Protein AF-0000000069487850 (afdb_homodimer)

pLDDT: mean 80.74, std 16.96, range [18.08, 97.12]

Sequence (626 aa):
MGSLPKERVNVNSPFNCTGIDFCGPFFIKYQGQRKGIYHKIYVCMVTKAVHLDIVSDQTSEAFIACLKRFFSRRGKSQMIFSDNGKNFVSANSELKRLILIVSKHDDCLSNFISEEGIQWKFLPPRAPNFGGLWEAGVKSFKFHFKRVVGVSKLTYEEFYTILHQIEGILNSRPLTPLSSDMDDLEVLTPGHFLIGRPITAIAEPNLTNVENNRLNLWQKTSKMIQAIWKKWQNNYLSTLQQRNKWMIKKQILKVGDMVLIKEENLPCCKWILGRIVDVFYGKDNVVRVVNVKTHSGIYKRSISKIAPLPLENMGSLPKERVNVNSPFNCTGIDFCGPFFIKYQGQRKGIYHKIYVCMVTKAVHLDIVSDQTSEAFIACLKRFFSRRGKSQMIFSDNGKNFVSANSELKRLILIVSKHDDCLSNFISEEGIQWKFLPPRAPNFGGLWEAGVKSFKFHFKRVVGVSKLTYEEFYTILHQIEGILNSRPLTPLSSDMDDLEVLTPGHFLIGRPITAIAEPNLTNVENNRLNLWQKTSKMIQAIWKKWQNNYLSTLQQRNKWMIKKQILKVGDMVLIKEENLPCCKWILGRIVDVFYGKDNVVRVVNVKTHSGIYKRSISKIAPLPLEN

Foldseek 3Di:
DPPPDPPCPPPQAWLLEKEKDKADQAWADDPNDTFTKIKIWIATQRLRAIDIGMFRDLDLVSVVVRQVVVCVQRNDHQEYEYACQPPPPPRDPRVVSVCCCCVVPVVPNVVVCVVSNHHYYHDYPPPVPSDVLSVLLVVLLSVLCCVLRRVDHHHPVLVVVLRVLVSLLQQLDFAACPDLDQPGQDGDGNVCSRPVDHRDFDDDDACCPPDPVVDDPVSSSVNSSQSSQQRSVVSSQVSLAVCCVVVPVPDDQDFSFKKWFADPPDTRSDTWIWTFHAFDADPVRDTQWTWTQTPVGIDIDGPVGIGTHDHDD/DPPPDPPCPPPQAWLLEKEKDKADQAWADDPNDTFTKIKIWIATQRLRAIDIGIFRDLDLVSVVVGQVVVCVQRNDHQEYEYACQPPPPPRPPRVVSVCCCCVVPVVPNVVVCVVSNHHYYHDYPPPPPSPVLSVLLVVLLSVLCCVLRRVDHHHPVLVVVLRVLVSLLQQLDFAACPDLDQPGQDGDGNVCSRPVDHRDFDDDDACCPPDPVVDDPVSSSVNSSQSSQQRSVVSSQVSLAVCCVVVPVPDDQDFSFKKWFADPPDTRSDTWIWTFHAFDADPVRDTQWTWTQTPVGIDIDGPVGIGTHDHDD

Secondary structure (DSSP, 8-state):
------S---TTSTTSEEEEEEEEEEEEEETTEEEEEEEEEEEETTT--EEEEEES--SHHHHHHHHHHHHHHH---SEEEEE-SSS-TT--HHHHHHHHHHHTT-HHHHHHHHHHT-EEEEEPTT-TTS-HHHHHHHHHHHHHHHHHHTT--B-HHHHHHHHHHHHHHHHHS--EES---TT---EE-HHHHHHSS----------TTS-GGG--HHHHHHHHHHHHHHHHHHHHHHHHHHHHHHH-SS----TT-EEEE--TTPPTT--EEEEEEEEEE-TTS-EEEEEEEETTEEEEEEGGGEEEPPS--/------S---TTSTTSEEEEEEEEEEEEEETTEEEEEEEEEEEETTT--EEEEEES--SHHHHHHHHHHHHHHH---SEEEEE-SSS-TT--HHHHHHHHHHHTT-HHHHHHHHHHT-EEEEEPTT-TTS-HHHHHHHHHHHHHHHHHHTT--B-HHHHHHHHHHHHHHHHHS--EES---TT---EE-HHHHHHSS----------TTS-GGG--HHHHHHHHHHHHHHHHHHHHHHHHHHHHHHH-SS----TT-EEEE--TTPPTT--EEEEEEEEEE-TTS-EEEEEEEETTEEEEEEGGGEEEPPS--

Nearest PDB structures (foldseek):
  7jn3-assembly1_E  TM=5.043E-01  e=8.235E-08  Rous sarcoma virus (strain Schmidt-Ruppin A)
  6voy-assembly1_C  TM=5.003E-01  e=2.938E-07  Saccharolobus solfataricus P2
  8b4h-assembly1_A  TM=4.753E-01  e=2.470E-07  Geobacillus stearothermophilus
  6qbv-assembly2_D  TM=6.280E-01  e=3.363E-05  Human T-lymphotropic virus 2
  8b4h-assembly1_D  TM=4.948E-01  e=4.992E-06  Geobacillus stearothermophilus

Organism: Araneus ventricosus (NCBI:txid182803)

InterPro domains:
  IPR001584 Integrase, catalytic core [PS50994] (10-198)
  IPR012337 Ribonuclease H-like superfamily [SSF53098] (11-178)
  IPR036397 Ribonuclease H superfamily [G3DSA:3.30.420.10] (8-233)
  IPR040676 Domain of unknown function DUF5641 [PF18701] (218-309)

Structure (mmCIF, N/CA/C/O backbone):
data_AF-0000000069487850-model_v1
#
loop_
_entity.id
_entity.type
_entity.pdbx_description
1 polymer 'Integrase catalytic domain-containing protein'
#
loop_
_atom_site.group_PDB
_atom_site.id
_atom_site.type_symbol
_atom_site.label_atom_id
_atom_site.label_alt_id
_atom_site.label_comp_id
_atom_site.label_asym_id
_atom_site.label_entity_id
_atom_site.label_seq_id
_atom_site.pdbx_PDB_ins_code
_atom_site.Cartn_x
_atom_site.Cartn_y
_atom_site.Cartn_z
_atom_site.occupancy
_atom_site.B_iso_or_equiv
_atom_site.auth_seq_id
_atom_site.auth_comp_id
_atom_site.auth_asym_id
_atom_site.auth_atom_id
_atom_site.pdbx_PDB_model_num
ATOM 1 N N . MET A 1 1 ? -30.156 -10.938 1.475 1 18.08 1 MET A N 1
ATOM 2 C CA . MET A 1 1 ? -29.312 -11.367 0.355 1 18.08 1 MET A CA 1
ATOM 3 C C . MET A 1 1 ? -28.781 -10.164 -0.413 1 18.08 1 MET A C 1
ATOM 5 O O . MET A 1 1 ? -29.484 -9.562 -1.218 1 18.08 1 MET A O 1
ATOM 9 N N . GLY A 1 2 ? -28.016 -9.32 0.17 1 23.92 2 GLY A N 1
ATOM 10 C CA . GLY A 1 2 ? -27.766 -7.965 -0.294 1 23.92 2 GLY A CA 1
ATOM 11 C C . GLY A 1 2 ? -27.078 -7.918 -1.65 1 23.92 2 GLY A C 1
ATOM 12 O O . GLY A 1 2 ? -26.406 -8.875 -2.049 1 23.92 2 GLY A O 1
ATOM 13 N N . SER A 1 3 ? -27.75 -7.41 -2.645 1 27.41 3 SER A N 1
ATOM 14 C CA . SER A 1 3 ? -27.469 -7.316 -4.074 1 27.41 3 SER A CA 1
ATOM 15 C C . SER A 1 3 ? -26 -6.98 -4.32 1 27.41 3 SER A C 1
ATOM 17 O O . SER A 1 3 ? -25.5 -5.977 -3.82 1 27.41 3 SER A O 1
ATOM 19 N N . LEU A 1 4 ? -25.234 -8.031 -4.41 1 29.58 4 LEU A N 1
ATOM 20 C CA . LEU A 1 4 ? -23.828 -7.91 -4.746 1 29.58 4 LEU A CA 1
ATOM 21 C C . LEU A 1 4 ? -23.625 -7.082 -6.012 1 29.58 4 LEU A C 1
ATOM 23 O O . LEU A 1 4 ? -24.281 -7.344 -7.031 1 29.58 4 LEU A O 1
ATOM 27 N N . PRO A 1 5 ? -23.359 -5.766 -5.906 1 31.03 5 PRO A N 1
ATOM 28 C CA . PRO A 1 5 ? -23.391 -4.855 -7.051 1 31.03 5 PRO A CA 1
ATOM 29 C C 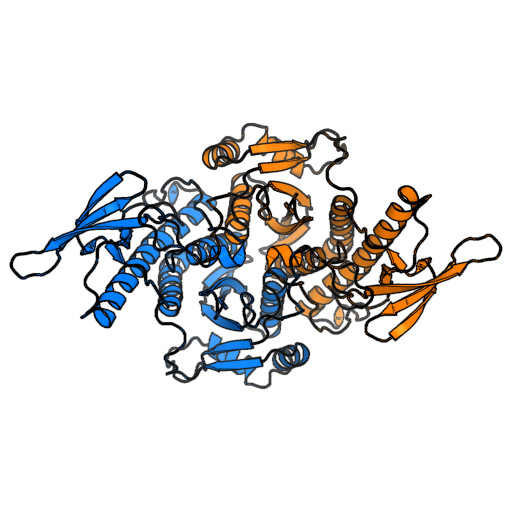. PRO A 1 5 ? -22.656 -5.418 -8.273 1 31.03 5 PRO A C 1
ATOM 31 O O . PRO A 1 5 ? -21.75 -6.23 -8.133 1 31.03 5 PRO A O 1
ATOM 34 N N . LYS A 1 6 ? -23.297 -5.59 -9.453 1 34.53 6 LYS A N 1
ATOM 35 C CA . LYS A 1 6 ? -22.797 -5.879 -10.789 1 34.53 6 LYS A CA 1
ATOM 36 C C . LYS A 1 6 ? -21.375 -5.352 -10.984 1 34.53 6 LYS A C 1
ATOM 38 O O . LYS A 1 6 ? -20.953 -4.426 -10.281 1 34.53 6 LYS A O 1
ATOM 43 N N . GLU A 1 7 ? -20.516 -5.988 -11.898 1 37.69 7 GLU A N 1
ATOM 44 C CA . GLU A 1 7 ? -19.156 -5.688 -12.328 1 37.69 7 GLU A CA 1
ATOM 45 C C . GLU A 1 7 ? -18.953 -4.188 -12.508 1 37.69 7 GLU A C 1
ATOM 47 O O . GLU A 1 7 ? -18.969 -3.689 -13.641 1 37.69 7 GLU A O 1
ATOM 52 N N . ARG A 1 8 ? -19.703 -3.34 -11.906 1 32.25 8 ARG A N 1
ATOM 53 C CA . ARG A 1 8 ? -19.516 -1.914 -12.156 1 32.25 8 ARG A CA 1
ATOM 54 C C . ARG A 1 8 ? -18.078 -1.498 -11.867 1 32.25 8 ARG A C 1
ATOM 56 O O . ARG A 1 8 ? -17.641 -1.486 -10.719 1 32.25 8 ARG A O 1
ATOM 63 N N . VAL A 1 9 ? -17.078 -1.977 -12.68 1 41.59 9 VAL A N 1
ATOM 64 C CA . VAL A 1 9 ? -15.914 -1.098 -12.68 1 41.59 9 VAL A CA 1
ATOM 65 C C . VAL A 1 9 ? -16.328 0.322 -12.312 1 41.59 9 VAL A C 1
ATOM 67 O O . VAL A 1 9 ? -17.062 0.978 -13.062 1 41.59 9 VAL A O 1
ATOM 70 N N . ASN A 1 10 ? -16.688 0.495 -11.289 1 49.81 10 ASN A N 1
ATOM 71 C CA . ASN A 1 10 ? -17.109 1.82 -10.852 1 49.81 10 ASN A CA 1
ATOM 72 C C . ASN A 1 10 ? -16 2.855 -11.047 1 49.81 10 ASN A C 1
ATOM 74 O O . ASN A 1 10 ? -14.914 2.727 -10.484 1 49.81 10 ASN A O 1
ATOM 78 N N . VAL A 1 11 ? -15.992 3.549 -12.141 1 57.88 11 VAL A N 1
ATOM 79 C CA . VAL A 1 11 ? -15.18 4.727 -12.438 1 57.88 11 VAL A CA 1
ATOM 80 C C . VAL A 1 11 ? -14.805 5.434 -11.141 1 57.88 11 VAL A C 1
ATOM 82 O O . VAL A 1 11 ? -13.867 6.234 -11.109 1 57.88 11 VAL A O 1
ATOM 85 N N . ASN A 1 12 ? -15.148 4.652 -10.016 1 77.69 12 ASN A N 1
ATOM 86 C CA . ASN A 1 12 ? -14.984 5.43 -8.797 1 77.69 12 ASN A CA 1
ATOM 87 C C . ASN A 1 12 ? -14.039 4.738 -7.816 1 77.69 12 ASN A C 1
ATOM 89 O O . ASN A 1 12 ? -13.859 5.203 -6.688 1 77.69 12 ASN A O 1
ATOM 93 N N . SER A 1 13 ? -13.305 3.658 -8.367 1 89.5 13 SER A N 1
ATOM 94 C CA . SER A 1 13 ? -12.375 3.031 -7.43 1 89.5 13 SER A CA 1
ATOM 95 C C . SER A 1 13 ? -11.117 3.879 -7.246 1 89.5 13 SER A C 1
ATOM 97 O O . SER A 1 13 ? -10.641 4.508 -8.195 1 89.5 13 SER A O 1
ATOM 99 N N . PRO A 1 14 ? -10.641 3.84 -6.102 1 94.38 14 PRO A N 1
ATOM 100 C CA . PRO A 1 14 ? -9.43 4.625 -5.871 1 94.38 14 PRO A CA 1
ATOM 101 C C . PRO A 1 14 ? -8.328 4.312 -6.883 1 94.38 14 PRO A C 1
ATOM 103 O O . PRO A 1 14 ? -8.07 3.145 -7.18 1 94.38 14 PRO A O 1
ATOM 106 N N . PHE A 1 15 ? -7.766 5.34 -7.527 1 95.12 15 PHE A N 1
ATOM 107 C CA . PHE A 1 15 ? -6.605 5.348 -8.406 1 95.12 15 PHE A CA 1
ATOM 108 C C . PHE A 1 15 ? -6.953 4.762 -9.773 1 95.12 15 PHE A C 1
ATOM 110 O O . PHE A 1 15 ? -6.062 4.465 -10.57 1 95.12 15 PHE A O 1
ATOM 117 N N . ASN A 1 16 ? -8.219 4.496 -10.023 1 93.75 16 ASN A N 1
ATOM 118 C CA . ASN A 1 16 ? -8.602 4.188 -11.391 1 93.75 16 ASN A CA 1
ATOM 119 C C . ASN A 1 16 ? -8.281 5.34 -12.344 1 93.75 16 ASN A C 1
ATOM 121 O O . ASN A 1 16 ? -7.91 5.117 -13.492 1 93.75 16 ASN A O 1
ATOM 125 N N . CYS A 1 17 ? -8.516 6.531 -11.859 1 91.75 17 CYS A N 1
ATOM 126 C CA . CYS A 1 17 ? -8.047 7.77 -12.477 1 91.75 17 CYS A CA 1
ATOM 127 C C . CYS A 1 17 ? -6.969 8.43 -11.625 1 91.75 17 CYS A C 1
ATOM 129 O O . CYS A 1 17 ? -7.242 8.898 -10.516 1 91.75 17 CYS A O 1
ATOM 131 N N . THR A 1 18 ? -5.773 8.469 -12.234 1 91.88 18 THR A N 1
ATOM 132 C CA . THR A 1 18 ? -4.629 8.812 -11.398 1 91.88 18 THR A CA 1
ATOM 133 C C . THR A 1 18 ? -3.814 9.938 -12.031 1 91.88 18 THR A C 1
ATOM 135 O O . THR A 1 18 ? -3.553 9.922 -13.234 1 91.88 18 THR A O 1
ATOM 138 N N . GLY A 1 19 ? -3.541 10.969 -11.211 1 88.81 19 GLY A N 1
ATOM 139 C CA . GLY A 1 19 ? -2.539 11.945 -11.602 1 88.81 19 GLY A CA 1
ATOM 140 C C . GLY A 1 19 ? -1.135 11.57 -11.164 1 88.81 19 GLY A C 1
ATOM 141 O O . GLY A 1 19 ? -0.937 11.055 -10.062 1 88.81 19 GLY A O 1
ATOM 142 N N . ILE A 1 20 ? -0.159 11.773 -12.062 1 87.25 20 ILE A N 1
ATOM 143 C CA . ILE A 1 20 ? 1.226 11.453 -11.734 1 87.25 20 ILE A CA 1
ATOM 144 C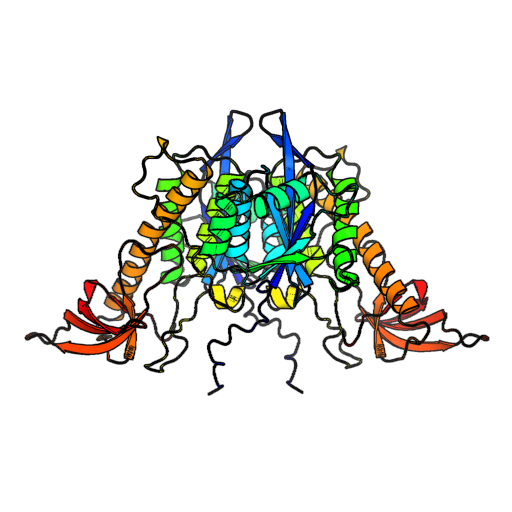 C . ILE A 1 20 ? 2.057 12.734 -11.703 1 87.25 20 ILE A C 1
ATOM 146 O O . ILE A 1 20 ? 1.935 13.586 -12.586 1 87.25 20 ILE A O 1
ATOM 150 N N . ASP A 1 21 ? 2.803 12.867 -10.656 1 81.56 21 ASP A N 1
ATOM 151 C C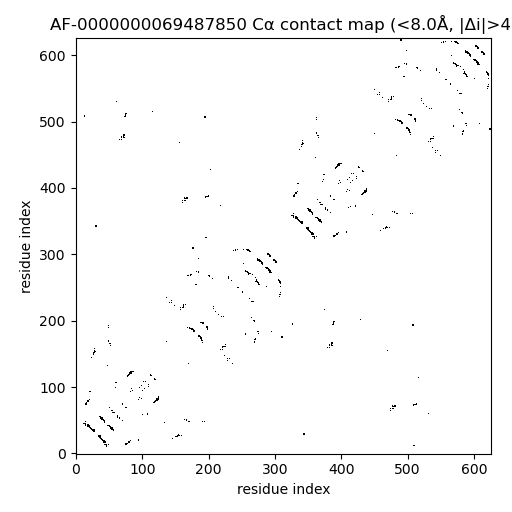A . ASP A 1 21 ? 3.76 13.953 -10.5 1 81.56 21 ASP A CA 1
ATOM 152 C C . ASP A 1 21 ? 5.113 13.43 -10.016 1 81.56 21 ASP A C 1
ATOM 154 O O . ASP A 1 21 ? 5.234 12.266 -9.633 1 81.56 21 ASP A O 1
ATOM 158 N N . PHE A 1 22 ? 6.156 14.289 -10.102 1 79.69 22 PHE A N 1
ATOM 159 C CA . PHE A 1 22 ? 7.512 13.914 -9.711 1 79.69 22 PHE A CA 1
ATOM 160 C C . PHE A 1 22 ? 8.125 14.969 -8.805 1 79.69 22 PHE A C 1
ATOM 162 O O . PHE A 1 22 ? 7.762 16.141 -8.875 1 79.69 22 PHE A O 1
ATOM 169 N N . CYS A 1 23 ? 8.992 14.445 -7.973 1 80.31 23 CYS A N 1
ATOM 170 C CA . CYS A 1 23 ? 9.766 15.344 -7.121 1 80.31 23 CYS A CA 1
ATOM 171 C C . CYS A 1 23 ? 11.219 14.875 -7.02 1 80.31 23 CYS A C 1
ATOM 173 O O . CYS A 1 23 ? 11.477 13.688 -6.852 1 80.31 23 CYS A O 1
ATOM 175 N N . GLY A 1 24 ? 12.141 15.797 -7.059 1 80.88 24 GLY A N 1
ATOM 176 C CA . GLY A 1 24 ? 13.562 15.492 -6.992 1 80.88 24 GLY A CA 1
ATOM 177 C C . GLY A 1 24 ? 14.398 16.344 -7.934 1 80.88 24 GLY A C 1
ATOM 178 O O . GLY A 1 24 ? 13.906 17.312 -8.5 1 80.88 24 GLY A O 1
ATOM 179 N N . PRO A 1 25 ? 15.719 16.125 -8.078 1 81.62 25 PRO A N 1
ATOM 180 C CA . PRO A 1 25 ? 16.453 14.953 -7.57 1 81.62 25 PRO A CA 1
ATOM 181 C C . PRO A 1 25 ? 16.828 15.094 -6.094 1 81.62 25 PRO A C 1
ATOM 183 O O . PRO A 1 25 ? 17.031 16.203 -5.609 1 81.62 25 PRO A O 1
ATOM 186 N N . PHE A 1 26 ? 16.781 13.938 -5.492 1 86.5 26 PHE A N 1
ATOM 187 C CA . PHE A 1 26 ? 17.375 13.766 -4.172 1 86.5 26 PHE A CA 1
ATOM 188 C C . PHE A 1 26 ? 18.578 12.828 -4.238 1 86.5 26 PHE A C 1
ATOM 190 O O . PHE A 1 26 ? 18.797 12.172 -5.258 1 86.5 26 PHE A O 1
ATOM 197 N N . PHE A 1 27 ? 19.375 12.898 -3.227 1 84.81 27 PHE A N 1
ATOM 198 C CA . PHE A 1 27 ? 20.562 12.07 -3.285 1 84.81 27 PHE A CA 1
ATOM 199 C C . PHE A 1 27 ? 20.625 11.125 -2.09 1 84.81 27 PHE A C 1
ATOM 201 O O . PHE A 1 27 ? 20.375 11.531 -0.955 1 84.81 27 PHE A O 1
ATOM 208 N N . ILE A 1 28 ? 20.859 9.859 -2.441 1 84.19 28 ILE A N 1
ATOM 209 C CA . ILE A 1 28 ? 21 8.852 -1.395 1 84.19 28 ILE A CA 1
ATOM 210 C C . ILE A 1 28 ? 22.406 8.273 -1.425 1 84.19 28 ILE A C 1
ATOM 212 O O . ILE A 1 28 ? 23.109 8.359 -2.441 1 84.19 28 ILE A O 1
ATOM 216 N N . LYS A 1 29 ? 22.75 7.719 -0.308 1 79.88 29 LYS A N 1
ATOM 217 C CA . LYS A 1 29 ? 24.031 7.023 -0.221 1 79.88 29 LYS A CA 1
ATOM 218 C C . LYS A 1 29 ? 23.984 5.711 -1 1 79.88 29 LYS A C 1
ATOM 220 O O . LYS A 1 29 ? 23.109 4.879 -0.79 1 79.88 29 LYS A O 1
ATOM 225 N N . TYR A 1 30 ? 24.875 5.668 -2.025 1 71.38 30 TYR A N 1
ATOM 226 C CA . TYR A 1 30 ? 24.953 4.465 -2.842 1 71.38 30 TYR A CA 1
ATOM 227 C C . TYR A 1 30 ? 26.406 4.113 -3.156 1 71.38 30 TYR A C 1
ATOM 229 O O . TYR A 1 30 ? 27.078 4.84 -3.889 1 71.38 30 TYR A O 1
ATOM 237 N N . GLN A 1 31 ? 26.766 2.92 -2.744 1 66.81 31 GLN A N 1
ATOM 238 C CA . GLN A 1 31 ? 28.094 2.385 -3.057 1 66.81 31 GLN A CA 1
ATOM 239 C C . GLN A 1 31 ? 29.172 3.449 -2.875 1 66.81 31 GLN A C 1
ATOM 241 O O . GLN A 1 31 ? 30 3.65 -3.76 1 66.81 31 GLN A O 1
ATOM 246 N N . GLY A 1 32 ? 29.047 4.129 -1.767 1 67.31 32 GLY A N 1
ATOM 247 C CA . GLY A 1 32 ? 30.062 5.121 -1.466 1 67.31 32 GLY A CA 1
ATOM 248 C C . GLY A 1 32 ? 29.906 6.402 -2.262 1 67.31 32 GLY A C 1
ATOM 249 O O . GLY A 1 32 ? 30.641 7.367 -2.057 1 67.31 32 GLY A O 1
ATOM 250 N N . GLN A 1 33 ? 28.984 6.375 -3.182 1 75.56 33 GLN A N 1
ATOM 251 C CA . GLN A 1 33 ? 28.703 7.566 -3.98 1 75.56 33 GLN A CA 1
ATOM 252 C C . GLN A 1 33 ? 27.281 8.055 -3.748 1 75.56 33 GLN A C 1
ATOM 254 O O . GLN A 1 33 ? 26.531 7.473 -2.961 1 75.56 33 GLN A O 1
ATOM 259 N N . ARG A 1 34 ? 27.109 9.227 -4.277 1 77.44 34 ARG A N 1
ATOM 260 C CA . ARG A 1 34 ? 25.75 9.758 -4.254 1 77.44 34 ARG A CA 1
ATOM 261 C C . ARG A 1 34 ? 25 9.406 -5.535 1 77.44 34 ARG A C 1
ATOM 263 O O . ARG A 1 34 ? 25.547 9.516 -6.633 1 77.44 34 ARG A O 1
ATOM 270 N N . LYS A 1 35 ? 23.875 8.773 -5.344 1 81.56 35 LYS A N 1
ATOM 271 C CA . LYS A 1 35 ? 23.016 8.445 -6.477 1 81.56 35 LYS A CA 1
ATOM 272 C C . LYS A 1 35 ? 21.734 9.281 -6.453 1 81.56 35 LYS A C 1
ATOM 274 O O . LYS A 1 35 ? 21.109 9.438 -5.402 1 81.56 35 LYS A O 1
ATOM 279 N N . GLY A 1 36 ? 21.484 9.805 -7.531 1 82.5 36 GLY A N 1
ATOM 280 C CA . GLY A 1 36 ? 20.266 10.578 -7.648 1 82.5 36 GLY A CA 1
ATOM 281 C C . GLY A 1 36 ? 19.016 9.719 -7.676 1 82.5 36 GLY A C 1
ATOM 282 O O . GLY A 1 36 ? 19 8.656 -8.297 1 82.5 36 GLY A O 1
ATOM 283 N N . ILE A 1 37 ? 17.969 10.109 -6.793 1 85.06 37 ILE A N 1
ATOM 284 C CA . ILE A 1 37 ? 16.688 9.414 -6.785 1 85.06 37 ILE A CA 1
ATOM 285 C C . ILE A 1 37 ? 15.555 10.422 -6.895 1 85.06 37 ILE A C 1
ATOM 287 O O . ILE A 1 37 ? 15.727 11.602 -6.578 1 85.06 37 ILE A O 1
ATOM 291 N N . TYR A 1 38 ? 14.445 9.867 -7.406 1 83.62 38 TYR A N 1
ATOM 292 C CA . TYR A 1 38 ? 13.227 10.672 -7.539 1 83.62 38 TYR A CA 1
ATOM 293 C C . TYR A 1 38 ? 12.047 9.984 -6.859 1 83.62 38 TYR A C 1
ATOM 295 O O . TYR A 1 38 ? 12.008 8.758 -6.754 1 83.62 38 TYR A O 1
ATOM 303 N N . HIS A 1 39 ? 11.242 10.766 -6.328 1 87.19 39 HIS A N 1
ATOM 304 C CA . HIS A 1 39 ? 10.023 10.156 -5.828 1 87.19 39 HIS A CA 1
ATOM 305 C C . HIS A 1 39 ? 8.844 10.43 -6.75 1 87.19 39 HIS A C 1
ATOM 307 O O . HIS A 1 39 ? 8.719 11.539 -7.289 1 87.19 39 HIS A O 1
ATOM 313 N N . LYS A 1 40 ? 8.148 9.477 -7.066 1 88.56 40 LYS A N 1
ATOM 314 C CA . LYS A 1 40 ? 6.926 9.539 -7.871 1 88.56 40 LYS A CA 1
ATOM 315 C C . LYS A 1 40 ? 5.695 9.711 -6.984 1 88.56 40 LYS A C 1
ATOM 317 O O . LYS A 1 40 ? 5.566 9.047 -5.957 1 88.56 40 LYS A O 1
ATOM 322 N N . ILE A 1 41 ? 4.891 10.648 -7.395 1 91.38 41 ILE A N 1
ATOM 323 C CA . ILE A 1 41 ? 3.666 10.938 -6.656 1 91.38 41 ILE A CA 1
ATOM 324 C C . ILE A 1 41 ? 2.451 10.57 -7.504 1 91.38 41 ILE A C 1
ATOM 326 O O . ILE A 1 41 ? 2.275 11.086 -8.609 1 91.38 41 ILE A O 1
ATOM 330 N N . TYR A 1 42 ? 1.682 9.602 -7.043 1 92.94 42 TYR A N 1
ATOM 331 C CA . TYR A 1 42 ? 0.397 9.258 -7.641 1 92.94 42 TYR A CA 1
ATOM 332 C C . TYR A 1 42 ? -0.755 9.859 -6.848 1 92.94 42 TYR A C 1
ATOM 334 O O . TYR A 1 42 ? -0.834 9.688 -5.629 1 92.94 42 TYR A O 1
ATOM 342 N N . VAL A 1 43 ? -1.604 10.594 -7.504 1 91.81 43 VAL A N 1
ATOM 343 C CA . VAL A 1 43 ? -2.748 11.211 -6.836 1 91.81 43 VAL A CA 1
ATOM 344 C C . VAL A 1 43 ? -4.047 10.664 -7.422 1 91.81 43 VAL A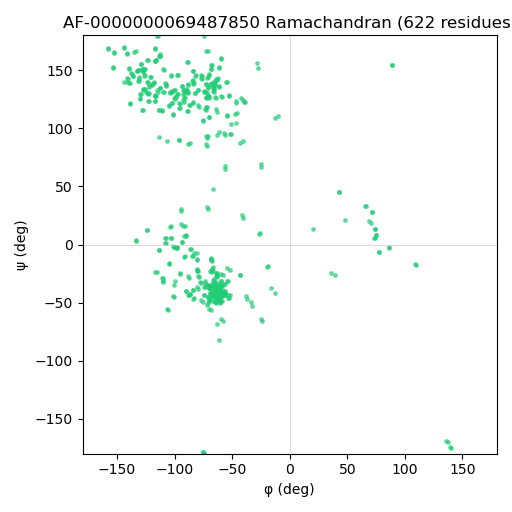 C 1
ATOM 346 O O . VAL A 1 43 ? -4.258 10.711 -8.633 1 91.81 43 VAL A O 1
ATOM 349 N N . CYS A 1 44 ? -4.852 10.125 -6.582 1 93 44 CYS A N 1
ATOM 350 C CA . CYS A 1 44 ? -6.164 9.672 -7.031 1 93 44 CYS A CA 1
ATOM 351 C C . CYS A 1 44 ? -7.07 10.859 -7.348 1 93 44 CYS A C 1
ATOM 353 O O . CYS A 1 44 ? -7.32 11.703 -6.484 1 93 44 CYS A O 1
ATOM 355 N N . MET A 1 45 ? -7.629 10.891 -8.453 1 86.38 45 MET A N 1
ATOM 356 C CA . MET A 1 45 ? -8.414 12.039 -8.898 1 86.38 45 MET A CA 1
ATOM 357 C C . MET A 1 45 ? -9.82 12 -8.297 1 86.38 45 MET A C 1
ATOM 359 O O . MET A 1 45 ? -10.539 13.008 -8.328 1 86.38 45 MET A O 1
ATOM 363 N N . VAL A 1 46 ? -10.188 10.914 -7.738 1 86.12 46 VAL A N 1
ATOM 364 C CA . VAL A 1 46 ? -11.539 10.758 -7.211 1 86.12 46 VAL A CA 1
ATOM 365 C C . VAL A 1 46 ? -11.523 10.945 -5.691 1 86.12 46 VAL A C 1
ATOM 367 O O . VAL A 1 46 ? -12.305 11.727 -5.148 1 86.12 46 VAL A O 1
ATOM 370 N N . THR A 1 47 ? -10.594 10.367 -5.012 1 89.56 47 THR A N 1
ATOM 371 C CA . THR A 1 47 ? -10.602 10.336 -3.555 1 89.56 47 THR A CA 1
ATOM 372 C C . THR A 1 47 ? -9.57 11.312 -2.992 1 89.56 47 THR A C 1
ATOM 374 O O . THR A 1 47 ? -9.539 11.562 -1.785 1 89.56 47 THR A O 1
ATOM 377 N N . LYS A 1 48 ? -8.617 11.781 -3.777 1 88.75 48 LYS A N 1
ATOM 378 C CA . LYS A 1 48 ? -7.527 12.68 -3.41 1 88.75 48 LYS A CA 1
ATOM 379 C C . LYS A 1 48 ? -6.465 11.953 -2.596 1 88.75 48 LYS A C 1
ATOM 381 O O . LYS A 1 48 ? -5.602 12.586 -1.985 1 88.75 48 LYS A O 1
ATOM 386 N N . ALA A 1 49 ? -6.535 10.656 -2.58 1 94.06 49 ALA A N 1
ATOM 387 C CA . ALA A 1 49 ? -5.5 9.867 -1.923 1 94.06 49 ALA A CA 1
ATOM 388 C C . ALA A 1 49 ? -4.176 9.961 -2.674 1 94.06 49 ALA A C 1
ATOM 390 O O . ALA A 1 49 ? -4.152 10.25 -3.873 1 94.06 49 ALA A O 1
ATOM 391 N N . VAL A 1 50 ? -3.162 9.758 -1.934 1 95 50 VAL A N 1
ATOM 392 C CA . VAL A 1 50 ? -1.83 9.867 -2.518 1 95 50 VAL A CA 1
ATOM 393 C C . VAL A 1 50 ? -1.062 8.562 -2.312 1 95 50 VAL A C 1
ATOM 395 O O . VAL A 1 50 ? -1.23 7.891 -1.292 1 95 50 VAL A O 1
ATOM 398 N N . HIS A 1 51 ? -0.329 8.133 -3.299 1 96.75 51 HIS A N 1
ATOM 399 C CA . HIS A 1 51 ? 0.636 7.043 -3.229 1 96.75 51 HIS A CA 1
ATOM 400 C C . HIS A 1 51 ? 2.027 7.508 -3.643 1 96.75 51 HIS A C 1
ATOM 402 O O . HIS A 1 51 ? 2.193 8.109 -4.707 1 96.75 51 HIS A O 1
ATOM 408 N N . LEU A 1 52 ? 3.01 7.324 -2.756 1 95.38 52 LEU A N 1
ATOM 409 C CA . LEU A 1 52 ? 4.371 7.777 -3.021 1 95.38 52 LEU A CA 1
ATOM 410 C C . LEU A 1 52 ? 5.293 6.598 -3.299 1 95.38 52 LEU A C 1
ATOM 412 O O . LEU A 1 52 ? 5.18 5.551 -2.656 1 95.38 52 LEU A O 1
ATOM 416 N N . ASP A 1 53 ? 6.129 6.727 -4.238 1 94.81 53 ASP A N 1
ATOM 417 C CA . ASP A 1 53 ? 7.109 5.707 -4.598 1 94.81 53 ASP A CA 1
ATOM 418 C C . ASP A 1 53 ? 8.43 6.34 -5.031 1 94.81 53 ASP A C 1
ATOM 420 O O . ASP A 1 53 ? 8.539 7.562 -5.105 1 94.81 53 ASP A O 1
ATOM 424 N N . ILE A 1 54 ? 9.492 5.492 -5.172 1 91.75 54 ILE A N 1
ATOM 425 C CA . ILE A 1 54 ? 10.836 5.965 -5.488 1 91.75 54 ILE A CA 1
ATOM 426 C C . ILE A 1 54 ? 11.281 5.395 -6.836 1 91.75 54 ILE A C 1
ATOM 428 O O . ILE A 1 54 ? 11.016 4.23 -7.141 1 91.75 54 ILE A O 1
ATOM 432 N N . VAL A 1 55 ? 11.914 6.188 -7.609 1 86.38 55 VAL A N 1
ATOM 433 C CA . VAL A 1 55 ? 12.547 5.746 -8.844 1 86.38 55 VAL A CA 1
ATOM 434 C C . VAL A 1 55 ? 13.992 6.238 -8.891 1 86.38 55 VAL A C 1
ATOM 436 O O . VAL A 1 55 ? 14.258 7.422 -8.664 1 86.38 55 VAL A O 1
ATOM 439 N N . SER A 1 56 ? 14.953 5.32 -9.094 1 77.5 56 SER A N 1
ATOM 440 C CA . SER A 1 56 ? 16.375 5.672 -9.031 1 77.5 56 SER A CA 1
ATOM 441 C C . SER A 1 56 ? 16.891 6.129 -10.391 1 77.5 56 SER A C 1
ATOM 443 O O . SER A 1 56 ? 17.938 6.754 -10.477 1 77.5 56 SER A O 1
ATOM 445 N N . ASP A 1 57 ? 16.25 5.641 -11.438 1 75.44 57 ASP A N 1
ATOM 446 C CA . ASP A 1 57 ? 16.75 6.004 -12.758 1 75.44 57 ASP A CA 1
ATOM 447 C C . ASP A 1 57 ? 15.641 6.59 -13.625 1 75.44 57 ASP A C 1
ATOM 449 O O . ASP A 1 57 ? 14.461 6.402 -13.336 1 75.44 57 ASP A O 1
ATOM 453 N N . GLN A 1 58 ? 16.062 7.414 -14.469 1 71.31 58 GLN A N 1
ATOM 454 C CA . GLN A 1 58 ? 15.078 8.125 -15.289 1 71.31 58 GLN A CA 1
ATOM 455 C C . GLN A 1 58 ? 14.852 7.414 -16.609 1 71.31 58 GLN A C 1
ATOM 457 O O . GLN A 1 58 ? 14.586 8.055 -17.641 1 71.31 58 GLN A O 1
ATOM 462 N N . THR A 1 59 ? 15.023 6.148 -16.609 1 77.56 59 THR A N 1
ATOM 463 C CA . THR A 1 59 ? 14.773 5.387 -17.828 1 77.56 59 THR A CA 1
ATOM 464 C C . THR A 1 59 ? 13.312 4.957 -17.906 1 77.56 59 THR A C 1
ATOM 466 O O . THR A 1 59 ? 12.617 4.914 -16.891 1 77.56 59 THR A O 1
ATOM 469 N N . SER A 1 60 ? 12.852 4.691 -19.062 1 81.06 60 SER A N 1
ATOM 470 C CA . SER A 1 60 ? 11.492 4.211 -19.281 1 81.06 60 SER A CA 1
ATOM 471 C C . SER A 1 60 ? 11.25 2.896 -18.547 1 81.06 60 SER A C 1
ATOM 473 O O . SER A 1 60 ? 10.164 2.664 -18.016 1 81.06 60 SER A O 1
ATOM 475 N N . GLU A 1 61 ? 12.258 2.09 -18.5 1 83.19 61 GLU A N 1
ATOM 476 C CA . GLU A 1 61 ? 12.125 0.79 -17.859 1 83.19 61 GLU A CA 1
ATOM 477 C C . GLU A 1 61 ? 11.945 0.943 -16.344 1 83.19 61 GLU A C 1
ATOM 479 O O . GLU A 1 61 ? 11.141 0.229 -15.742 1 83.19 61 GLU A O 1
ATOM 484 N N . ALA A 1 62 ? 12.727 1.871 -15.828 1 84.62 62 ALA A N 1
ATOM 485 C CA . ALA A 1 62 ? 12.594 2.135 -14.398 1 84.62 62 ALA A CA 1
ATOM 486 C C . ALA A 1 62 ? 11.227 2.715 -14.07 1 84.62 62 ALA A C 1
ATOM 488 O O . ALA A 1 62 ? 10.633 2.387 -13.039 1 84.62 62 ALA A O 1
ATOM 489 N N . PHE A 1 63 ? 10.773 3.494 -14.977 1 85 63 PHE A N 1
ATOM 490 C CA . PHE A 1 63 ? 9.453 4.082 -14.789 1 85 63 PHE A CA 1
ATOM 491 C C . PHE A 1 63 ? 8.375 3.01 -14.852 1 85 63 PHE A C 1
ATOM 493 O O . PHE A 1 63 ? 7.449 3.004 -14.031 1 85 63 PHE A O 1
ATOM 500 N N . ILE A 1 64 ? 8.5 2.176 -15.773 1 88.19 64 ILE A N 1
ATOM 501 C CA . ILE A 1 64 ? 7.535 1.092 -15.93 1 88.19 64 ILE A CA 1
ATOM 502 C C . ILE A 1 64 ? 7.566 0.198 -14.688 1 88.19 64 ILE A C 1
ATOM 504 O O . ILE A 1 64 ? 6.516 -0.214 -14.188 1 88.19 64 ILE A O 1
ATOM 508 N N . ALA A 1 65 ? 8.766 -0.04 -14.211 1 90.5 65 ALA A N 1
ATOM 509 C CA . ALA A 1 65 ? 8.898 -0.83 -12.992 1 90.5 65 ALA A CA 1
ATOM 510 C C . ALA A 1 65 ? 8.188 -0.153 -11.82 1 90.5 65 ALA A C 1
ATOM 512 O O . ALA A 1 65 ? 7.547 -0.82 -11.008 1 90.5 65 ALA A O 1
ATOM 513 N N . CYS A 1 66 ? 8.32 1.109 -11.766 1 92.12 66 CYS A N 1
ATOM 514 C CA . CYS A 1 66 ? 7.656 1.883 -10.719 1 92.12 66 CYS A CA 1
ATOM 515 C C . CYS A 1 66 ? 6.141 1.809 -10.867 1 92.12 66 CYS A C 1
ATOM 517 O O . CYS A 1 66 ? 5.43 1.646 -9.875 1 92.12 66 CYS A O 1
ATOM 519 N N . LEU A 1 67 ? 5.656 1.889 -12.078 1 91.25 67 LEU A N 1
ATOM 520 C CA . LEU A 1 67 ? 4.227 1.776 -12.352 1 91.25 67 LEU A CA 1
ATOM 521 C C . LEU A 1 67 ? 3.707 0.397 -11.961 1 91.25 67 LEU A C 1
ATOM 523 O O . LEU A 1 67 ? 2.615 0.278 -11.391 1 91.25 67 LEU A O 1
ATOM 527 N N . LYS A 1 68 ? 4.492 -0.578 -12.266 1 93.31 68 LYS A N 1
ATOM 528 C CA . LYS A 1 68 ? 4.102 -1.941 -11.922 1 93.31 68 LYS A CA 1
ATOM 529 C C . LYS A 1 68 ? 3.984 -2.115 -10.406 1 93.31 68 LYS A C 1
ATOM 531 O O . LYS A 1 68 ? 3.082 -2.801 -9.922 1 93.31 68 LYS A O 1
ATOM 536 N N . ARG A 1 69 ? 4.918 -1.489 -9.648 1 95.38 69 ARG A N 1
ATOM 537 C CA . ARG A 1 69 ? 4.797 -1.512 -8.195 1 95.38 69 ARG A CA 1
ATOM 538 C C . ARG A 1 69 ? 3.496 -0.859 -7.742 1 95.38 69 ARG A C 1
ATOM 540 O O . ARG A 1 69 ? 2.783 -1.406 -6.898 1 95.38 69 ARG A O 1
ATOM 547 N N . PHE A 1 70 ? 3.229 0.232 -8.367 1 95.88 70 PHE A N 1
ATOM 548 C CA . PHE A 1 70 ? 2.021 0.979 -8.031 1 95.88 70 PHE A CA 1
ATOM 549 C C . PHE A 1 70 ? 0.774 0.155 -8.328 1 95.88 70 PHE A C 1
ATOM 551 O O . PHE A 1 70 ? -0.11 0.028 -7.48 1 95.88 70 PHE A O 1
ATOM 558 N N . PHE A 1 71 ? 0.69 -0.49 -9.445 1 95.94 71 PHE A N 1
ATOM 559 C CA . PHE A 1 71 ? -0.455 -1.293 -9.859 1 95.94 71 PHE A CA 1
ATOM 560 C C . PHE A 1 71 ? -0.615 -2.512 -8.961 1 95.94 71 PHE A C 1
ATOM 562 O O . PHE A 1 71 ? -1.736 -2.953 -8.695 1 95.94 71 PHE A O 1
ATOM 569 N N . SER A 1 72 ? 0.436 -3.02 -8.508 1 96.31 72 SER A N 1
ATOM 570 C CA . SER A 1 72 ? 0.399 -4.23 -7.691 1 96.31 72 SER A CA 1
ATOM 571 C C . SER A 1 72 ? -0.245 -3.965 -6.336 1 96.31 72 SER A C 1
ATOM 573 O O . SER A 1 72 ? -0.776 -4.883 -5.703 1 96.31 72 SER A O 1
ATOM 575 N N . ARG A 1 73 ? -0.229 -2.725 -5.891 1 96.38 73 ARG A N 1
ATOM 576 C CA . ARG A 1 73 ? -0.755 -2.432 -4.562 1 96.38 73 ARG A CA 1
ATOM 577 C C . ARG A 1 73 ? -2.061 -1.646 -4.652 1 96.38 73 ARG A C 1
ATOM 579 O O . ARG A 1 73 ? -2.924 -1.766 -3.781 1 96.38 73 ARG A O 1
ATOM 586 N N . ARG A 1 74 ? -2.148 -0.829 -5.715 1 97.12 74 ARG A N 1
ATOM 587 C CA . ARG A 1 74 ? -3.293 0.076 -5.77 1 97.12 74 ARG A CA 1
ATOM 588 C C . ARG A 1 74 ? -4.219 -0.284 -6.926 1 97.12 74 ARG A C 1
ATOM 590 O O . ARG A 1 74 ? -5.297 0.299 -7.07 1 97.12 74 ARG A O 1
ATOM 597 N N . GLY A 1 75 ? -3.838 -1.214 -7.711 1 95.12 75 GLY A N 1
ATOM 598 C CA . GLY A 1 75 ? -4.629 -1.602 -8.867 1 95.12 75 GLY A CA 1
ATOM 599 C C . GLY A 1 75 ? -4.297 -0.802 -10.117 1 95.12 75 GLY A C 1
ATOM 600 O O . GLY A 1 75 ? -3.834 0.337 -10.023 1 95.12 75 GLY A O 1
ATOM 601 N N . LYS A 1 76 ? -4.57 -1.433 -11.203 1 93.81 76 LYS A N 1
ATOM 602 C CA . LYS A 1 76 ? -4.281 -0.809 -12.492 1 93.81 76 LYS A CA 1
ATOM 603 C C . LYS A 1 76 ? -5.168 0.412 -12.719 1 93.81 76 LYS A C 1
ATOM 605 O O . LYS A 1 76 ? -6.375 0.366 -12.469 1 93.81 76 LYS A O 1
ATOM 610 N N . SER A 1 77 ? -4.551 1.501 -13.203 1 93.25 77 SER A N 1
ATOM 611 C CA . SER A 1 77 ? -5.289 2.707 -13.562 1 93.25 77 SER A CA 1
ATOM 612 C C . SER A 1 77 ? -5.848 2.613 -14.977 1 93.25 77 SER A C 1
ATOM 614 O O . SER A 1 77 ? -5.18 2.105 -15.883 1 93.25 77 SER A O 1
ATOM 616 N N . GLN A 1 78 ? -6.98 3.082 -15.133 1 92.38 78 GLN A N 1
ATOM 617 C CA . GLN A 1 78 ? -7.535 3.191 -16.469 1 92.38 78 GLN A CA 1
ATOM 618 C C . GLN A 1 78 ? -7.07 4.473 -17.156 1 92.38 78 GLN A C 1
ATOM 620 O O . GLN A 1 78 ? -6.82 4.48 -18.359 1 92.38 78 GLN A O 1
ATOM 625 N N . MET A 1 79 ? -7.016 5.516 -16.375 1 90.94 79 MET A N 1
ATOM 626 C CA . MET A 1 79 ? -6.609 6.82 -16.875 1 90.94 79 MET A CA 1
ATOM 627 C C . MET A 1 79 ? -5.492 7.414 -16.031 1 90.94 79 MET A C 1
ATOM 629 O O . MET A 1 79 ? -5.547 7.371 -14.805 1 90.94 79 MET A O 1
ATOM 633 N N . ILE A 1 80 ? -4.535 7.887 -16.719 1 88.56 80 ILE A N 1
ATOM 634 C CA . ILE A 1 80 ? -3.416 8.539 -16.062 1 88.56 80 ILE A CA 1
ATOM 635 C C . ILE A 1 80 ? -3.236 9.953 -16.609 1 88.56 80 ILE A C 1
ATOM 637 O O . ILE A 1 80 ? -3.258 10.156 -17.828 1 88.56 80 ILE A O 1
ATOM 641 N N . PHE A 1 81 ? -3.125 10.891 -15.703 1 84.12 81 PHE A N 1
ATOM 642 C CA . PHE A 1 81 ? -2.92 12.289 -16.062 1 84.12 81 PHE A CA 1
ATOM 643 C C . PHE A 1 81 ? -1.536 12.766 -15.625 1 84.12 81 PHE A C 1
ATOM 645 O O . PHE A 1 81 ? -1.064 12.406 -14.539 1 84.12 81 PHE A O 1
ATOM 652 N N . SER A 1 82 ? -0.868 13.445 -16.484 1 79.44 82 SER A N 1
ATOM 653 C CA . SER A 1 82 ? 0.382 14.094 -16.109 1 79.44 82 SER A CA 1
ATOM 654 C C . SER A 1 82 ? 0.478 15.5 -16.672 1 79.44 82 SER A C 1
ATOM 656 O O . SER A 1 82 ? -0.218 15.828 -17.641 1 79.44 82 SER A O 1
ATOM 658 N N . ASP A 1 83 ? 1.111 16.406 -15.969 1 68.62 83 ASP A N 1
ATOM 659 C CA . ASP A 1 83 ? 1.279 17.766 -16.453 1 68.62 83 ASP A CA 1
ATOM 660 C C . ASP A 1 83 ? 2.084 17.797 -17.75 1 68.62 83 ASP A C 1
ATOM 662 O O . ASP A 1 83 ? 2.914 16.922 -17.984 1 68.62 83 ASP A O 1
ATOM 666 N N . ASN A 1 84 ? 1.601 18.656 -18.797 1 58.53 84 ASN A N 1
ATOM 667 C CA . ASN A 1 84 ? 2.232 18.766 -20.109 1 58.53 84 ASN A CA 1
ATOM 668 C C . ASN A 1 84 ? 3.562 19.516 -20.031 1 58.53 84 ASN A C 1
ATOM 670 O O . ASN A 1 84 ? 4.301 19.578 -21.016 1 58.53 84 ASN A O 1
ATOM 674 N N . GLY A 1 85 ? 4.297 19.453 -19.031 1 50.88 85 GLY A N 1
ATOM 675 C CA . GLY A 1 85 ? 5.633 20.016 -18.891 1 50.88 85 GLY A CA 1
ATOM 676 C C . GLY A 1 85 ? 5.812 21.328 -19.609 1 50.88 85 GLY A C 1
ATOM 677 O O . GLY A 1 85 ? 6.875 21.953 -19.531 1 50.88 85 GLY A O 1
ATOM 678 N N . LYS A 1 86 ? 5.082 21.766 -20.688 1 44.75 86 LYS A N 1
ATOM 679 C CA . LYS A 1 86 ? 5.441 22.875 -21.562 1 44.75 86 LYS A CA 1
ATOM 680 C C . LYS A 1 86 ? 5.594 24.188 -20.781 1 44.75 86 LYS A C 1
ATOM 682 O O . LYS A 1 86 ? 6.453 25 -21.094 1 44.75 86 LYS A O 1
ATOM 687 N N . ASN A 1 87 ? 4.586 24.719 -20.219 1 37.97 87 ASN A N 1
ATOM 688 C CA . ASN A 1 87 ? 4.703 26.078 -19.688 1 37.97 87 ASN A CA 1
ATOM 689 C C . ASN A 1 87 ? 5.68 26.125 -18.5 1 37.97 87 ASN A C 1
ATOM 691 O O . ASN A 1 87 ? 5.762 27.141 -17.812 1 37.97 87 ASN A O 1
ATOM 695 N N . PHE A 1 88 ? 5.926 25.047 -17.938 1 36.84 88 PHE A N 1
ATOM 696 C CA . PHE A 1 88 ? 6.812 25.266 -16.812 1 36.84 88 PHE A CA 1
ATOM 697 C C . PHE A 1 88 ? 8.227 25.594 -17.281 1 36.84 88 PHE A C 1
ATOM 699 O O . PHE A 1 88 ? 8.922 24.734 -17.797 1 36.84 88 PHE A O 1
ATOM 706 N N . VAL A 1 89 ? 8.469 26.766 -17.531 1 38.88 89 VAL A N 1
ATOM 707 C CA . VAL A 1 89 ? 9.797 27.344 -17.703 1 38.88 89 VAL A CA 1
ATOM 708 C C . VAL A 1 89 ? 10.82 26.5 -16.938 1 38.88 89 VAL A C 1
ATOM 710 O O . VAL A 1 89 ? 11.898 26.203 -17.438 1 38.88 89 VAL A O 1
ATOM 713 N N . SER A 1 90 ? 10.672 26.469 -15.594 1 37.25 90 SER A N 1
ATOM 714 C CA . SER A 1 90 ? 11.547 25.734 -14.695 1 37.25 90 SER A CA 1
ATOM 715 C C . SER A 1 90 ? 11.141 24.266 -14.609 1 37.25 90 SER A C 1
ATOM 717 O O . SER A 1 90 ? 11.508 23.562 -13.656 1 37.25 90 SER A O 1
ATOM 719 N N . ALA A 1 91 ? 10.148 23.844 -15.109 1 41.94 91 ALA A N 1
ATOM 720 C CA . ALA A 1 91 ? 9.695 22.453 -15.055 1 41.94 91 ALA A CA 1
ATOM 721 C C . ALA A 1 91 ? 10.852 21.484 -15.273 1 41.94 91 ALA A C 1
ATOM 723 O O . ALA A 1 91 ? 11.703 21.703 -16.141 1 41.94 91 ALA A O 1
ATOM 724 N N . ASN A 1 92 ? 10.953 20.547 -14.242 1 50.53 92 ASN A N 1
ATOM 725 C CA . ASN A 1 92 ? 12.008 19.578 -13.961 1 50.53 92 ASN A CA 1
ATOM 726 C C . ASN A 1 92 ? 12.281 18.688 -15.164 1 50.53 92 ASN A C 1
ATOM 728 O O . ASN A 1 92 ? 11.352 18.312 -15.898 1 50.53 92 ASN A O 1
ATOM 732 N N . SER A 1 93 ? 13.438 18.891 -15.711 1 53.97 93 SER A N 1
ATOM 733 C CA . SER A 1 93 ? 14.062 18.016 -16.688 1 53.97 93 SER A CA 1
ATOM 734 C C . SER A 1 93 ? 13.445 16.609 -16.641 1 53.97 93 SER A C 1
ATOM 736 O O . SER A 1 93 ? 13.289 15.969 -17.672 1 53.97 93 SER A O 1
ATOM 738 N N . GLU A 1 94 ? 12.844 16.469 -15.516 1 53.09 94 GLU A N 1
ATOM 739 C CA . GLU A 1 94 ? 12.414 15.086 -15.336 1 53.09 94 GLU A CA 1
ATOM 740 C C . GLU A 1 94 ? 11.047 14.852 -15.961 1 53.09 94 GLU A C 1
ATOM 742 O O . GLU A 1 94 ? 10.82 13.82 -16.609 1 53.09 94 GLU A O 1
ATOM 747 N N . LEU A 1 95 ? 10.18 15.836 -15.727 1 55.09 95 LEU A N 1
ATOM 748 C CA . LEU A 1 95 ? 8.867 15.711 -16.359 1 55.09 95 LEU A CA 1
ATOM 749 C C . LEU A 1 95 ? 8.992 15.773 -17.875 1 55.09 95 LEU A C 1
ATOM 751 O O . LEU A 1 95 ? 8.297 15.047 -18.594 1 55.09 95 LEU A O 1
ATOM 755 N N . LYS A 1 96 ? 9.891 16.688 -18.234 1 57.88 96 LYS A N 1
ATOM 756 C CA . LYS A 1 96 ? 10.156 16.75 -19.672 1 57.88 96 LYS A CA 1
ATOM 757 C C . LYS A 1 96 ? 10.609 15.391 -20.219 1 57.88 96 LYS A C 1
ATOM 759 O O . LYS A 1 96 ? 10.18 14.969 -21.297 1 57.88 96 LYS A O 1
ATOM 764 N N . ARG A 1 97 ? 11.398 14.898 -19.391 1 57.84 97 ARG A N 1
ATOM 765 C CA . ARG A 1 97 ? 11.906 13.594 -19.812 1 57.84 97 ARG A CA 1
ATOM 766 C C . ARG A 1 97 ? 10.789 12.555 -19.812 1 57.84 97 ARG A C 1
ATOM 768 O O . ARG A 1 97 ? 10.719 11.719 -20.719 1 57.84 97 ARG A O 1
ATOM 775 N N . LEU A 1 98 ? 9.969 12.711 -18.828 1 57.88 98 LEU A N 1
ATOM 776 C CA . LEU A 1 98 ? 8.836 11.797 -18.812 1 57.88 98 LEU A CA 1
ATOM 777 C C . LEU A 1 98 ? 7.965 12 -20.047 1 57.88 98 LEU A C 1
ATOM 779 O O . LEU A 1 98 ? 7.531 11.023 -20.672 1 57.88 98 LEU A O 1
ATOM 783 N N . ILE A 1 99 ? 7.758 13.281 -20.25 1 57.44 99 ILE A N 1
ATOM 784 C CA . ILE A 1 99 ? 6.945 13.641 -21.406 1 57.44 99 ILE A CA 1
ATOM 785 C C . ILE A 1 99 ? 7.613 13.141 -22.688 1 57.44 99 ILE A C 1
ATOM 787 O O . ILE A 1 99 ? 6.945 12.602 -23.578 1 57.44 99 ILE A O 1
ATOM 791 N N . LEU A 1 100 ? 8.867 13.43 -22.562 1 58.09 100 LEU A N 1
ATOM 792 C CA . LEU A 1 100 ? 9.602 12.969 -23.734 1 58.09 100 LEU A CA 1
ATOM 793 C C . LEU A 1 100 ? 9.523 11.445 -23.859 1 58.09 100 LEU A C 1
ATOM 795 O O . LEU A 1 100 ? 9.375 10.922 -24.969 1 58.09 100 LEU A O 1
ATOM 799 N N . ILE A 1 101 ? 9.617 10.93 -22.781 1 56.22 101 ILE A N 1
ATOM 800 C CA . ILE A 1 101 ? 9.578 9.469 -22.766 1 56.22 101 ILE A CA 1
ATOM 801 C C . ILE A 1 101 ? 8.203 8.992 -23.219 1 56.22 101 ILE A C 1
ATOM 803 O O . ILE A 1 101 ? 8.094 8.047 -24 1 56.22 101 ILE A O 1
ATOM 807 N N . VAL A 1 102 ? 7.223 9.688 -22.672 1 56.31 102 VAL A N 1
ATOM 808 C CA . VAL A 1 102 ? 5.863 9.289 -23.016 1 56.31 102 VAL A CA 1
ATOM 809 C C . VAL A 1 102 ? 5.52 9.75 -24.422 1 56.31 102 VAL A C 1
ATOM 811 O O . VAL A 1 102 ? 4.824 9.055 -25.172 1 56.31 102 VAL A O 1
ATOM 814 N N . SER A 1 103 ? 5.828 11.047 -24.547 1 52.41 103 SER A N 1
ATOM 815 C CA . SER A 1 103 ? 5.484 11.609 -25.844 1 52.41 103 SER A CA 1
ATOM 816 C C . SER A 1 103 ? 6.359 11.023 -26.953 1 52.41 103 SER A C 1
ATOM 818 O O . SER A 1 103 ? 5.906 10.859 -28.078 1 52.41 103 SER A O 1
ATOM 820 N N . LYS A 1 104 ? 7.77 11.289 -26.547 1 46.59 104 LYS A N 1
ATOM 821 C CA . LYS A 1 104 ? 8.641 10.875 -27.641 1 46.59 104 LYS A CA 1
ATOM 822 C C . LYS A 1 104 ? 8.688 9.359 -27.766 1 46.59 104 LYS A C 1
ATOM 824 O O . LYS A 1 104 ? 9.203 8.672 -26.875 1 46.59 104 LYS A O 1
ATOM 829 N N . HIS A 1 105 ? 8.016 8.828 -28.438 1 48.25 105 HIS A N 1
ATOM 830 C CA . HIS A 1 105 ? 7.996 7.496 -29.031 1 48.25 105 HIS A CA 1
ATOM 831 C C . HIS A 1 105 ? 8.883 6.535 -28.25 1 48.25 105 HIS A C 1
ATOM 833 O O . HIS A 1 105 ? 9.578 5.707 -28.844 1 48.25 105 HIS A O 1
ATOM 839 N N . ASP A 1 106 ? 9.258 6.973 -27.078 1 57.03 106 ASP A N 1
ATOM 840 C CA . ASP A 1 106 ? 9.93 5.82 -26.484 1 57.03 106 ASP A CA 1
ATOM 841 C C . ASP A 1 106 ? 9.047 4.574 -26.562 1 57.03 106 ASP A C 1
ATOM 843 O O . ASP A 1 106 ? 7.945 4.555 -26 1 57.03 106 ASP A O 1
ATOM 847 N N . ASP A 1 107 ? 9.406 3.836 -27.406 1 68.5 107 ASP A N 1
ATOM 848 C CA . ASP A 1 107 ? 8.688 2.656 -27.891 1 68.5 107 ASP A CA 1
ATOM 849 C C . ASP A 1 107 ? 8.352 1.72 -26.734 1 68.5 107 ASP A C 1
ATOM 851 O O . ASP A 1 107 ? 7.254 1.159 -26.672 1 68.5 107 ASP A O 1
ATOM 855 N N . CYS A 1 108 ? 9.18 1.953 -25.594 1 77.06 108 CYS A N 1
ATOM 856 C CA . CYS A 1 108 ? 8.969 0.957 -24.562 1 77.06 108 CYS A CA 1
ATOM 857 C C . CYS A 1 108 ? 7.781 1.333 -23.688 1 77.06 108 CYS A C 1
ATOM 859 O O . CYS A 1 108 ? 6.891 0.514 -23.453 1 77.06 108 CYS A O 1
ATOM 861 N N . LEU A 1 109 ? 7.691 2.572 -23.234 1 77.75 109 LEU A N 1
ATOM 862 C CA . LEU A 1 109 ? 6.609 3.025 -22.359 1 77.75 109 LEU A CA 1
ATOM 863 C C . LEU A 1 109 ? 5.297 3.107 -23.141 1 77.75 109 LEU A C 1
ATOM 865 O O . LEU A 1 109 ? 4.25 2.689 -22.641 1 77.75 109 LEU A O 1
ATOM 869 N N . SER A 1 110 ? 5.398 3.662 -24.281 1 76.62 110 SER A N 1
ATOM 870 C CA . SER A 1 110 ? 4.207 3.773 -25.109 1 76.62 110 SER A CA 1
ATOM 871 C C . SER A 1 110 ? 3.596 2.402 -25.391 1 76.62 110 SER A C 1
ATOM 873 O O . SER A 1 110 ? 2.377 2.238 -25.328 1 76.62 110 SER A O 1
ATOM 875 N N . ASN A 1 111 ? 4.453 1.512 -25.672 1 79.62 111 ASN A N 1
ATOM 876 C CA . ASN A 1 111 ? 3.986 0.15 -25.922 1 79.62 111 ASN A CA 1
ATOM 877 C C . ASN A 1 111 ? 3.344 -0.448 -24.672 1 79.62 111 ASN A C 1
ATOM 879 O O . ASN A 1 111 ? 2.299 -1.096 -24.75 1 79.62 111 ASN A O 1
ATOM 883 N N . PHE A 1 112 ? 3.971 -0.146 -23.609 1 82.5 112 PHE A N 1
ATOM 884 C CA . PHE A 1 112 ? 3.439 -0.65 -22.344 1 82.5 112 PHE A CA 1
ATOM 885 C C . PHE A 1 112 ? 2.051 -0.083 -22.078 1 82.5 112 PHE A C 1
ATOM 887 O O . PHE A 1 112 ? 1.119 -0.828 -21.766 1 82.5 112 PHE A O 1
ATOM 894 N N . ILE A 1 113 ? 1.905 1.13 -22.219 1 82.06 113 ILE A N 1
ATOM 895 C CA . ILE A 1 113 ? 0.656 1.83 -21.953 1 82.06 113 ILE A CA 1
ATOM 896 C C . ILE A 1 113 ? -0.432 1.336 -22.906 1 82.06 113 ILE A C 1
ATOM 898 O O . ILE A 1 113 ? -1.562 1.074 -22.484 1 82.06 113 ILE A O 1
ATOM 902 N N . SER A 1 114 ? -0.089 1.193 -24.062 1 81.62 114 SER A N 1
ATOM 903 C CA . SER A 1 114 ? -1.03 0.713 -25.062 1 81.62 114 SER A CA 1
ATOM 904 C C . SER A 1 114 ? -1.467 -0.719 -24.781 1 81.62 114 SER A C 1
ATOM 906 O O . SER A 1 114 ? -2.658 -1.034 -24.828 1 81.62 114 SER A O 1
ATOM 908 N N . GLU A 1 115 ? -0.549 -1.524 -24.453 1 82.19 115 GLU A N 1
ATOM 909 C CA . GLU A 1 115 ? -0.831 -2.93 -24.188 1 82.19 115 GLU A CA 1
ATOM 910 C C . GLU A 1 115 ? -1.723 -3.08 -22.953 1 82.19 115 GLU A C 1
ATOM 912 O O . GLU A 1 115 ? -2.572 -3.971 -22.906 1 82.19 115 GLU A O 1
ATOM 917 N N . GLU A 1 116 ? -1.526 -2.16 -22.016 1 86.81 116 GLU A N 1
ATOM 918 C CA . GLU A 1 116 ? -2.299 -2.223 -20.781 1 86.81 116 GLU A CA 1
ATOM 919 C C . GLU A 1 116 ? -3.658 -1.551 -20.938 1 86.81 116 GLU A C 1
ATOM 921 O O . GLU A 1 116 ? -4.516 -1.646 -20.047 1 86.81 116 GLU A O 1
ATOM 926 N N . GLY A 1 117 ? -3.838 -0.879 -22.031 1 85.38 117 GLY A N 1
ATOM 927 C CA . GLY A 1 117 ? -5.098 -0.188 -22.266 1 85.38 117 GLY A CA 1
ATOM 928 C C . GLY A 1 117 ? -5.281 1.036 -21.391 1 85.38 117 GLY A C 1
ATOM 929 O O . GLY A 1 117 ? -6.398 1.345 -20.969 1 85.38 117 GLY A O 1
ATOM 930 N N . ILE A 1 118 ? -4.207 1.627 -21.016 1 88 118 ILE A N 1
ATOM 931 C CA . ILE A 1 118 ? -4.242 2.811 -20.156 1 88 118 ILE A CA 1
ATOM 932 C C . ILE A 1 118 ? -4.355 4.066 -21.016 1 88 118 ILE A C 1
ATOM 934 O O . ILE A 1 118 ? -3.643 4.207 -22.016 1 88 118 ILE A O 1
ATOM 938 N N . GLN A 1 119 ? -5.246 4.91 -20.719 1 87.06 119 GLN A N 1
ATOM 939 C CA . GLN A 1 119 ? -5.332 6.215 -21.359 1 87.06 119 GLN A CA 1
ATOM 940 C C . GLN A 1 119 ? -4.477 7.25 -20.625 1 87.06 119 GLN A C 1
ATOM 942 O O . GLN A 1 119 ? -4.73 7.562 -19.469 1 87.06 119 GLN A O 1
ATOM 947 N N . TRP A 1 120 ? -3.523 7.68 -21.297 1 84.31 120 TRP A N 1
ATOM 948 C CA . TRP A 1 120 ? -2.648 8.695 -20.734 1 84.31 120 TRP A CA 1
ATOM 949 C C . TRP A 1 120 ? -2.973 10.078 -21.297 1 84.31 120 TRP A C 1
ATOM 951 O O . TRP A 1 120 ? -2.947 10.273 -22.516 1 84.31 120 TRP A O 1
ATOM 961 N N . LYS A 1 121 ? -3.285 11 -20.484 1 79.25 121 LYS A N 1
ATOM 962 C CA . LYS A 1 121 ? -3.645 12.344 -20.906 1 79.25 121 LYS A CA 1
ATOM 963 C C . LYS A 1 121 ? -2.725 13.391 -20.281 1 79.25 121 LYS A C 1
ATOM 965 O O . LYS A 1 121 ? -2.387 13.289 -19.094 1 79.25 121 LYS A O 1
ATOM 970 N N . PHE A 1 122 ? -2.328 14.289 -21.094 1 74.19 122 PHE A N 1
ATOM 971 C CA . PHE A 1 122 ? -1.522 15.406 -20.594 1 74.19 122 PHE A CA 1
ATOM 972 C C . PHE A 1 122 ? -2.4 16.609 -20.281 1 74.19 122 PHE A C 1
ATOM 974 O O . PHE A 1 122 ? -3.285 16.969 -21.062 1 74.19 122 PHE A O 1
ATOM 981 N N . LEU A 1 123 ? -2.334 17.016 -19.031 1 68.75 123 LEU A N 1
ATOM 982 C CA . LEU A 1 123 ? -3.15 18.156 -18.625 1 68.75 123 LEU A CA 1
ATOM 983 C C . LEU A 1 123 ? -2.568 19.469 -19.156 1 68.75 123 LEU A C 1
ATOM 985 O O . LEU A 1 123 ? -1.354 19.672 -19.094 1 68.75 123 LEU A O 1
ATOM 989 N N . PRO A 1 124 ? -3.484 20.297 -19.766 1 60.19 124 PRO A N 1
ATOM 990 C CA . PRO A 1 124 ? -3.006 21.609 -20.219 1 60.19 124 PRO A CA 1
ATOM 991 C C . PRO A 1 124 ? -2.613 22.531 -19.062 1 60.19 124 PRO A C 1
ATOM 993 O O . PRO A 1 124 ? -3.074 22.328 -17.938 1 60.19 124 PRO A O 1
ATOM 996 N N . PRO A 1 125 ? -1.461 23.344 -19.188 1 54.31 125 PRO A N 1
ATOM 997 C CA . PRO A 1 125 ? -0.937 24.219 -18.125 1 54.31 125 PRO A CA 1
ATOM 998 C C . PRO A 1 125 ? -2.041 24.891 -17.312 1 54.31 125 PRO A C 1
ATOM 1000 O O . PRO A 1 125 ? -1.877 25.125 -16.109 1 54.31 125 PRO A O 1
ATOM 1003 N N . ARG A 1 126 ? -3.1 25.484 -17.906 1 49.03 126 ARG A N 1
ATOM 1004 C CA . ARG A 1 126 ? -4.129 26.266 -17.219 1 49.03 126 ARG A CA 1
ATOM 1005 C C . ARG A 1 126 ? -5.301 25.375 -16.797 1 49.03 126 ARG A C 1
ATOM 1007 O O . ARG A 1 126 ? -6.406 25.875 -16.578 1 49.03 126 ARG A O 1
ATOM 1014 N N . ALA A 1 127 ? -5.055 24.219 -16.812 1 48.09 127 ALA A N 1
ATOM 1015 C CA . ALA A 1 127 ? -6.277 23.5 -16.469 1 48.09 127 ALA A CA 1
ATOM 1016 C C . ALA A 1 127 ? -6.613 23.656 -14.992 1 48.09 127 ALA A C 1
ATOM 1018 O O . ALA A 1 127 ? -5.879 23.172 -14.125 1 48.09 127 ALA A O 1
ATOM 1019 N N . PRO A 1 128 ? -7.379 24.562 -14.68 1 45.16 128 PRO A N 1
ATOM 1020 C CA . PRO A 1 128 ? -7.852 24.922 -13.336 1 45.16 128 PRO A CA 1
ATOM 1021 C C . PRO A 1 128 ? -8.242 23.688 -12.508 1 45.16 128 PRO A C 1
ATOM 1023 O O . PRO A 1 128 ? -8.305 23.766 -11.281 1 45.16 128 PRO A O 1
ATOM 1026 N N . ASN A 1 129 ? -8.625 22.641 -13.242 1 44.12 129 ASN A N 1
ATOM 1027 C CA . ASN A 1 129 ? -9.5 21.703 -12.539 1 44.12 129 ASN A CA 1
ATOM 1028 C C . ASN A 1 129 ? -8.711 20.75 -11.641 1 44.12 129 ASN A C 1
ATOM 1030 O O . ASN A 1 129 ? -9.258 19.781 -11.125 1 44.12 129 ASN A O 1
ATOM 1034 N N . PHE A 1 130 ? -7.477 20.547 -11.891 1 49.62 130 PHE A N 1
ATOM 1035 C CA . PHE A 1 130 ? -7.023 19.609 -10.875 1 49.62 130 PHE A CA 1
ATOM 1036 C C . PHE A 1 130 ? -7.137 20.219 -9.484 1 49.62 130 PHE A C 1
ATOM 1038 O O . PHE A 1 130 ? -6.586 21.297 -9.227 1 49.62 130 PHE A O 1
ATOM 1045 N N . GLY A 1 131 ? -8.188 20 -8.773 1 53.41 131 GLY A N 1
ATOM 1046 C CA . GLY A 1 131 ? -8.719 20.375 -7.477 1 53.41 131 GLY A CA 1
ATOM 1047 C C . GLY A 1 131 ? -7.715 21.094 -6.598 1 53.41 131 GLY A C 1
ATOM 1048 O O . GLY A 1 131 ? -6.543 20.719 -6.547 1 53.41 131 GLY A O 1
ATOM 1049 N N . GLY A 1 132 ? -7.898 22.422 -6.336 1 57.84 132 GLY A N 1
ATOM 1050 C CA . GLY A 1 132 ? -7.242 23.484 -5.594 1 57.84 132 GLY A CA 1
ATOM 1051 C C . GLY A 1 132 ? -6.539 22.984 -4.344 1 57.84 132 GLY A C 1
ATOM 1052 O O . GLY A 1 132 ? -5.332 23.188 -4.184 1 57.84 132 GLY A O 1
ATOM 1053 N N . LEU A 1 133 ? -7.23 22.312 -3.561 1 58 133 LEU A N 1
ATOM 1054 C CA . LEU A 1 133 ? -6.68 22.016 -2.242 1 58 133 LEU A CA 1
ATOM 1055 C C . LEU A 1 133 ? -5.656 20.891 -2.322 1 58 133 LEU A C 1
ATOM 1057 O O . LEU A 1 133 ? -4.605 20.953 -1.675 1 58 133 LEU A O 1
ATOM 1061 N N . TRP A 1 134 ? -5.809 19.953 -3.213 1 62.72 134 TRP A N 1
ATOM 1062 C CA . TRP A 1 134 ? -4.91 18.797 -3.258 1 62.72 134 TRP A CA 1
ATOM 1063 C C . TRP A 1 134 ? -3.605 19.156 -3.961 1 62.72 134 TRP A C 1
ATOM 1065 O O . TRP A 1 134 ? -2.525 18.734 -3.529 1 62.72 134 TRP A O 1
ATOM 1075 N N . GLU A 1 135 ? -3.695 19.891 -4.91 1 69.19 135 GLU A N 1
ATOM 1076 C CA . GLU A 1 135 ? -2.496 20.375 -5.594 1 69.19 135 GLU A CA 1
ATOM 1077 C C . GLU A 1 135 ? -1.615 21.188 -4.656 1 69.19 135 GLU A C 1
ATOM 1079 O O . GLU A 1 135 ? -0.391 21.047 -4.66 1 69.19 135 GLU A O 1
ATOM 1084 N N . ALA A 1 136 ? -2.389 21.906 -3.857 1 69.19 136 ALA A N 1
ATOM 1085 C CA . ALA A 1 136 ? -1.657 22.719 -2.891 1 69.19 136 ALA A CA 1
ATOM 1086 C C . ALA A 1 136 ? -0.982 21.844 -1.837 1 69.19 136 ALA A C 1
ATOM 1088 O O . ALA A 1 136 ? 0.144 22.125 -1.421 1 69.19 136 ALA A O 1
ATOM 1089 N N . GLY A 1 137 ? -1.673 20.766 -1.512 1 73.25 137 GLY A N 1
ATOM 1090 C CA . GLY A 1 137 ? -1.113 19.844 -0.544 1 73.25 137 GLY A CA 1
ATOM 1091 C C . GLY A 1 137 ? 0.124 19.125 -1.053 1 73.25 137 GLY A C 1
ATOM 1092 O O . GLY A 1 137 ? 1.129 19.031 -0.344 1 73.25 137 GLY A O 1
ATOM 1093 N N . VAL A 1 138 ? 0.068 18.719 -2.24 1 79.38 138 VAL A N 1
ATOM 1094 C CA . VAL A 1 138 ? 1.188 18.016 -2.846 1 79.38 138 VAL A CA 1
ATOM 1095 C C . VAL A 1 138 ? 2.35 18.969 -3.076 1 79.38 138 VAL A C 1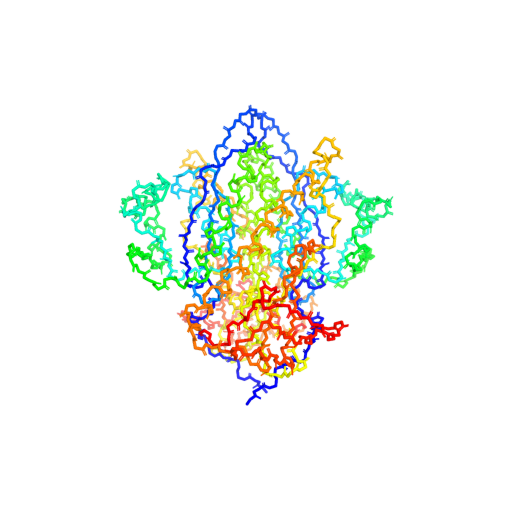
ATOM 1097 O O . VAL A 1 138 ? 3.508 18.625 -2.828 1 79.38 138 VAL A O 1
ATOM 1100 N N . LYS A 1 139 ? 1.975 20.188 -3.457 1 81.56 139 LYS A N 1
ATOM 1101 C CA . LYS A 1 139 ? 3.006 21.203 -3.674 1 81.56 139 LYS A CA 1
ATOM 1102 C C . LYS A 1 139 ? 3.725 21.531 -2.373 1 81.56 139 LYS A C 1
ATOM 1104 O O . LYS A 1 139 ? 4.953 21.625 -2.34 1 81.56 139 LYS A O 1
ATOM 1109 N N . SER A 1 140 ? 2.938 21.766 -1.416 1 86.25 140 SER A N 1
ATOM 1110 C CA . SER A 1 140 ? 3.502 22.094 -0.111 1 86.25 140 SER A CA 1
ATOM 1111 C C . SER A 1 140 ? 4.371 20.969 0.419 1 86.25 140 SER A C 1
ATOM 1113 O O . SER A 1 140 ? 5.449 21.203 0.97 1 86.25 140 SER A O 1
ATOM 1115 N N . PHE A 1 141 ? 3.918 19.766 0.22 1 87.06 141 PHE A N 1
ATOM 1116 C CA . PHE A 1 141 ? 4.711 18.625 0.65 1 87.06 141 PHE A CA 1
ATOM 1117 C C . PHE A 1 141 ? 6.047 18.594 -0.081 1 87.06 141 PHE A C 1
ATOM 1119 O O . PHE A 1 141 ? 7.094 18.391 0.538 1 87.06 141 PHE A O 1
ATOM 1126 N N . LYS A 1 142 ? 6.004 18.734 -1.355 1 86.19 142 LYS A N 1
ATOM 1127 C CA . LYS A 1 142 ? 7.23 18.719 -2.146 1 86.19 142 LYS A CA 1
ATOM 1128 C C . LYS A 1 142 ? 8.211 19.781 -1.649 1 86.19 142 LYS A C 1
ATOM 1130 O O . LYS A 1 142 ? 9.414 19.516 -1.531 1 86.19 142 LYS A O 1
ATOM 1135 N N . PHE A 1 143 ? 7.664 20.922 -1.304 1 88.38 143 PHE A N 1
ATOM 1136 C CA . PHE A 1 143 ? 8.461 22.047 -0.839 1 88.38 143 PHE A CA 1
ATOM 1137 C C . PHE A 1 143 ? 9.164 21.719 0.473 1 88.38 143 PHE A C 1
ATOM 1139 O O . PHE A 1 143 ? 10.383 21.828 0.581 1 88.38 143 PHE A O 1
ATOM 1146 N N . HIS A 1 144 ? 8.445 21.234 1.391 1 90.12 144 HIS A N 1
ATOM 1147 C CA . HIS A 1 144 ? 9 20.938 2.705 1 90.12 144 HIS A CA 1
ATOM 1148 C C . HIS A 1 144 ? 9.914 19.719 2.654 1 90.12 144 HIS A C 1
ATOM 1150 O O . HIS A 1 144 ? 10.922 19.656 3.359 1 90.12 144 HIS A O 1
ATOM 1156 N N . PHE A 1 145 ? 9.531 18.766 1.807 1 91.62 145 PHE A N 1
ATOM 1157 C CA . PHE A 1 145 ? 10.336 17.562 1.66 1 91.62 145 PHE A CA 1
ATOM 1158 C C . PHE A 1 145 ? 11.734 17.906 1.151 1 91.62 145 PHE A C 1
ATOM 1160 O O . PHE A 1 145 ? 12.734 17.438 1.699 1 91.62 145 PHE A O 1
ATOM 1167 N N . LYS A 1 146 ? 11.797 18.734 0.19 1 89 146 LYS A N 1
ATOM 1168 C CA . LYS A 1 146 ? 13.078 19.156 -0.386 1 89 146 LYS A CA 1
ATOM 1169 C C . LYS A 1 146 ? 13.938 19.875 0.647 1 89 146 LYS A C 1
ATOM 1171 O O . LYS A 1 146 ? 15.148 19.641 0.723 1 89 146 LYS A O 1
ATOM 1176 N N . ARG A 1 147 ? 13.359 20.656 1.442 1 89.5 147 ARG A N 1
ATOM 1177 C CA . ARG A 1 147 ? 14.086 21.469 2.41 1 89.5 147 ARG A CA 1
ATOM 1178 C C . ARG A 1 147 ? 14.609 20.625 3.564 1 89.5 147 ARG A C 1
ATOM 1180 O O . ARG A 1 147 ? 15.711 20.844 4.066 1 89.5 147 ARG A O 1
ATOM 1187 N N . VAL A 1 148 ? 13.828 19.672 3.939 1 90.12 148 VAL A N 1
ATOM 1188 C CA . VAL A 1 148 ? 14.172 18.906 5.125 1 90.12 148 VAL A CA 1
ATOM 1189 C C . VAL A 1 148 ? 15.07 17.734 4.738 1 90.12 148 VAL A C 1
ATOM 1191 O O . VAL A 1 148 ? 16.078 17.469 5.402 1 90.12 148 VAL A O 1
ATOM 1194 N N . VAL A 1 149 ? 14.758 17.031 3.645 1 88.19 149 VAL A N 1
ATOM 1195 C CA . VAL A 1 149 ? 15.43 15.781 3.287 1 88.19 149 VAL A CA 1
ATOM 1196 C C . VAL A 1 149 ? 16.562 16.062 2.311 1 88.19 149 VAL A C 1
ATOM 1198 O O . VAL A 1 149 ? 17.531 15.297 2.223 1 88.19 149 VAL A O 1
ATOM 1201 N N . GLY A 1 150 ? 16.562 17.109 1.56 1 81.25 150 GLY A N 1
ATOM 1202 C CA . GLY A 1 150 ? 17.5 17.406 0.503 1 81.25 150 GLY A CA 1
ATOM 1203 C C . GLY A 1 150 ? 18.938 17.5 0.995 1 81.25 150 GLY A C 1
ATOM 1204 O O . GLY A 1 150 ? 19.875 17.203 0.25 1 81.25 150 GLY A O 1
ATOM 1205 N N . VAL A 1 151 ? 19.109 17.797 2.205 1 76.81 151 VAL A N 1
ATOM 1206 C CA . VAL A 1 151 ? 20.469 18.016 2.703 1 76.81 151 VAL A CA 1
ATOM 1207 C C . VAL A 1 151 ? 20.984 16.766 3.398 1 76.81 151 VAL A C 1
ATOM 1209 O O . VAL A 1 151 ? 22.172 16.656 3.711 1 76.81 151 VAL A O 1
ATOM 1212 N N . SER A 1 152 ? 20.188 15.789 3.496 1 80.88 152 SER A N 1
ATOM 1213 C CA . SER A 1 152 ? 20.531 14.617 4.293 1 80.88 152 SER A CA 1
ATOM 1214 C C . SER A 1 152 ? 21.094 13.5 3.42 1 80.88 152 SER A C 1
ATOM 1216 O O . SER A 1 152 ? 20.781 13.414 2.23 1 80.88 152 SER A O 1
ATOM 1218 N N . LYS A 1 153 ? 21.984 12.789 3.975 1 84.19 153 LYS A N 1
ATOM 1219 C CA . LYS A 1 153 ? 22.547 11.602 3.33 1 84.19 153 LYS A CA 1
ATOM 1220 C C . LYS A 1 153 ? 21.844 10.336 3.805 1 84.19 153 LYS A C 1
ATOM 1222 O O . LYS A 1 153 ? 22.328 9.656 4.715 1 84.19 153 LYS A O 1
ATOM 1227 N N . LEU A 1 154 ? 20.828 9.992 3.121 1 88.94 154 LEU A N 1
ATOM 1228 C CA . LEU A 1 154 ? 20 8.867 3.545 1 88.94 154 LEU A CA 1
ATOM 1229 C C . LEU A 1 154 ? 20.281 7.633 2.701 1 88.94 154 LEU A C 1
ATOM 1231 O O . LEU A 1 154 ? 20.719 7.75 1.552 1 88.94 154 LEU A O 1
ATOM 1235 N N . THR A 1 155 ? 20.203 6.48 3.342 1 87.62 155 THR A N 1
ATOM 1236 C CA . THR A 1 155 ? 20.156 5.246 2.566 1 87.62 155 THR A CA 1
ATOM 1237 C C . THR A 1 155 ? 18.828 5.09 1.854 1 87.62 155 THR A C 1
ATOM 1239 O O . THR A 1 155 ? 17.875 5.812 2.152 1 87.62 155 THR A O 1
ATOM 1242 N N . TYR A 1 156 ? 18.75 4.156 0.89 1 88.06 156 TYR A N 1
ATOM 1243 C CA . TYR A 1 156 ? 17.5 3.885 0.176 1 88.06 156 TYR A CA 1
ATOM 1244 C C . TYR A 1 156 ? 16.375 3.529 1.146 1 88.06 156 TYR A C 1
ATOM 1246 O O . TYR A 1 156 ? 15.266 4.035 1.025 1 88.06 156 TYR A O 1
ATOM 1254 N N . GLU A 1 157 ? 16.688 2.717 2.121 1 89.5 157 GLU A N 1
ATOM 1255 C CA . GLU A 1 157 ? 15.688 2.254 3.068 1 89.5 157 GLU A CA 1
ATOM 1256 C C . GLU A 1 157 ? 15.18 3.398 3.938 1 89.5 157 GLU A C 1
ATOM 1258 O O . GLU A 1 157 ? 13.984 3.479 4.234 1 89.5 157 GLU A O 1
ATOM 1263 N N . GLU A 1 158 ? 16.109 4.23 4.391 1 90.88 158 GLU A N 1
ATOM 1264 C CA . GLU A 1 158 ? 15.711 5.387 5.184 1 90.88 158 GLU A CA 1
ATOM 1265 C C . GLU A 1 158 ? 14.805 6.316 4.379 1 90.88 158 GLU A C 1
ATOM 1267 O O . GLU A 1 158 ? 13.773 6.766 4.879 1 90.88 158 GLU A O 1
ATOM 1272 N N . PHE A 1 159 ? 15.234 6.551 3.197 1 91.81 159 PHE A N 1
ATOM 1273 C CA . PHE A 1 159 ? 14.453 7.406 2.311 1 91.81 159 PHE A CA 1
ATOM 1274 C C . PHE A 1 159 ? 13.07 6.816 2.07 1 91.81 159 PHE A C 1
ATOM 1276 O O . PHE A 1 159 ? 12.062 7.523 2.156 1 91.81 159 PHE A O 1
ATOM 1283 N N . TYR A 1 160 ? 13.078 5.598 1.835 1 92.44 160 TYR A N 1
ATOM 1284 C CA . TYR A 1 160 ? 11.852 4.844 1.609 1 92.44 160 TYR A CA 1
ATOM 1285 C C . TYR A 1 160 ? 10.945 4.906 2.83 1 92.44 160 TYR A C 1
ATOM 1287 O O . TYR A 1 160 ? 9.727 5.059 2.699 1 92.44 160 TYR A O 1
ATOM 1295 N N . THR A 1 161 ? 11.43 4.812 3.961 1 93.56 161 THR A N 1
ATOM 1296 C CA . THR A 1 161 ? 10.68 4.871 5.211 1 93.56 161 THR A CA 1
ATOM 1297 C C . THR A 1 161 ? 10.031 6.242 5.391 1 93.56 161 THR A C 1
ATOM 1299 O O . THR A 1 161 ? 8.852 6.336 5.742 1 93.56 161 THR A O 1
ATOM 1302 N N . ILE A 1 162 ? 10.797 7.258 5.113 1 94.19 162 ILE A N 1
ATOM 1303 C CA . ILE A 1 162 ? 10.281 8.617 5.23 1 94.19 162 ILE A CA 1
ATOM 1304 C C . ILE A 1 162 ? 9.102 8.805 4.273 1 94.19 162 ILE A C 1
ATOM 1306 O O . ILE A 1 162 ? 8.047 9.305 4.672 1 94.19 162 ILE A O 1
ATOM 1310 N N . LEU A 1 163 ? 9.219 8.312 3.096 1 94.19 163 LEU A N 1
ATOM 1311 C CA . LEU A 1 163 ? 8.18 8.5 2.084 1 94.19 163 LEU A CA 1
ATOM 1312 C C . LEU A 1 163 ? 6.895 7.785 2.486 1 94.19 163 LEU A C 1
ATOM 1314 O O . LEU A 1 163 ? 5.797 8.32 2.309 1 94.19 163 LEU A O 1
ATOM 1318 N N . HIS A 1 164 ? 7.027 6.59 2.982 1 95.69 164 HIS A N 1
ATOM 1319 C CA . HIS A 1 164 ? 5.852 5.832 3.398 1 95.69 164 HIS A CA 1
ATOM 1320 C C . HIS A 1 164 ? 5.102 6.547 4.516 1 95.69 164 HIS A C 1
ATOM 1322 O O . HIS A 1 164 ? 3.871 6.645 4.477 1 95.69 164 HIS A O 1
ATOM 1328 N N . GLN A 1 165 ? 5.844 7.043 5.457 1 95.38 165 GLN A N 1
ATOM 1329 C CA . GLN A 1 165 ? 5.188 7.711 6.578 1 95.38 165 GLN A CA 1
ATOM 1330 C C . GLN A 1 165 ? 4.559 9.031 6.141 1 95.38 165 GLN A C 1
ATOM 1332 O O . GLN A 1 165 ? 3.48 9.398 6.613 1 95.38 165 GLN A O 1
ATOM 1337 N N . ILE A 1 166 ? 5.25 9.695 5.246 1 94.75 166 ILE A N 1
ATOM 1338 C CA . ILE A 1 166 ? 4.672 10.922 4.707 1 94.75 166 ILE A CA 1
ATOM 1339 C C . ILE A 1 166 ? 3.395 10.594 3.939 1 94.75 166 ILE A C 1
ATOM 1341 O O . ILE A 1 166 ? 2.418 11.344 4 1 94.75 166 ILE A O 1
ATOM 1345 N N . GLU A 1 167 ? 3.42 9.523 3.174 1 96.19 167 GLU A N 1
ATOM 1346 C CA . GLU A 1 167 ? 2.211 9.062 2.492 1 96.19 167 GLU A CA 1
ATOM 1347 C C . GLU A 1 167 ? 1.055 8.898 3.473 1 96.19 167 GLU A C 1
ATOM 1349 O O . GLU A 1 167 ? -0.065 9.336 3.201 1 96.19 167 GLU A O 1
ATOM 1354 N N . GLY A 1 168 ? 1.35 8.266 4.59 1 96.25 168 GLY A N 1
ATOM 1355 C CA . GLY A 1 168 ? 0.338 8.117 5.625 1 96.25 168 GLY A CA 1
ATOM 1356 C C . GLY A 1 168 ? -0.184 9.445 6.141 1 96.25 168 GLY A C 1
ATOM 1357 O O . GLY A 1 168 ? -1.389 9.609 6.344 1 96.25 168 GLY A O 1
ATOM 1358 N N . ILE A 1 169 ? 0.71 10.344 6.328 1 94.75 169 ILE A N 1
ATOM 1359 C CA . ILE A 1 169 ? 0.369 11.68 6.801 1 94.75 169 ILE A CA 1
ATOM 1360 C C . ILE A 1 169 ? -0.567 12.359 5.805 1 94.75 169 ILE A C 1
ATOM 1362 O O . ILE A 1 169 ? -1.625 12.867 6.184 1 94.75 169 ILE A O 1
ATOM 1366 N N . LEU A 1 170 ? -0.224 12.344 4.559 1 94.06 170 LEU A N 1
ATOM 1367 C CA . LEU A 1 170 ? -1.017 13 3.52 1 94.06 170 LEU A CA 1
ATOM 1368 C C . LEU A 1 170 ? -2.402 12.367 3.42 1 94.06 170 LEU A C 1
ATOM 1370 O O . LEU A 1 170 ? -3.389 13.07 3.182 1 94.06 170 LEU A O 1
ATOM 1374 N N . ASN A 1 171 ? -2.463 11.094 3.65 1 95.56 171 ASN A N 1
ATOM 1375 C CA . ASN A 1 171 ? -3.729 10.383 3.504 1 95.56 171 ASN A CA 1
ATOM 1376 C C . ASN A 1 171 ? -4.555 10.445 4.785 1 95.56 171 ASN A C 1
ATOM 1378 O O . ASN A 1 171 ? -5.68 9.938 4.828 1 95.56 171 ASN A O 1
ATOM 1382 N N . SER A 1 172 ? -4.008 11.031 5.816 1 94.94 172 SER A N 1
ATOM 1383 C CA . SER A 1 172 ? -4.738 11.188 7.07 1 94.94 172 SER A CA 1
ATOM 1384 C C . SER A 1 172 ? -5.492 12.516 7.109 1 94.94 172 SER A C 1
ATOM 1386 O O . SER A 1 172 ? -6.32 12.734 7.996 1 94.94 172 SER A O 1
ATOM 1388 N N . ARG A 1 173 ? -5.281 13.383 6.219 1 92.12 173 ARG A N 1
ATOM 1389 C CA . ARG A 1 173 ? -5.816 14.742 6.273 1 92.12 173 ARG A CA 1
ATOM 1390 C C . ARG A 1 173 ? -7.34 14.734 6.188 1 92.12 173 ARG A C 1
ATOM 1392 O O . ARG A 1 173 ? -7.914 14.016 5.367 1 92.12 173 ARG A O 1
ATOM 1399 N N . PRO A 1 174 ? -7.996 15.555 7.004 1 91.75 174 PRO A N 1
ATOM 1400 C CA . PRO A 1 174 ? -9.461 15.641 6.953 1 91.75 174 PRO A CA 1
ATOM 1401 C C . PRO A 1 174 ? -9.961 16.328 5.688 1 91.75 174 PRO A C 1
ATOM 1403 O O . PRO A 1 174 ? -9.43 17.375 5.289 1 91.75 174 PRO A O 1
ATOM 1406 N N . LEU A 1 175 ? -10.984 15.734 5.078 1 87.94 175 LEU A N 1
ATOM 1407 C CA . LEU A 1 175 ? -11.547 16.297 3.852 1 87.94 175 LEU A CA 1
ATOM 1408 C C . LEU A 1 175 ? -12.898 16.938 4.121 1 87.94 175 LEU A C 1
ATOM 1410 O O . LEU A 1 175 ? -13.086 18.125 3.834 1 87.94 175 LEU A O 1
ATOM 1414 N N . THR A 1 176 ? -13.852 16.188 4.684 1 88.81 176 THR A N 1
ATOM 1415 C CA . THR A 1 176 ? -15.211 16.641 4.938 1 88.81 176 THR A CA 1
ATOM 1416 C C . THR A 1 176 ? -15.836 15.883 6.105 1 88.81 176 THR A C 1
ATOM 1418 O O . THR A 1 176 ? -15.469 14.734 6.371 1 88.81 176 THR A O 1
ATOM 1421 N N . PRO A 1 177 ? -16.75 16.594 6.73 1 89.06 177 PRO A N 1
ATOM 1422 C CA . PRO A 1 177 ? -17.438 15.867 7.801 1 89.06 177 PRO A CA 1
ATOM 1423 C C . PRO A 1 177 ? -18.25 14.68 7.289 1 89.06 177 PRO A C 1
ATOM 1425 O O . PRO A 1 177 ? -18.812 14.734 6.191 1 89.06 177 PRO A O 1
ATOM 1428 N N . LEU A 1 178 ? -18.25 13.609 8.023 1 86.38 178 LEU A N 1
ATOM 1429 C CA . LEU A 1 178 ? -19.031 12.43 7.656 1 86.38 178 LEU A CA 1
ATOM 1430 C C . LEU A 1 178 ? -20.516 12.648 7.891 1 86.38 178 LEU A C 1
ATOM 1432 O O . LEU A 1 178 ? -21.344 12.047 7.211 1 86.38 178 LEU A O 1
ATOM 1436 N N . SER A 1 179 ? -20.781 13.469 8.93 1 83.44 179 SER A N 1
ATOM 1437 C CA . SER A 1 179 ? -22.172 13.742 9.25 1 83.44 179 SER A CA 1
ATOM 1438 C C . SER A 1 179 ? -22.375 15.195 9.672 1 83.44 179 SER A C 1
ATOM 1440 O O . SER A 1 179 ? -21.406 15.898 9.969 1 83.44 179 SER A O 1
ATOM 1442 N N . SER A 1 180 ? -23.641 15.594 9.648 1 82.19 180 SER A N 1
ATOM 1443 C CA . SER A 1 180 ? -23.969 16.953 10.078 1 82.19 180 SER A CA 1
ATOM 1444 C C . SER A 1 180 ? -24.344 16.969 11.555 1 82.19 180 SER A C 1
ATOM 1446 O O . SER A 1 180 ? -24.641 18.047 12.109 1 82.19 180 SER A O 1
ATOM 1448 N N . ASP A 1 181 ? -24.25 15.812 12.109 1 86.81 181 ASP A N 1
ATOM 1449 C CA . ASP A 1 181 ? -24.578 15.719 13.531 1 86.81 181 ASP A CA 1
ATOM 1450 C C . ASP A 1 181 ? -23.578 16.5 14.383 1 86.81 181 ASP A C 1
ATOM 1452 O O . ASP A 1 181 ? -22.375 16.312 14.242 1 86.81 181 ASP A O 1
ATOM 1456 N N . MET A 1 182 ? -24.188 17.25 15.328 1 85.38 182 MET A N 1
ATOM 1457 C CA . MET A 1 182 ? -23.375 18.141 16.156 1 85.38 182 MET A CA 1
ATOM 1458 C C . MET A 1 182 ? -22.453 17.344 17.062 1 85.38 182 MET A C 1
ATOM 1460 O O . MET A 1 182 ? -21.391 17.812 17.453 1 85.38 182 MET A O 1
ATOM 1464 N N . ASP A 1 183 ? -22.812 16.141 17.312 1 86.94 183 ASP A N 1
ATOM 1465 C CA . ASP A 1 183 ? -22.031 15.344 18.266 1 86.94 183 ASP A CA 1
ATOM 1466 C C . ASP A 1 183 ? -21.062 14.414 17.547 1 86.94 183 ASP A C 1
ATOM 1468 O O . ASP A 1 183 ? -20.234 13.75 18.188 1 86.94 183 ASP A O 1
ATOM 1472 N N . ASP A 1 184 ? -21.156 14.492 16.281 1 88.44 184 ASP A N 1
ATOM 1473 C CA . ASP A 1 184 ? -20.281 13.633 15.484 1 88.44 184 ASP A CA 1
ATOM 1474 C C . ASP A 1 184 ? -19.094 14.422 14.938 1 88.44 184 ASP A C 1
ATOM 1476 O O . ASP A 1 184 ? -19.266 15.305 14.094 1 88.44 184 ASP A O 1
ATOM 1480 N N . LEU A 1 185 ? -17.969 14.102 15.422 1 91.88 185 LEU A N 1
ATOM 1481 C CA . LEU A 1 185 ? -16.766 14.82 15 1 91.88 185 LEU A CA 1
ATOM 1482 C C . LEU A 1 185 ? -15.945 13.977 14.016 1 91.88 185 LEU A C 1
ATOM 1484 O O . LEU A 1 185 ? -14.781 14.281 13.758 1 91.88 185 LEU A O 1
ATOM 1488 N N . GLU A 1 186 ? -16.547 12.922 13.453 1 90.12 186 GLU A N 1
ATOM 1489 C CA . GLU A 1 186 ? -15.836 12.078 12.492 1 90.12 186 GLU A CA 1
ATOM 1490 C C . GLU A 1 186 ? -15.734 12.758 11.133 1 90.12 186 GLU A C 1
ATOM 1492 O O . GLU A 1 186 ? -16.656 13.453 10.703 1 90.12 186 GLU A O 1
ATOM 1497 N N . VAL A 1 187 ? -14.641 12.57 10.516 1 92.81 187 VAL A N 1
ATOM 1498 C CA . VAL A 1 187 ? -14.375 13.203 9.227 1 92.81 187 VAL A CA 1
ATOM 1499 C C . VAL A 1 187 ? -13.953 12.141 8.211 1 92.81 187 VAL A C 1
ATOM 1501 O O . VAL A 1 187 ? -13.43 11.086 8.586 1 92.81 187 VAL A O 1
ATOM 1504 N N . LEU A 1 188 ? -14.242 12.43 7.027 1 92.56 188 LEU A N 1
ATOM 1505 C CA . LEU A 1 188 ? -13.75 11.609 5.93 1 92.56 188 LEU A CA 1
ATOM 1506 C C . LEU A 1 188 ? -12.328 11.992 5.551 1 92.56 188 LEU A C 1
ATOM 1508 O O . LEU A 1 188 ? -12.008 13.18 5.461 1 92.56 188 LEU A O 1
ATOM 1512 N N . THR A 1 189 ? -11.5 11.055 5.449 1 93.62 189 THR A N 1
ATOM 1513 C CA . THR A 1 189 ? -10.125 11.227 5 1 93.62 189 THR A CA 1
ATOM 1514 C C . THR A 1 189 ? -9.828 10.336 3.797 1 93.62 189 THR A C 1
ATOM 1516 O O . THR A 1 189 ? -10.547 9.359 3.551 1 93.62 189 THR A O 1
ATOM 1519 N N . PRO A 1 190 ? -8.781 10.672 2.994 1 93.5 190 PRO A N 1
ATOM 1520 C CA . PRO A 1 190 ? -8.398 9.75 1.928 1 93.5 190 PRO A CA 1
ATOM 1521 C C . PRO A 1 190 ? -8.125 8.336 2.441 1 93.5 190 PRO A C 1
ATOM 1523 O O . PRO A 1 190 ? -8.383 7.359 1.734 1 93.5 190 PRO A O 1
ATOM 1526 N N . GLY A 1 191 ? -7.645 8.219 3.66 1 94.31 191 GLY A N 1
ATOM 1527 C CA . GLY A 1 191 ? -7.391 6.918 4.27 1 94.31 191 GLY A CA 1
ATOM 1528 C C . GLY A 1 191 ? -8.617 6.027 4.309 1 94.31 191 GLY A C 1
ATOM 1529 O O . GLY A 1 191 ? -8.508 4.809 4.164 1 94.31 191 GLY A O 1
ATOM 1530 N N . HIS A 1 192 ? -9.781 6.609 4.477 1 93.88 192 HIS A N 1
ATOM 1531 C CA . HIS A 1 192 ? -11.016 5.836 4.5 1 93.88 192 HIS A CA 1
ATOM 1532 C C . HIS A 1 192 ? -11.227 5.09 3.188 1 93.88 192 HIS A C 1
ATOM 1534 O O . HIS A 1 192 ? -11.719 3.959 3.186 1 93.88 192 HIS A O 1
ATOM 1540 N N . PHE A 1 193 ? -10.812 5.742 2.152 1 92.81 193 PHE A N 1
ATOM 1541 C CA . PHE A 1 193 ? -11.023 5.148 0.838 1 92.81 193 PHE A CA 1
ATOM 1542 C C . PHE A 1 193 ? -9.969 4.082 0.552 1 92.81 193 PHE A C 1
ATOM 1544 O O . PHE A 1 193 ? -10.18 3.203 -0.286 1 92.81 193 PHE A O 1
ATOM 1551 N N . LEU A 1 194 ? -8.867 4.176 1.216 1 94.75 194 LEU A N 1
ATOM 1552 C CA . LEU A 1 194 ? -7.758 3.271 0.938 1 94.75 194 LEU A CA 1
ATOM 1553 C C . LEU A 1 194 ? -7.844 2.021 1.808 1 94.75 194 LEU A C 1
ATOM 1555 O O . LEU A 1 194 ? -7.598 0.91 1.333 1 94.75 194 LEU A O 1
ATOM 1559 N N . ILE A 1 195 ? -8.227 2.197 3.088 1 94 195 ILE A N 1
ATOM 1560 C CA . ILE A 1 195 ? -8.125 1.049 3.982 1 94 195 ILE A CA 1
ATOM 1561 C C . ILE A 1 195 ? -9.422 0.907 4.785 1 94 195 ILE A C 1
ATOM 1563 O O . ILE A 1 195 ? -9.5 0.082 5.699 1 94 195 ILE A O 1
ATOM 1567 N N . GLY A 1 196 ? -10.398 1.716 4.551 1 90.5 196 GLY A N 1
ATOM 1568 C CA . GLY A 1 196 ? -11.703 1.604 5.188 1 90.5 196 GLY A CA 1
ATOM 1569 C C . GLY A 1 196 ? -11.773 2.311 6.527 1 90.5 196 GLY A C 1
ATOM 1570 O O . GLY A 1 196 ? -12.82 2.318 7.176 1 90.5 196 GLY A O 1
ATOM 1571 N N . ARG A 1 197 ? -10.703 2.855 6.934 1 91.62 197 ARG A N 1
ATOM 1572 C CA . ARG A 1 197 ? -10.602 3.576 8.195 1 91.62 197 ARG A CA 1
ATOM 1573 C C . ARG A 1 197 ? -9.508 4.641 8.133 1 91.62 197 ARG A C 1
ATOM 1575 O O . ARG A 1 197 ? -8.727 4.676 7.18 1 91.62 197 ARG A O 1
ATOM 1582 N N . PRO A 1 198 ? -9.484 5.57 9.086 1 91.81 198 PRO A N 1
ATOM 1583 C CA . PRO A 1 198 ? -8.453 6.609 9.031 1 91.81 198 PRO A CA 1
ATOM 1584 C C . PRO A 1 198 ? -7.062 6.078 9.367 1 91.81 198 PRO A C 1
ATOM 1586 O O . PRO A 1 198 ? -6.926 5.156 10.172 1 91.81 198 PRO A O 1
ATOM 1589 N N . ILE A 1 199 ? -6.121 6.621 8.68 1 93.69 199 ILE A N 1
ATOM 1590 C CA . ILE A 1 199 ? -4.734 6.402 9.07 1 93.69 199 ILE A CA 1
ATOM 1591 C C . ILE A 1 199 ? -4.426 7.199 10.336 1 93.69 199 ILE A C 1
ATOM 1593 O O . ILE A 1 199 ? -4.625 8.414 10.375 1 93.69 199 ILE A O 1
ATOM 1597 N N . THR A 1 200 ? -3.932 6.527 11.344 1 88.5 200 THR A N 1
ATOM 1598 C CA . THR A 1 200 ? -3.791 7.184 12.633 1 88.5 200 THR A CA 1
ATOM 1599 C C . THR A 1 200 ? -2.32 7.352 13 1 88.5 200 THR A C 1
ATOM 1601 O O . THR A 1 200 ? -1.455 6.672 12.445 1 88.5 200 THR A O 1
ATOM 1604 N N . ALA A 1 201 ? -2.193 8.211 13.906 1 79.69 201 ALA A N 1
ATOM 1605 C CA . ALA A 1 201 ? -0.856 8.586 14.359 1 79.69 201 ALA A CA 1
ATOM 1606 C C . ALA A 1 201 ? -0.203 7.445 15.133 1 79.69 201 ALA A C 1
ATOM 1608 O O . ALA A 1 201 ? -0.891 6.656 15.789 1 79.69 201 ALA A O 1
ATOM 1609 N N . ILE A 1 202 ? 1.102 7.375 14.961 1 82.56 202 ILE A N 1
ATOM 1610 C CA . ILE A 1 202 ? 1.9 6.531 15.844 1 82.56 202 ILE A CA 1
ATOM 1611 C C . ILE A 1 202 ? 2.432 7.355 17.016 1 82.56 202 ILE A C 1
ATOM 1613 O O . ILE A 1 202 ? 2.836 8.508 16.828 1 82.56 202 ILE A O 1
ATOM 1617 N N . ALA A 1 203 ? 2.33 6.734 18.141 1 79.19 203 ALA A N 1
ATOM 1618 C CA . ALA A 1 203 ? 2.832 7.414 19.328 1 79.19 203 ALA A CA 1
ATOM 1619 C C . ALA A 1 203 ? 4.355 7.492 19.312 1 79.19 203 ALA A C 1
ATOM 1621 O O . ALA A 1 203 ? 5.035 6.469 19.234 1 79.19 203 ALA A O 1
ATOM 1622 N N . GLU A 1 204 ? 4.883 8.664 19.125 1 82 204 GLU A N 1
ATOM 1623 C CA . GLU A 1 204 ? 6.328 8.867 19.172 1 82 204 GLU A CA 1
ATOM 1624 C C . GLU A 1 204 ? 6.68 10.18 19.859 1 82 204 GLU A C 1
ATOM 1626 O O . GLU A 1 204 ? 5.906 11.141 19.812 1 82 204 GLU A O 1
ATOM 1631 N N . PRO A 1 205 ? 7.762 10.078 20.578 1 82.94 205 PRO A N 1
ATOM 1632 C CA . PRO A 1 205 ? 8.18 11.328 21.219 1 82.94 205 PRO A CA 1
ATOM 1633 C C . PRO A 1 205 ? 8.516 12.422 20.203 1 82.94 205 PRO A C 1
ATOM 1635 O O . PRO A 1 205 ? 8.883 12.117 19.062 1 82.94 205 PRO A O 1
ATOM 1638 N N . ASN A 1 206 ? 8.336 13.602 20.641 1 87.31 206 ASN A N 1
ATOM 1639 C CA . ASN A 1 206 ? 8.727 14.742 19.797 1 87.31 206 ASN A CA 1
ATOM 1640 C C . ASN A 1 206 ? 10.242 14.898 19.75 1 87.31 206 ASN A C 1
ATOM 1642 O O . ASN A 1 206 ? 10.883 15.195 20.75 1 87.31 206 ASN A O 1
ATOM 1646 N N . LEU A 1 207 ? 10.789 14.75 18.609 1 90.88 207 LEU A N 1
ATOM 1647 C CA . LEU A 1 207 ? 12.242 14.773 18.469 1 90.88 207 LEU A CA 1
ATOM 1648 C C . LEU A 1 207 ? 12.695 16.062 17.781 1 90.88 207 LEU A C 1
ATOM 1650 O O . LEU A 1 207 ? 13.891 16.25 17.562 1 90.88 207 LEU A O 1
ATOM 1654 N N . THR A 1 208 ? 11.828 16.922 17.453 1 88.44 208 THR A N 1
ATOM 1655 C CA . THR A 1 208 ? 12.141 18.094 16.641 1 88.44 208 THR A CA 1
ATOM 1656 C C . THR A 1 208 ? 13.125 19 17.375 1 88.44 208 THR A C 1
ATOM 1658 O O . THR A 1 208 ? 13.891 19.734 16.734 1 88.44 208 THR A O 1
ATOM 1661 N N . ASN A 1 209 ? 13.164 18.922 18.688 1 88.88 209 ASN A N 1
ATOM 1662 C CA . ASN A 1 209 ? 14.039 19.797 19.453 1 88.88 209 ASN A CA 1
ATOM 1663 C C . ASN A 1 209 ? 15.289 19.078 19.938 1 88.88 209 ASN A C 1
ATOM 1665 O O . ASN A 1 209 ? 16.109 19.641 20.672 1 88.88 209 ASN A O 1
ATOM 1669 N N . VAL A 1 210 ? 15.445 17.891 19.531 1 90.69 210 VAL A N 1
ATOM 1670 C CA . VAL A 1 210 ? 16.609 17.109 19.953 1 90.69 210 VAL A CA 1
ATOM 1671 C C . VAL A 1 210 ? 17.734 17.297 18.938 1 90.69 210 VAL A C 1
ATOM 1673 O O . VAL A 1 210 ? 17.5 17.25 17.719 1 90.69 210 VAL A O 1
ATOM 1676 N N . GLU A 1 211 ? 18.844 17.547 19.406 1 90.81 211 GLU A N 1
ATOM 1677 C CA . GLU A 1 211 ? 20 17.719 18.531 1 90.81 211 GLU A CA 1
ATOM 1678 C C . GLU A 1 211 ? 20.312 16.438 17.75 1 90.81 211 GLU A C 1
ATOM 1680 O O . GLU A 1 211 ? 20.219 15.344 18.312 1 90.81 211 GLU A O 1
ATOM 1685 N N . ASN A 1 212 ? 20.719 16.562 16.547 1 87.19 212 ASN A N 1
ATOM 1686 C CA . ASN A 1 212 ? 20.953 15.438 15.641 1 87.19 212 ASN A CA 1
ATOM 1687 C C . ASN A 1 212 ? 22.016 14.492 16.188 1 87.19 212 ASN A C 1
ATOM 1689 O O . ASN A 1 212 ? 21.938 13.281 15.984 1 87.19 212 ASN A O 1
ATOM 1693 N N . ASN A 1 213 ? 22.969 15.023 16.844 1 88.19 213 ASN A N 1
ATOM 1694 C CA . ASN A 1 213 ? 24.078 14.227 17.344 1 88.19 213 ASN A CA 1
ATOM 1695 C C . ASN A 1 213 ? 23.641 13.281 18.453 1 88.19 213 ASN A C 1
ATOM 1697 O O . ASN A 1 213 ? 24.359 12.344 18.812 1 88.19 213 ASN A O 1
ATOM 1701 N N . ARG A 1 214 ? 22.531 13.453 18.953 1 88.44 214 ARG A N 1
ATOM 1702 C CA . ARG A 1 214 ? 22 12.625 20.047 1 88.44 214 ARG A CA 1
ATOM 1703 C C . ARG A 1 214 ? 21.031 11.578 19.516 1 88.44 214 ARG A C 1
ATOM 1705 O O . ARG A 1 214 ? 20.469 10.797 20.281 1 88.44 214 ARG A O 1
ATOM 1712 N N . LEU A 1 215 ? 20.828 11.633 18.234 1 88.19 215 LEU A N 1
ATOM 1713 C CA . LEU A 1 215 ? 19.828 10.758 17.641 1 88.19 215 LEU A CA 1
ATOM 1714 C C . LEU A 1 215 ? 20.484 9.641 16.844 1 88.19 215 LEU A C 1
ATOM 1716 O O . LEU A 1 215 ? 21.5 9.867 16.172 1 88.19 215 LEU A O 1
ATOM 1720 N N . ASN A 1 216 ? 19.922 8.508 17.047 1 84.44 216 ASN A N 1
ATOM 1721 C CA . ASN A 1 216 ? 20.344 7.445 16.141 1 84.44 216 ASN A CA 1
ATOM 1722 C C . ASN A 1 216 ? 19.734 7.609 14.758 1 84.44 216 ASN A C 1
ATOM 1724 O O . ASN A 1 216 ? 19 8.57 14.5 1 84.44 216 ASN A O 1
ATOM 1728 N N . LEU A 1 217 ? 20 6.719 13.867 1 83.56 217 LEU A N 1
ATOM 1729 C CA . LEU A 1 217 ? 19.625 6.828 12.461 1 83.56 217 LEU A CA 1
ATOM 1730 C C . LEU A 1 217 ? 18.109 6.883 12.305 1 83.56 217 LEU A C 1
ATOM 1732 O O . LEU A 1 217 ? 17.594 7.758 11.609 1 83.56 217 LEU A O 1
ATOM 1736 N N . TRP A 1 218 ? 17.438 6.09 12.969 1 83.88 218 TRP A N 1
ATOM 1737 C CA . TRP A 1 218 ? 15.984 6.008 12.797 1 83.88 218 TRP A CA 1
ATOM 1738 C C . TRP A 1 218 ? 15.281 7.152 13.531 1 83.88 218 TRP A C 1
ATOM 1740 O O . TRP A 1 218 ? 14.234 7.629 13.086 1 83.88 218 TRP A O 1
ATOM 1750 N N . GLN A 1 219 ? 15.93 7.605 14.57 1 88.31 219 GLN A N 1
ATOM 1751 C CA . GLN A 1 219 ? 15.406 8.789 15.242 1 88.31 219 GLN A CA 1
ATOM 1752 C C . GLN A 1 219 ? 15.57 10.031 14.375 1 88.31 219 GLN A C 1
ATOM 1754 O O . GLN A 1 219 ? 14.719 10.922 14.391 1 88.31 219 GLN A O 1
ATOM 1759 N N . LYS A 1 220 ? 16.641 10.016 13.688 1 91.31 220 LYS A N 1
ATOM 1760 C CA . LYS A 1 220 ? 16.844 11.117 12.75 1 91.31 220 LYS A CA 1
ATOM 1761 C C . LYS A 1 220 ? 15.766 11.125 11.672 1 91.31 220 LYS A C 1
ATOM 1763 O O . LYS A 1 220 ? 15.258 12.18 11.289 1 91.31 220 LYS A O 1
ATOM 1768 N N . THR A 1 221 ? 15.406 9.938 11.156 1 92.06 221 THR A N 1
ATOM 1769 C CA . THR A 1 221 ? 14.336 9.812 10.18 1 92.06 221 THR A CA 1
ATOM 1770 C C . THR A 1 221 ? 13.016 10.312 10.766 1 92.06 221 THR A C 1
ATOM 1772 O O . THR A 1 221 ? 12.281 11.062 10.117 1 92.06 221 THR A O 1
ATOM 1775 N N . SER A 1 222 ? 12.773 9.945 12.008 1 92.25 222 SER A N 1
ATOM 1776 C CA . SER A 1 222 ? 11.555 10.383 12.68 1 92.25 222 SER A CA 1
ATOM 1777 C C . SER A 1 222 ? 11.531 11.898 12.844 1 92.25 222 SER A C 1
ATOM 1779 O O . SER A 1 222 ? 10.484 12.531 12.672 1 92.25 222 SER A O 1
ATOM 1781 N N . LYS A 1 223 ? 12.672 12.406 13.195 1 93.31 223 LYS A N 1
ATOM 1782 C CA . LYS A 1 223 ? 12.781 13.859 13.352 1 93.31 223 LYS A CA 1
ATOM 1783 C C . LYS A 1 223 ? 12.453 14.57 12.039 1 93.31 223 LYS A C 1
ATOM 1785 O O . LYS A 1 223 ? 11.734 15.578 12.047 1 93.31 223 LYS A O 1
ATOM 1790 N N . MET A 1 224 ? 12.938 14.086 10.945 1 94.25 224 MET A N 1
ATOM 1791 C CA . MET A 1 224 ? 12.664 14.68 9.641 1 94.25 224 MET A CA 1
ATOM 1792 C C . MET A 1 224 ? 11.18 14.633 9.32 1 94.25 224 MET A C 1
ATOM 1794 O O . MET A 1 224 ? 10.609 15.617 8.844 1 94.25 224 MET A O 1
ATOM 1798 N N . ILE A 1 225 ? 10.555 13.492 9.609 1 94.75 225 ILE A N 1
ATOM 1799 C CA . ILE A 1 225 ? 9.133 13.305 9.336 1 94.75 225 ILE A CA 1
ATOM 1800 C C . ILE A 1 225 ? 8.312 14.289 10.172 1 94.75 225 ILE A C 1
ATOM 1802 O O . ILE A 1 225 ? 7.395 14.938 9.664 1 94.75 225 ILE A O 1
ATOM 1806 N N . GLN A 1 226 ? 8.703 14.422 11.422 1 94.19 226 GLN A N 1
ATOM 1807 C CA . GLN A 1 226 ? 8.008 15.336 12.328 1 94.19 226 GLN A CA 1
ATOM 1808 C C . GLN A 1 226 ? 8.164 16.781 11.875 1 94.19 226 GLN A C 1
ATOM 1810 O O . GLN A 1 226 ? 7.223 17.578 11.969 1 94.19 226 GLN A O 1
ATOM 1815 N N . ALA A 1 227 ? 9.336 17.078 11.406 1 93.5 227 ALA A N 1
ATOM 1816 C CA . ALA A 1 227 ? 9.578 18.438 10.906 1 93.5 227 ALA A CA 1
ATOM 1817 C C . ALA A 1 227 ? 8.711 18.719 9.688 1 93.5 227 ALA A C 1
ATOM 1819 O O . ALA A 1 227 ? 8.117 19.797 9.578 1 93.5 227 ALA A O 1
ATOM 1820 N N . ILE A 1 228 ? 8.586 17.797 8.781 1 93.5 228 ILE A N 1
ATOM 1821 C CA . ILE A 1 228 ? 7.77 17.953 7.582 1 93.5 228 ILE A CA 1
ATOM 1822 C C . ILE A 1 228 ? 6.297 18.062 7.977 1 93.5 228 ILE A C 1
ATOM 1824 O O . ILE A 1 228 ? 5.574 18.922 7.473 1 93.5 228 ILE A O 1
ATOM 1828 N N . TRP A 1 229 ? 5.93 17.234 8.906 1 94.06 229 TRP A N 1
ATOM 1829 C CA . TRP A 1 229 ? 4.547 17.234 9.383 1 94.06 229 TRP A CA 1
ATOM 1830 C C . TRP A 1 229 ? 4.168 18.594 9.953 1 94.06 229 TRP A C 1
ATOM 1832 O O . TRP A 1 229 ? 3.143 19.172 9.586 1 94.06 229 TRP A O 1
ATOM 1842 N N . LYS A 1 230 ? 4.988 19.094 10.781 1 92.44 230 LYS A N 1
ATOM 1843 C CA . LYS A 1 230 ? 4.711 20.359 11.445 1 92.44 230 LYS A CA 1
ATOM 1844 C C . LYS A 1 230 ? 4.516 21.484 10.422 1 92.44 230 LYS A C 1
ATOM 1846 O O . LYS A 1 230 ? 3.531 22.234 10.484 1 92.44 230 LYS A O 1
ATOM 1851 N N . LYS A 1 231 ? 5.34 21.516 9.477 1 92.56 231 LYS A N 1
ATOM 1852 C CA . LYS A 1 231 ? 5.281 22.562 8.461 1 92.56 231 LYS A CA 1
ATOM 1853 C C . LYS A 1 231 ? 4.121 22.344 7.5 1 92.56 231 LYS A C 1
ATOM 1855 O O . LYS A 1 231 ? 3.393 23.266 7.156 1 92.56 231 LYS A O 1
ATOM 1860 N N . TRP A 1 232 ? 3.967 21.141 7.102 1 92.69 232 TRP A N 1
ATOM 1861 C CA . TRP A 1 232 ? 2.924 20.797 6.137 1 92.69 232 TRP A CA 1
ATOM 1862 C C . TRP A 1 232 ? 1.539 20.984 6.746 1 92.69 232 TRP A C 1
ATOM 1864 O O . TRP A 1 232 ? 0.629 21.5 6.094 1 92.69 232 TRP A O 1
ATOM 1874 N N . GLN A 1 233 ? 1.366 20.531 7.957 1 92.44 233 GLN A N 1
ATOM 1875 C CA . GLN A 1 233 ? 0.092 20.688 8.648 1 92.44 233 GLN A CA 1
ATOM 1876 C C . GLN A 1 233 ? -0.314 22.156 8.727 1 92.44 233 GLN A C 1
ATOM 1878 O O . GLN A 1 233 ? -1.471 22.5 8.469 1 92.44 233 GLN A O 1
ATOM 1883 N N . ASN A 1 234 ? 0.642 22.984 9.039 1 90.25 234 ASN A N 1
ATOM 1884 C CA . ASN A 1 234 ? 0.386 24.406 9.117 1 90.25 234 ASN A CA 1
ATOM 1885 C C . ASN A 1 234 ? -0.021 24.984 7.758 1 90.25 234 ASN A C 1
ATOM 1887 O O . ASN A 1 234 ? -0.942 25.797 7.676 1 90.25 234 ASN A O 1
ATOM 1891 N N . ASN A 1 235 ? 0.644 24.578 6.773 1 88.75 235 ASN A N 1
ATOM 1892 C CA . ASN A 1 235 ? 0.307 25.031 5.43 1 88.75 235 ASN A CA 1
ATOM 1893 C C . ASN A 1 235 ? -1.088 24.562 5.016 1 88.75 235 ASN A C 1
ATOM 1895 O O . ASN A 1 235 ? -1.847 25.328 4.418 1 88.75 235 ASN A O 1
ATOM 1899 N N . TYR A 1 236 ? -1.381 23.391 5.328 1 88.19 236 TYR A N 1
ATOM 1900 C CA . TYR A 1 236 ? -2.691 22.844 4.988 1 88.19 236 TYR A CA 1
ATOM 1901 C C . TYR A 1 236 ? -3.803 23.625 5.68 1 88.19 236 TYR A C 1
ATOM 1903 O O . TYR A 1 236 ? -4.789 24.016 5.043 1 88.19 236 TYR A O 1
ATOM 1911 N N . LEU A 1 237 ? -3.615 23.875 6.906 1 88.94 237 LEU A N 1
ATOM 1912 C CA . LEU A 1 237 ? -4.605 24.609 7.68 1 88.94 237 LEU A CA 1
ATOM 1913 C C . LEU A 1 237 ? -4.754 26.031 7.156 1 88.94 237 LEU A C 1
ATOM 1915 O O . LEU A 1 237 ? -5.867 26.547 7.062 1 88.94 237 LEU A O 1
ATOM 1919 N N . SER A 1 238 ? -3.646 26.578 6.797 1 87 238 SER A N 1
ATOM 1920 C CA . SER A 1 238 ? -3.676 27.938 6.25 1 87 238 SER A CA 1
ATOM 1921 C C . SER A 1 238 ? -4.41 27.984 4.914 1 87 238 SER A C 1
ATOM 1923 O O . SER A 1 238 ? -5.16 28.922 4.645 1 87 238 SER A O 1
ATOM 1925 N N . THR A 1 239 ? -4.172 27.016 4.133 1 84.5 239 THR A N 1
ATOM 1926 C CA . THR A 1 239 ? -4.844 26.922 2.84 1 84.5 239 THR A CA 1
ATOM 1927 C C . THR A 1 239 ? -6.348 26.75 3.023 1 84.5 239 THR A C 1
ATOM 1929 O O . THR A 1 239 ? -7.141 27.328 2.289 1 84.5 239 THR A O 1
ATOM 1932 N N . LEU A 1 240 ? -6.719 25.969 3.973 1 83.44 240 LEU A N 1
ATOM 1933 C CA . LEU A 1 240 ? -8.133 25.766 4.277 1 83.44 240 LEU A CA 1
ATOM 1934 C C . LEU A 1 240 ? -8.781 27.078 4.727 1 83.44 240 LEU A C 1
ATOM 1936 O O . LEU A 1 240 ? -9.922 27.359 4.371 1 83.44 240 LEU A O 1
ATOM 1940 N N . GLN A 1 241 ? -8.062 27.828 5.422 1 81.88 241 GLN A N 1
ATOM 1941 C CA . GLN A 1 241 ? -8.562 29.109 5.914 1 81.88 241 GLN A CA 1
ATOM 1942 C C . GLN A 1 241 ? -8.742 30.109 4.77 1 81.88 241 GLN A C 1
ATOM 1944 O O . GLN A 1 241 ? -9.742 30.828 4.723 1 81.88 241 GLN A O 1
ATOM 1949 N N . GLN A 1 242 ? -7.777 30.109 3.881 1 76.44 242 GLN A N 1
ATOM 1950 C CA . GLN A 1 242 ? -7.797 31.062 2.777 1 76.44 242 GLN A CA 1
ATOM 1951 C C . GLN A 1 242 ? -8.906 30.734 1.784 1 76.44 242 GLN A C 1
ATOM 1953 O O . GLN A 1 242 ? -9.562 31.625 1.258 1 76.44 242 GLN A O 1
ATOM 1958 N N . ARG A 1 243 ? -8.977 29.578 1.455 1 66.25 243 ARG A N 1
ATOM 1959 C CA . ARG A 1 243 ? -10.031 29.172 0.53 1 66.25 243 ARG A CA 1
ATOM 1960 C C . ARG A 1 243 ? -11.406 29.609 1.04 1 66.25 243 ARG A C 1
ATOM 1962 O O . ARG A 1 243 ? -12.25 30.047 0.259 1 66.25 243 ARG A O 1
ATOM 1969 N N . ASN A 1 244 ? -11.508 29.391 2.242 1 54.88 244 ASN A N 1
ATOM 1970 C CA . ASN A 1 244 ? -12.766 29.828 2.84 1 54.88 244 ASN A CA 1
ATOM 1971 C C . ASN A 1 244 ? -12.891 31.344 2.824 1 54.88 244 ASN A C 1
ATOM 1973 O O . ASN A 1 244 ? -13.992 31.875 2.674 1 54.88 244 ASN A O 1
ATOM 1977 N N . LYS A 1 245 ? -11.742 31.969 2.898 1 52.88 245 LYS A N 1
ATOM 1978 C CA . LYS A 1 245 ? -11.789 33.438 2.836 1 52.88 245 LYS A CA 1
ATOM 1979 C C . LYS A 1 245 ? -12.227 33.906 1.454 1 52.88 245 LYS A C 1
ATOM 1981 O O . LYS A 1 245 ? -13.031 34.812 1.339 1 52.88 245 LYS A O 1
ATOM 1986 N N . TRP A 1 246 ? -11.602 33.344 0.406 1 49.66 246 TRP A N 1
ATOM 1987 C CA . TRP A 1 246 ? -11.922 33.75 -0.955 1 49.66 246 TRP A CA 1
ATOM 1988 C C . TRP A 1 246 ? -13.305 33.25 -1.364 1 49.66 246 TRP A C 1
ATOM 1990 O O . TRP A 1 246 ? -14.039 33.969 -2.076 1 49.66 246 TRP A O 1
ATOM 2000 N N . MET A 1 247 ? -13.359 31.984 -1.091 1 46.84 247 MET A N 1
ATOM 2001 C CA . MET A 1 247 ? -14.703 31.484 -1.39 1 46.84 247 MET A CA 1
ATOM 2002 C C . MET A 1 247 ? -15.742 32.156 -0.496 1 46.84 247 MET A C 1
ATOM 2004 O O . MET A 1 247 ? -16.922 32.219 -0.834 1 46.84 247 MET A O 1
ATOM 2008 N N . ILE A 1 248 ? -15.297 32.438 0.871 1 46.47 248 ILE A N 1
ATOM 2009 C CA . ILE A 1 248 ? -16.219 32.938 1.892 1 46.47 248 ILE A CA 1
ATOM 2010 C C . ILE A 1 248 ? -16.188 34.469 1.908 1 46.47 248 ILE A C 1
ATOM 2012 O O . ILE A 1 248 ? -15.367 35.094 2.613 1 46.47 248 ILE A O 1
ATOM 2016 N N . LYS A 1 249 ? -15.633 35.344 1.165 1 47.06 249 LYS A N 1
ATOM 2017 C CA . LYS A 1 249 ? -16.297 36.625 1.475 1 47.06 249 LYS A CA 1
ATOM 2018 C C . LYS A 1 249 ? -17.594 36.375 2.219 1 47.06 249 LYS A C 1
ATOM 2020 O O . LYS A 1 249 ? -18.016 37.219 3.041 1 47.06 249 LYS A O 1
ATOM 2025 N N . LYS A 1 250 ? -18.297 35.281 1.796 1 47.31 250 LYS A N 1
ATOM 2026 C CA . LYS A 1 250 ? -19.703 35.094 2.152 1 47.31 250 LYS A CA 1
ATOM 2027 C C . LYS A 1 250 ? -19.844 34.094 3.309 1 47.31 250 LYS A C 1
ATOM 2029 O O . LYS A 1 250 ? -20.875 34.062 3.977 1 47.31 250 LYS A O 1
ATOM 2034 N N . GLN A 1 251 ? -18.922 32.969 3.414 1 53.72 251 GLN A N 1
ATOM 2035 C CA . GLN A 1 251 ? -19.484 31.984 4.312 1 53.72 251 GLN A CA 1
ATOM 2036 C C . GLN A 1 251 ? -19.094 32.25 5.762 1 53.72 251 GLN A C 1
ATOM 2038 O O . GLN A 1 251 ? -17.922 32.219 6.113 1 53.72 251 GLN A O 1
ATOM 2043 N N . ILE A 1 252 ? -19.828 33.062 6.43 1 66.56 252 ILE A N 1
ATOM 2044 C CA . ILE A 1 252 ? -19.875 33.312 7.863 1 66.56 252 ILE A CA 1
ATOM 2045 C C . ILE A 1 252 ? -19.891 32 8.633 1 66.56 252 ILE A C 1
ATOM 2047 O O . ILE A 1 252 ? -20.656 31.094 8.305 1 66.56 252 ILE A O 1
ATOM 2051 N N . LEU A 1 253 ? -18.734 31.734 9.406 1 83.88 253 LEU A N 1
ATOM 2052 C CA . LEU A 1 253 ? -18.734 30.625 10.344 1 83.88 253 LEU A CA 1
ATOM 2053 C C . LEU A 1 253 ? -20.078 30.516 11.055 1 83.88 253 LEU A C 1
ATOM 2055 O O . LEU A 1 253 ? -20.641 31.516 11.484 1 83.88 253 LEU A O 1
ATOM 2059 N N . LYS A 1 254 ? -20.641 29.391 10.914 1 87.25 254 LYS A N 1
ATOM 2060 C CA . LYS A 1 254 ? -21.938 29.156 11.539 1 87.25 254 LYS A CA 1
ATOM 2061 C C . LYS A 1 254 ? -21.859 28.047 12.578 1 87.25 254 LYS A C 1
ATOM 2063 O O . LYS A 1 254 ? -20.953 27.203 12.531 1 87.25 254 LYS A O 1
ATOM 2068 N N . VAL A 1 255 ? -22.859 28.188 13.422 1 91.94 255 VAL A N 1
ATOM 2069 C CA . VAL A 1 255 ? -23.016 27.109 14.391 1 91.94 255 VAL A CA 1
ATOM 2070 C C . VAL A 1 255 ? -23.234 25.781 13.664 1 91.94 255 VAL A C 1
ATOM 2072 O O . VAL A 1 255 ? -24.016 25.719 12.719 1 91.94 255 VAL A O 1
ATOM 2075 N N . GLY A 1 256 ? -22.391 24.781 14.016 1 91.38 256 GLY A N 1
ATOM 2076 C CA . GLY A 1 256 ? -22.516 23.469 13.398 1 91.38 256 GLY A CA 1
ATOM 2077 C C . GLY A 1 256 ? -21.375 23.156 12.445 1 91.38 256 GLY A C 1
ATOM 2078 O O . GLY A 1 256 ? -21.172 21.984 12.086 1 91.38 256 GLY A O 1
ATOM 2079 N N . ASP A 1 257 ? -20.688 24.203 12.086 1 91.06 257 ASP A N 1
ATOM 2080 C CA . ASP A 1 257 ? -19.562 23.984 11.18 1 91.06 257 ASP A CA 1
ATOM 2081 C C . ASP A 1 257 ? -18.453 23.172 11.852 1 91.06 257 ASP A C 1
ATOM 2083 O O . ASP A 1 257 ? -18.109 23.422 13.008 1 91.06 257 ASP A O 1
ATOM 2087 N N . MET A 1 258 ? -18.031 22.188 11.102 1 93.94 258 MET A N 1
ATOM 2088 C CA . MET A 1 258 ? -16.859 21.438 11.586 1 93.94 258 MET A CA 1
ATOM 2089 C C . MET A 1 258 ? -15.578 22.203 11.273 1 93.94 258 MET A C 1
ATOM 2091 O O . MET A 1 258 ? -15.398 22.703 10.164 1 93.94 258 MET A O 1
ATOM 2095 N N . VAL A 1 259 ? -14.742 22.297 12.289 1 93.81 259 VAL A N 1
ATOM 2096 C CA . VAL A 1 259 ? -13.516 23.062 12.109 1 93.81 259 VAL A CA 1
ATOM 2097 C C . VAL A 1 259 ? -12.32 22.266 12.625 1 93.81 259 VAL A C 1
ATOM 2099 O O . VAL A 1 259 ? -12.477 21.375 13.477 1 93.81 259 VAL A O 1
ATOM 2102 N N . LEU A 1 260 ? -11.18 22.5 11.984 1 94.81 260 LEU A N 1
ATOM 2103 C CA . LEU A 1 260 ? -9.898 22.047 12.516 1 94.81 260 LEU A CA 1
ATOM 2104 C C . LEU A 1 260 ? -9.281 23.094 13.43 1 94.81 260 LEU A C 1
ATOM 2106 O O . LEU A 1 260 ? -9.305 24.297 13.117 1 94.81 260 LEU A O 1
ATOM 2110 N N . ILE A 1 261 ? -8.828 22.656 14.547 1 93.62 261 ILE A N 1
ATOM 2111 C CA . ILE A 1 261 ? -8.219 23.578 15.508 1 93.62 261 ILE A CA 1
ATOM 2112 C C . ILE A 1 261 ? -6.699 23.516 15.383 1 93.62 261 ILE A C 1
ATOM 2114 O O . ILE A 1 261 ? -6.105 22.438 15.422 1 93.62 261 ILE A O 1
ATOM 2118 N N . LYS A 1 262 ? -6.109 24.672 15.227 1 91.69 262 LYS A N 1
ATOM 2119 C CA . LYS A 1 262 ? -4.652 24.766 15.133 1 91.69 262 LYS A CA 1
ATOM 2120 C C . LYS A 1 262 ? -4 24.578 16.5 1 91.69 262 LYS A C 1
ATOM 2122 O O . LYS A 1 262 ? -4.242 25.359 17.422 1 91.69 262 LYS A O 1
ATOM 2127 N N . GLU A 1 263 ? -3.385 23.469 16.719 1 87.62 263 GLU A N 1
ATOM 2128 C CA . GLU A 1 263 ? -2.619 23.188 17.922 1 87.62 263 GLU A CA 1
ATOM 2129 C C . GLU A 1 263 ? -1.163 22.859 17.594 1 87.62 263 GLU A C 1
ATOM 2131 O O . GLU A 1 263 ? -0.875 22.25 16.562 1 87.62 263 GLU A O 1
ATOM 2136 N N . GLU A 1 264 ? -0.35 23.312 18.5 1 82.81 264 GLU A N 1
ATOM 2137 C CA . GLU A 1 264 ? 1.075 23.078 18.297 1 82.81 264 GLU A CA 1
ATOM 2138 C C . GLU A 1 264 ? 1.49 21.688 18.797 1 82.81 264 GLU A C 1
ATOM 2140 O O . GLU A 1 264 ? 0.86 21.141 19.703 1 82.81 264 GLU A O 1
ATOM 2145 N N . ASN A 1 265 ? 2.455 21.125 18.188 1 82.12 265 ASN A N 1
ATOM 2146 C CA . ASN A 1 265 ? 3.166 19.938 18.625 1 82.12 265 ASN A CA 1
ATOM 2147 C C . ASN A 1 265 ? 2.256 18.703 18.625 1 82.12 265 ASN A C 1
ATOM 2149 O O . ASN A 1 265 ? 2.27 17.922 19.578 1 82.12 265 ASN A O 1
ATOM 2153 N N . LEU A 1 266 ? 1.346 18.656 17.734 1 88.06 266 LEU A N 1
ATOM 2154 C CA . LEU A 1 266 ? 0.552 17.453 17.547 1 88.06 266 LEU A CA 1
ATOM 2155 C C . LEU A 1 266 ? 1.378 16.344 16.891 1 88.06 266 LEU A C 1
ATOM 2157 O O . LEU A 1 266 ? 2.189 16.625 16 1 88.06 266 LEU A O 1
ATOM 2161 N N . PRO A 1 267 ? 1.197 15.133 17.391 1 89.56 267 PRO A N 1
ATOM 2162 C CA . PRO A 1 267 ? 1.858 14.031 16.688 1 89.56 267 PRO A CA 1
ATOM 2163 C C . PRO A 1 267 ? 1.404 13.906 15.234 1 89.56 267 PRO A C 1
ATOM 2165 O O . PRO A 1 267 ? 0.349 14.43 14.867 1 89.56 267 PRO A O 1
ATOM 2168 N N . CYS A 1 268 ? 2.236 13.234 14.43 1 91.94 268 CYS A N 1
ATOM 2169 C CA . CYS A 1 268 ? 1.919 13.039 13.016 1 91.94 268 CYS A CA 1
ATOM 2170 C C . CYS A 1 268 ? 0.553 12.391 12.852 1 91.94 268 CYS A C 1
ATOM 2172 O O . CYS A 1 268 ? 0.203 11.469 13.594 1 91.94 268 CYS A O 1
ATOM 2174 N N . CYS A 1 269 ? -0.233 12.82 11.875 1 92.69 269 CYS A N 1
ATOM 2175 C CA . CYS A 1 269 ? -1.522 12.273 11.469 1 92.69 269 CYS A CA 1
ATOM 2176 C C . CYS A 1 269 ? -2.605 12.617 12.484 1 92.69 269 CYS A C 1
ATOM 2178 O O . CYS A 1 269 ? -3.734 12.133 12.383 1 92.69 269 CYS A O 1
ATOM 2180 N N . LYS A 1 270 ? -2.285 13.438 13.508 1 91.62 270 LYS A N 1
ATOM 2181 C CA . LYS A 1 270 ? -3.299 13.82 14.477 1 91.62 270 LYS A CA 1
ATOM 2182 C C . LYS A 1 270 ? -3.891 15.188 14.141 1 91.62 270 LYS A C 1
ATOM 2184 O O . LYS A 1 270 ? -3.154 16.156 13.953 1 91.62 270 LYS A O 1
ATOM 2189 N N . TRP A 1 271 ? -5.176 15.25 14.102 1 92.75 271 TRP A N 1
ATOM 2190 C CA . TRP A 1 271 ? -5.938 16.469 13.828 1 92.75 271 TRP A CA 1
ATOM 2191 C C . TRP A 1 271 ? -6.957 16.734 14.93 1 92.75 271 TRP A C 1
ATOM 2193 O O . TRP A 1 271 ? -7.613 15.805 15.414 1 92.75 271 TRP A O 1
ATOM 2203 N N . ILE A 1 272 ? -7.012 17.906 15.367 1 93.06 272 ILE A N 1
ATOM 2204 C CA . ILE A 1 272 ? -8.008 18.266 16.375 1 93.06 272 ILE A CA 1
ATOM 2205 C C . ILE A 1 272 ? -9.242 18.859 15.688 1 93.06 272 ILE A C 1
ATOM 2207 O O . ILE A 1 272 ? -9.156 19.906 15.047 1 93.06 272 ILE A O 1
ATOM 2211 N N . LEU A 1 273 ? -10.281 18.109 15.922 1 95 273 LEU A N 1
ATOM 2212 C CA . LEU A 1 273 ? -11.531 18.5 15.273 1 95 273 LEU A CA 1
ATOM 2213 C C . LEU A 1 273 ? -12.531 19.031 16.297 1 95 273 LEU A C 1
ATOM 2215 O O . LEU A 1 273 ? -12.484 18.672 17.469 1 95 273 LEU A O 1
ATOM 2219 N N . GLY A 1 274 ? -13.359 19.906 15.82 1 94.69 274 GLY A N 1
ATOM 2220 C CA . GLY A 1 274 ? -14.438 20.453 16.641 1 94.69 274 GLY A CA 1
ATOM 2221 C C . GLY A 1 274 ? -15.586 21.016 15.82 1 94.69 274 GLY A C 1
ATOM 2222 O O . GLY A 1 274 ? -15.484 21.141 14.602 1 94.69 274 GLY A O 1
ATOM 2223 N N . ARG A 1 275 ? -16.625 21.281 16.531 1 95.5 275 ARG A N 1
ATOM 2224 C CA . ARG A 1 275 ? -17.797 21.922 15.953 1 95.5 275 ARG A CA 1
ATOM 2225 C C . ARG A 1 275 ? -18.094 23.25 16.625 1 95.5 275 ARG A C 1
ATOM 2227 O O . ARG A 1 275 ? -18 23.359 17.859 1 95.5 275 ARG A O 1
ATOM 2234 N N . ILE A 1 276 ? -18.406 24.188 15.82 1 94.38 276 ILE A N 1
ATOM 2235 C CA . ILE A 1 276 ? -18.75 25.5 16.375 1 94.38 276 ILE A CA 1
ATOM 2236 C C . ILE A 1 276 ? -20.094 25.422 17.094 1 94.38 276 ILE A C 1
ATOM 2238 O O . ILE A 1 276 ? -21.078 24.969 16.516 1 94.38 276 ILE A O 1
ATOM 2242 N N . VAL A 1 277 ? -20.094 25.828 18.281 1 95.44 277 VAL A N 1
ATOM 2243 C CA . VAL A 1 277 ? -21.328 25.781 19.062 1 95.44 277 VAL A CA 1
ATOM 2244 C C . VAL A 1 277 ? -21.844 27.188 19.312 1 95.44 277 VAL A C 1
ATOM 2246 O O . VAL A 1 277 ? -23.047 27.391 19.531 1 95.44 277 VAL A O 1
ATOM 2249 N N . ASP A 1 278 ? -20.891 28.156 19.359 1 94.38 278 ASP A N 1
ATOM 2250 C CA . ASP A 1 278 ? -21.281 29.547 19.547 1 94.38 278 ASP A CA 1
ATOM 2251 C C . ASP A 1 278 ? -20.375 30.484 18.734 1 94.38 278 ASP A C 1
ATOM 2253 O O . ASP A 1 278 ? -19.188 30.234 18.609 1 94.38 278 ASP A O 1
ATOM 2257 N N . VAL A 1 279 ? -21.094 31.453 18.188 1 92.88 279 VAL A N 1
ATOM 2258 C CA . VAL A 1 279 ? -20.375 32.5 17.438 1 92.88 279 VAL A CA 1
ATOM 2259 C C . VAL A 1 279 ? -20.562 33.844 18.109 1 92.88 279 VAL A C 1
ATOM 2261 O O . VAL A 1 279 ? -21.688 34.219 18.438 1 92.88 279 VAL A O 1
ATOM 2264 N N . PHE A 1 280 ? -19.453 34.531 18.375 1 91.25 280 PHE A N 1
ATOM 2265 C CA . PHE A 1 280 ? -19.516 35.844 19.031 1 91.25 280 PHE A CA 1
ATOM 2266 C C . PHE A 1 280 ? -19.25 36.969 18.031 1 91.25 280 PHE A C 1
ATOM 2268 O O . PHE A 1 280 ? -18.156 37.062 17.453 1 91.25 280 PHE A O 1
ATOM 2275 N N . TYR A 1 281 ? -20.188 37.812 17.891 1 86.69 281 TYR A N 1
ATOM 2276 C CA . TYR A 1 281 ? -20.062 38.906 16.953 1 86.69 281 TYR A CA 1
ATOM 2277 C C . TYR A 1 281 ? -19.484 40.156 17.656 1 86.69 281 TYR A C 1
ATOM 2279 O O . TYR A 1 281 ? -19.859 40.438 18.797 1 86.69 281 TYR A O 1
ATOM 2287 N N . GLY A 1 282 ? -18.469 40.688 17.016 1 83.12 282 GLY A N 1
ATOM 2288 C CA . GLY A 1 282 ? -17.953 41.938 17.531 1 83.12 282 GLY A CA 1
ATOM 2289 C C . GLY A 1 282 ? -18.859 43.125 17.219 1 83.12 282 GLY A C 1
ATOM 2290 O O . GLY A 1 282 ? -19.922 42.938 16.609 1 83.12 282 GLY A O 1
ATOM 2291 N N . LYS A 1 283 ? -18.438 44.281 17.672 1 86.94 283 LYS A N 1
ATOM 2292 C CA . LYS A 1 283 ? -19.172 45.5 17.438 1 86.94 283 LYS A CA 1
ATOM 2293 C C . LYS A 1 283 ? -19.328 45.781 15.938 1 86.94 283 LYS A C 1
ATOM 2295 O O . LYS A 1 283 ? -20.297 46.406 15.508 1 86.94 283 LYS A O 1
ATOM 2300 N N . ASP A 1 284 ? -18.438 45.406 15.188 1 84.81 284 ASP A N 1
ATOM 2301 C CA . ASP A 1 284 ? -18.438 45.594 13.742 1 84.81 284 ASP A CA 1
ATOM 2302 C C . ASP A 1 284 ? -19.109 44.406 13.031 1 84.81 284 ASP A C 1
ATOM 2304 O O . ASP A 1 284 ? -19.047 44.312 11.805 1 84.81 284 ASP A O 1
ATOM 2308 N N . ASN A 1 285 ? -19.719 43.469 13.711 1 82.38 285 ASN A N 1
ATOM 2309 C CA . ASN A 1 285 ? -20.453 42.344 13.188 1 82.38 285 ASN A CA 1
ATOM 2310 C C . ASN A 1 285 ? -19.516 41.312 12.539 1 82.38 285 ASN A C 1
ATOM 2312 O O . ASN A 1 285 ? -19.906 40.625 11.609 1 82.38 285 ASN A O 1
ATOM 2316 N N . VAL A 1 286 ? -18.312 41.5 12.961 1 82.94 286 VAL A N 1
ATOM 2317 C CA . VAL A 1 286 ? -17.328 40.531 12.469 1 82.94 286 VAL A CA 1
ATOM 2318 C C . VAL A 1 286 ? -17.062 39.469 13.531 1 82.94 286 VAL A C 1
ATOM 2320 O O . VAL A 1 286 ? -16.922 39.812 14.719 1 82.94 286 VAL A O 1
ATOM 2323 N N . VAL A 1 287 ? -17.078 38.25 13.141 1 85.62 287 VAL A N 1
ATOM 2324 C CA . VAL A 1 287 ? -16.828 37.156 14.055 1 85.62 287 VAL A CA 1
ATOM 2325 C C . VAL A 1 287 ? -15.32 37 14.289 1 85.62 287 VAL A C 1
ATOM 2327 O O . VAL A 1 287 ? -14.547 36.875 13.336 1 85.62 287 VAL A O 1
ATOM 2330 N N . ARG A 1 288 ? -14.867 37.125 15.547 1 87.56 288 ARG A N 1
ATOM 2331 C CA . ARG A 1 288 ? -13.445 37 15.852 1 87.56 288 ARG A CA 1
ATOM 2332 C C . ARG A 1 288 ? -13.188 35.812 16.781 1 87.56 288 ARG A C 1
ATOM 2334 O O . ARG A 1 288 ? -12.07 35.312 16.844 1 87.56 288 ARG A O 1
ATOM 2341 N N . VAL A 1 289 ? -14.25 35.469 17.484 1 93.06 289 VAL A N 1
ATOM 2342 C CA . VAL A 1 289 ? -14.109 34.375 18.469 1 93.06 289 VAL A CA 1
ATOM 2343 C C . VAL A 1 289 ? -15.305 33.438 18.375 1 93.06 289 VAL A C 1
ATOM 2345 O O . VAL A 1 289 ? -16.422 33.875 18.062 1 93.06 289 VAL A O 1
ATOM 2348 N N . VAL A 1 290 ? -14.992 32.156 18.594 1 94.62 290 VAL A N 1
ATOM 2349 C CA . VAL A 1 290 ? -16.047 31.172 18.578 1 94.62 290 VAL A CA 1
ATOM 2350 C C . VAL A 1 290 ? -15.82 30.156 19.688 1 94.62 290 VAL A C 1
ATOM 2352 O O . VAL A 1 290 ? -14.695 30 20.188 1 94.62 290 VAL A O 1
ATOM 2355 N N . ASN A 1 291 ? -16.953 29.609 20.125 1 96.44 291 ASN A N 1
ATOM 2356 C CA . ASN A 1 291 ? -16.859 28.422 20.953 1 96.44 291 ASN A CA 1
ATOM 2357 C C . ASN A 1 291 ? -16.906 27.141 20.125 1 96.44 291 ASN A C 1
ATOM 2359 O O . ASN A 1 291 ? -17.797 26.984 19.297 1 96.44 291 ASN A O 1
ATOM 2363 N N . VAL A 1 292 ? -15.891 26.312 20.344 1 95.94 292 VAL A N 1
ATOM 2364 C CA . VAL A 1 292 ? -15.797 25.078 19.578 1 95.94 292 VAL A CA 1
ATOM 2365 C C . VAL A 1 292 ? -15.914 23.875 20.516 1 95.94 292 VAL A C 1
ATOM 2367 O O . VAL A 1 292 ? -15.195 23.797 21.516 1 95.94 292 VAL A O 1
ATOM 2370 N N . LYS A 1 293 ? -16.844 22.969 20.172 1 96.25 293 LYS A N 1
ATOM 2371 C CA . LYS A 1 293 ? -16.984 21.719 20.922 1 96.25 293 LYS A CA 1
ATOM 2372 C C . LYS A 1 293 ? -16.047 20.656 20.375 1 96.25 293 LYS A C 1
ATOM 2374 O O . LYS A 1 293 ? -16.125 20.297 19.188 1 96.25 293 LYS A O 1
ATOM 2379 N N . THR A 1 294 ? -15.203 20.203 21.219 1 94.31 294 THR A N 1
ATOM 2380 C CA . THR A 1 294 ? -14.289 19.125 20.859 1 94.31 294 THR A CA 1
ATOM 2381 C C . THR A 1 294 ? -14.594 17.875 21.688 1 94.31 294 THR A C 1
ATOM 2383 O O . THR A 1 294 ? -15.555 17.844 22.453 1 94.31 294 THR A O 1
ATOM 2386 N N . HIS A 1 295 ? -13.805 16.781 21.422 1 89 295 HIS A N 1
ATOM 2387 C CA . HIS A 1 295 ? -13.969 15.555 22.188 1 89 295 HIS A CA 1
ATOM 2388 C C . HIS A 1 295 ? -13.633 15.789 23.656 1 89 295 HIS A C 1
ATOM 2390 O O . HIS A 1 295 ? -14.172 15.109 24.547 1 89 295 HIS A O 1
ATOM 2396 N N . SER A 1 296 ? -12.789 16.766 23.922 1 89.31 296 SER A N 1
ATOM 2397 C CA . SER A 1 296 ? -12.305 17 25.281 1 89.31 296 SER A CA 1
ATOM 2398 C C . SER A 1 296 ? -13.094 18.125 25.953 1 89.31 296 SER A C 1
ATOM 2400 O O . SER A 1 296 ? -12.812 18.484 27.094 1 89.31 296 SER A O 1
ATOM 2402 N N . GLY A 1 297 ? -14.023 18.734 25.266 1 91.5 297 GLY A N 1
ATOM 2403 C CA . GLY A 1 297 ? -14.812 19.797 25.844 1 91.5 297 GLY A CA 1
ATOM 2404 C C . GLY A 1 297 ? -15.008 20.969 24.906 1 91.5 297 GLY A C 1
ATOM 2405 O O . GLY A 1 297 ? -14.734 20.875 23.719 1 91.5 297 GLY A O 1
ATOM 2406 N N . ILE A 1 298 ? -15.555 22.047 25.531 1 94.56 298 ILE A N 1
ATOM 2407 C CA . ILE A 1 298 ? -15.82 23.25 24.75 1 94.56 298 ILE A CA 1
ATOM 2408 C C . ILE A 1 298 ? -14.734 24.297 25.031 1 94.56 298 ILE A C 1
ATOM 2410 O O . ILE A 1 298 ? -14.422 24.578 26.188 1 94.56 298 ILE A O 1
ATOM 2414 N N . TYR A 1 299 ? -14.203 24.859 23.984 1 94.19 299 TYR A N 1
ATOM 2415 C CA . TYR A 1 299 ? -13.117 25.828 24.109 1 94.19 299 TYR A CA 1
ATOM 2416 C C . TYR A 1 299 ? -13.398 27.078 23.297 1 94.19 299 TYR A C 1
ATOM 2418 O O . TYR A 1 299 ? -13.906 27 22.172 1 94.19 299 TYR A O 1
ATOM 2426 N N . LYS A 1 300 ? -13.023 28.156 23.922 1 94.75 300 LYS A N 1
ATOM 2427 C CA . LYS A 1 300 ? -13.07 29.422 23.188 1 94.75 300 LYS A CA 1
ATOM 2428 C C . LYS A 1 300 ? -11.812 29.625 22.344 1 94.75 300 LYS A C 1
ATOM 2430 O O . LYS A 1 300 ? -10.695 29.5 22.859 1 94.75 300 LYS A O 1
ATOM 2435 N N . ARG A 1 301 ? -12.023 29.797 21.047 1 93.75 301 ARG A N 1
ATOM 2436 C CA . ARG A 1 301 ? -10.891 29.938 20.141 1 93.75 301 ARG A CA 1
ATOM 2437 C C . ARG A 1 301 ? -11.078 31.141 19.219 1 93.75 301 ARG A C 1
ATOM 2439 O O . ARG A 1 301 ? -12.203 31.453 18.828 1 93.75 301 ARG A O 1
ATOM 2446 N N . SER A 1 302 ? -9.945 31.797 18.969 1 92.06 302 SER A N 1
ATOM 2447 C CA . SER A 1 302 ? -9.953 32.812 17.922 1 92.06 302 SER A CA 1
ATOM 2448 C C . SER A 1 302 ? -10.117 32.219 16.547 1 92.06 302 SER A C 1
ATOM 2450 O O . SER A 1 302 ? -9.695 31.078 16.297 1 92.06 302 SER A O 1
ATOM 2452 N N . ILE A 1 303 ? -10.68 32.906 15.633 1 88.75 303 ILE A N 1
ATOM 2453 C CA . ILE A 1 303 ? -10.938 32.438 14.281 1 88.75 303 ILE A CA 1
ATOM 2454 C C . ILE A 1 303 ? -9.609 32.156 13.578 1 88.75 303 ILE A C 1
ATOM 2456 O O . ILE A 1 303 ? -9.539 31.328 12.672 1 88.75 303 ILE A O 1
ATOM 2460 N N . SER A 1 304 ? -8.562 32.844 13.977 1 87.56 304 SER A N 1
ATOM 2461 C CA . SER A 1 304 ? -7.246 32.656 13.375 1 87.56 304 SER A CA 1
ATOM 2462 C C . SER A 1 304 ? -6.676 31.266 13.711 1 87.56 304 SER A C 1
ATOM 2464 O O . SER A 1 304 ? -5.746 30.797 13.055 1 87.56 304 SER A O 1
ATOM 2466 N N . LYS A 1 305 ? -7.316 30.609 14.703 1 92 305 LYS A N 1
ATOM 2467 C CA . LYS A 1 305 ? -6.777 29.344 15.172 1 92 305 LYS A CA 1
ATOM 2468 C C . LYS A 1 305 ? -7.656 28.172 14.727 1 92 305 LYS A C 1
ATOM 2470 O O . LYS A 1 305 ? -7.469 27.047 15.172 1 92 305 LYS A O 1
ATOM 2475 N N . ILE A 1 306 ? -8.641 28.531 13.922 1 92.38 306 ILE A N 1
ATOM 2476 C CA . ILE A 1 306 ? -9.5 27.453 13.453 1 92.38 306 ILE A CA 1
ATOM 2477 C C . ILE A 1 306 ? -9.594 27.5 11.93 1 92.38 306 ILE A C 1
ATOM 2479 O O . ILE A 1 306 ? -9.453 28.562 11.32 1 92.38 306 ILE A O 1
ATOM 2483 N N . ALA A 1 307 ? -9.766 26.344 11.336 1 91.69 307 ALA A N 1
ATOM 2484 C CA . ALA A 1 307 ? -9.961 26.219 9.898 1 91.69 307 ALA A CA 1
ATOM 2485 C C . ALA A 1 307 ? -11.203 25.391 9.578 1 91.69 307 ALA A C 1
ATOM 2487 O O . ALA A 1 307 ? -11.273 24.219 9.922 1 91.69 307 ALA A O 1
ATOM 2488 N N . PRO A 1 308 ? -12.172 26 8.969 1 89.5 308 PRO A N 1
ATOM 2489 C CA . PRO A 1 308 ? -13.391 25.266 8.641 1 89.5 308 PRO A CA 1
ATOM 2490 C C . PRO A 1 308 ? -13.18 24.203 7.559 1 89.5 308 PRO A C 1
ATOM 2492 O O . PRO A 1 308 ? -12.414 24.438 6.617 1 89.5 308 PRO A O 1
ATOM 2495 N N . LEU A 1 309 ? -13.766 23.031 7.715 1 89 309 LEU A N 1
ATOM 2496 C CA . LEU A 1 309 ? -13.742 22 6.688 1 89 309 LEU A CA 1
ATOM 2497 C C . LEU A 1 309 ? -14.836 22.234 5.652 1 89 309 LEU A C 1
ATOM 2499 O O . LEU A 1 309 ? -15.945 22.641 6 1 89 309 LEU A O 1
ATOM 2503 N N . PRO A 1 310 ? -14.438 22.016 4.434 1 76.06 310 PRO A N 1
ATOM 2504 C CA . PRO A 1 310 ? -15.469 22.203 3.402 1 76.06 310 PRO A CA 1
ATOM 2505 C C . PRO A 1 310 ? -16.609 21.188 3.521 1 76.06 310 PRO A C 1
ATOM 2507 O O . PRO A 1 310 ? -16.375 20.031 3.898 1 76.06 310 PRO A O 1
ATOM 2510 N N . LEU A 1 311 ? -17.922 21.531 3.592 1 64.44 311 LEU A N 1
ATOM 2511 C CA . LEU A 1 311 ? -19.062 20.625 3.607 1 64.44 311 LEU A CA 1
ATOM 2512 C C . LEU A 1 311 ? -19.141 19.828 2.311 1 64.44 311 LEU A C 1
ATOM 2514 O O . LEU A 1 311 ? -19.406 18.625 2.334 1 64.44 311 LEU A O 1
ATOM 2518 N N . GLU A 1 312 ? -19.438 20.375 1.169 1 56.44 312 GLU A N 1
ATOM 2519 C CA . GLU A 1 312 ? -19.703 19.688 -0.088 1 56.44 312 GLU A CA 1
ATOM 2520 C C . GLU A 1 312 ? -18.625 19.984 -1.123 1 56.44 312 GLU A C 1
ATOM 2522 O O . GLU A 1 312 ? -18.188 21.125 -1.269 1 56.44 312 GLU A O 1
ATOM 2527 N N . ASN A 1 313 ? -17.531 19.188 -1.274 1 46.97 313 ASN A N 1
ATOM 2528 C CA . ASN A 1 313 ? -16.875 19.484 -2.545 1 46.97 313 ASN A CA 1
ATOM 2529 C C . ASN A 1 313 ? -17.609 18.828 -3.715 1 46.97 313 ASN A C 1
ATOM 2531 O O . ASN A 1 313 ? -18.047 17.672 -3.619 1 46.97 313 ASN A O 1
ATOM 2535 N N . MET B 1 1 ? -31.578 7.906 3.982 1 18.3 1 MET B N 1
ATOM 2536 C CA . MET B 1 1 ? -30.5 8.477 4.781 1 18.3 1 MET B CA 1
ATOM 2537 C C . MET B 1 1 ? -29.688 7.383 5.461 1 18.3 1 MET B C 1
ATOM 2539 O O . MET B 1 1 ? -30.156 6.742 6.398 1 18.3 1 MET B O 1
ATOM 2543 N N . GLY B 1 2 ? -28.984 6.598 4.766 1 23.78 2 GLY B N 1
ATOM 2544 C CA . GLY B 1 2 ? -28.516 5.289 5.199 1 23.78 2 GLY B CA 1
ATOM 2545 C C . GLY B 1 2 ? -27.562 5.359 6.375 1 23.78 2 GLY B C 1
ATOM 2546 O O . GLY B 1 2 ? -26.922 6.387 6.605 1 23.78 2 GLY B O 1
ATOM 2547 N N . SER B 1 3 ? -27.922 4.809 7.48 1 26.75 3 SER B N 1
ATOM 2548 C CA . SER B 1 3 ? -27.344 4.789 8.82 1 26.75 3 SER B CA 1
ATOM 2549 C C . SER B 1 3 ? -25.844 4.578 8.766 1 26.75 3 SER B C 1
ATOM 2551 O O . SER B 1 3 ? -25.359 3.584 8.211 1 26.75 3 SER B O 1
ATOM 2553 N N . LEU B 1 4 ? -25.156 5.676 8.648 1 29.3 4 LEU B N 1
ATOM 2554 C CA . LEU B 1 4 ? -23.688 5.66 8.672 1 29.3 4 LEU B CA 1
ATOM 2555 C C . LEU B 1 4 ? -23.172 4.898 9.883 1 29.3 4 LEU B C 1
ATOM 2557 O O . LEU B 1 4 ? -23.578 5.164 11.016 1 29.3 4 LEU B O 1
ATOM 2561 N N . PRO B 1 5 ? -22.859 3.6 9.727 1 30.66 5 PRO B N 1
ATOM 2562 C CA . PRO B 1 5 ? -22.578 2.736 10.875 1 30.66 5 PRO B CA 1
ATOM 2563 C C . PRO B 1 5 ? -21.625 3.385 11.883 1 30.66 5 PRO B C 1
ATOM 2565 O O . PRO B 1 5 ? -20.812 4.234 11.508 1 30.66 5 PRO B O 1
ATOM 2568 N N . LYS B 1 6 ? -21.953 3.541 13.172 1 34.31 6 LYS B N 1
ATOM 2569 C CA . LYS B 1 6 ? -21.203 3.906 14.359 1 34.31 6 LYS B CA 1
ATOM 2570 C C . LYS B 1 6 ? -19.734 3.492 14.227 1 34.31 6 LYS B C 1
ATOM 2572 O O . LYS B 1 6 ? -19.406 2.602 13.438 1 34.31 6 LYS B O 1
ATOM 2577 N N . GLU B 1 7 ? -18.766 4.164 14.992 1 37.62 7 GLU B N 1
ATOM 2578 C CA . GLU B 1 7 ? -17.312 3.977 15.117 1 37.62 7 GLU B CA 1
ATOM 2579 C C . GLU B 1 7 ? -16.953 2.496 15.18 1 37.62 7 GLU B C 1
ATOM 2581 O O . GLU B 1 7 ? -16.688 1.965 16.266 1 37.62 7 GLU B O 1
ATOM 2586 N N . ARG B 1 8 ? -17.719 1.603 14.664 1 32.44 8 ARG B N 1
ATOM 2587 C CA . ARG B 1 8 ? -17.375 0.189 14.797 1 32.44 8 ARG B CA 1
ATOM 2588 C C . ARG B 1 8 ? -15.992 -0.1 14.25 1 32.44 8 ARG B C 1
ATOM 2590 O O . ARG B 1 8 ? -15.773 -0.046 13.039 1 32.44 8 ARG B O 1
ATOM 2597 N N . VAL B 1 9 ? -14.906 0.439 14.844 1 41.78 9 VAL B N 1
ATOM 2598 C CA . VAL B 1 9 ? -13.695 -0.349 14.609 1 41.78 9 VAL B CA 1
ATOM 2599 C C . VAL B 1 9 ? -14.078 -1.797 14.312 1 41.78 9 VAL B C 1
ATOM 2601 O O . VAL B 1 9 ? -14.602 -2.502 15.18 1 41.78 9 VAL B O 1
ATOM 2604 N N . ASN B 1 10 ? -14.57 -2.01 13.375 1 49.78 10 ASN B N 1
ATOM 2605 C CA . ASN B 1 10 ? -14.961 -3.367 13.016 1 49.78 10 ASN B CA 1
ATOM 2606 C C . ASN B 1 10 ? -13.766 -4.316 13.031 1 49.78 10 ASN B C 1
ATOM 2608 O O . ASN B 1 10 ? -12.797 -4.113 12.297 1 49.78 10 ASN B O 1
ATOM 2612 N N . VAL B 1 11 ? -13.539 -5.016 14.086 1 57.81 11 VAL B N 1
ATOM 2613 C CA . VAL B 1 11 ? -12.594 -6.117 14.25 1 57.81 11 VAL B CA 1
ATOM 2614 C C . VAL B 1 11 ? -12.359 -6.801 12.906 1 57.81 11 VAL B C 1
ATOM 2616 O O . VAL B 1 11 ? -11.367 -7.512 12.727 1 57.81 11 VAL B O 1
ATOM 2619 N N . ASN B 1 12 ? -12.93 -6.078 11.844 1 77.94 12 ASN B N 1
ATOM 2620 C CA . ASN B 1 12 ? -12.883 -6.848 10.609 1 77.94 12 ASN B CA 1
ATOM 2621 C C . ASN B 1 12 ? -12.164 -6.086 9.5 1 77.94 12 ASN B C 1
ATOM 2623 O O . ASN B 1 12 ? -12.125 -6.539 8.352 1 77.94 12 ASN B O 1
ATOM 2627 N N . SER B 1 13 ? -11.453 -4.949 9.93 1 89.5 13 SER B N 1
ATOM 2628 C CA . SER B 1 13 ? -10.734 -4.254 8.859 1 89.5 13 SER B CA 1
ATOM 2629 C C . SER B 1 13 ? -9.461 -4.996 8.469 1 89.5 13 SER B C 1
ATOM 2631 O O . SER B 1 13 ? -8.789 -5.578 9.328 1 89.5 13 SER B O 1
ATOM 2633 N N . PRO B 1 14 ? -9.188 -4.926 7.258 1 94.31 14 PRO B N 1
ATOM 2634 C CA . PRO B 1 14 ? -7.961 -5.609 6.836 1 94.31 14 PRO B CA 1
ATOM 2635 C C . PRO B 1 14 ? -6.742 -5.199 7.66 1 94.31 14 PRO B C 1
ATOM 2637 O O . PRO B 1 14 ? -6.539 -4.008 7.918 1 94.31 14 PRO B O 1
ATOM 2640 N N . PHE B 1 15 ? -6.004 -6.172 8.203 1 95.12 15 PHE B N 1
ATOM 2641 C CA . PHE B 1 15 ? -4.723 -6.07 8.891 1 95.12 15 PHE B CA 1
ATOM 2642 C C . PHE B 1 15 ? -4.898 -5.504 10.289 1 95.12 15 PHE B C 1
ATOM 2644 O O . PHE B 1 15 ? -3.924 -5.129 10.945 1 95.12 15 PHE B O 1
ATOM 2651 N N . ASN B 1 16 ? -6.129 -5.348 10.742 1 93.75 16 ASN B N 1
ATOM 2652 C CA . ASN B 1 16 ? -6.32 -5.062 12.164 1 93.75 16 ASN B CA 1
ATOM 2653 C C . ASN B 1 16 ? -5.754 -6.176 13.039 1 93.75 16 ASN B C 1
ATOM 2655 O O . ASN B 1 16 ? -5.223 -5.914 14.117 1 93.75 16 ASN B O 1
ATOM 2659 N N . CYS B 1 17 ? -5.953 -7.387 12.594 1 91.75 17 CYS B N 1
ATOM 2660 C CA . CYS B 1 17 ? -5.293 -8.57 13.125 1 91.75 17 CYS B CA 1
ATOM 2661 C C . CYS B 1 17 ? -4.309 -9.141 12.109 1 91.75 17 CYS B C 1
ATOM 2663 O O . CYS B 1 17 ? -4.715 -9.641 11.055 1 91.75 17 CYS B O 1
ATOM 2665 N N . THR B 1 18 ? -3.031 -9.086 12.516 1 91.81 18 THR B N 1
ATOM 2666 C CA . THR B 1 18 ? -2.008 -9.328 11.508 1 91.81 18 THR B CA 1
ATOM 2667 C C . THR B 1 18 ? -1.008 -10.375 12 1 91.81 18 THR B C 1
ATOM 2669 O O . THR B 1 18 ? -0.554 -10.32 13.141 1 91.81 18 THR B O 1
ATOM 2672 N N . GLY B 1 19 ? -0.784 -11.383 11.141 1 88.75 19 GLY B N 1
ATOM 2673 C CA . GLY B 1 19 ? 0.35 -12.266 11.359 1 88.75 19 GLY B CA 1
ATOM 2674 C C . GLY B 1 19 ? 1.628 -11.773 10.711 1 88.75 19 GLY B C 1
ATOM 2675 O O . GLY B 1 19 ? 1.602 -11.25 9.594 1 88.75 19 GLY B O 1
ATOM 2676 N N . ILE B 1 20 ? 2.74 -11.898 11.438 1 87.06 20 ILE B N 1
ATOM 2677 C CA . ILE B 1 20 ? 4.02 -11.461 10.891 1 87.06 20 ILE B CA 1
ATOM 2678 C C . ILE B 1 20 ? 4.945 -12.664 10.719 1 87.06 20 ILE B C 1
ATOM 2680 O O . ILE B 1 20 ? 5.035 -13.516 11.609 1 87.06 20 ILE B O 1
ATOM 2684 N N . ASP B 1 21 ? 5.535 -12.719 9.578 1 81.38 21 ASP B N 1
ATOM 2685 C CA . ASP B 1 21 ? 6.543 -13.727 9.266 1 81.38 21 ASP B CA 1
ATOM 2686 C C . ASP B 1 21 ? 7.75 -13.094 8.57 1 81.38 21 ASP B C 1
ATOM 2688 O O . ASP B 1 21 ? 7.703 -11.93 8.172 1 81.38 21 ASP B O 1
ATOM 2692 N N . PHE B 1 22 ? 8.875 -13.852 8.492 1 79.5 22 PHE B N 1
ATOM 2693 C CA . PHE B 1 22 ? 10.109 -13.367 7.891 1 79.5 22 PHE B CA 1
ATOM 2694 C C . PHE B 1 22 ? 10.656 -14.383 6.887 1 79.5 22 PHE B C 1
ATOM 2696 O O . PHE B 1 22 ? 10.414 -15.578 7.012 1 79.5 22 PHE B O 1
ATOM 2703 N N . CYS B 1 23 ? 11.312 -13.789 5.934 1 79.88 23 CYS B N 1
ATOM 2704 C CA . CYS B 1 23 ? 12.016 -14.625 4.961 1 79.88 23 CYS B CA 1
ATOM 2705 C C . CYS B 1 23 ? 13.383 -14.039 4.633 1 79.88 23 CYS B C 1
ATOM 2707 O O . CYS B 1 23 ? 13.523 -12.836 4.43 1 79.88 23 CYS B O 1
ATOM 2709 N N . GLY B 1 24 ? 14.391 -14.883 4.516 1 80.69 24 GLY B N 1
ATOM 2710 C CA . GLY B 1 24 ? 15.75 -14.469 4.227 1 80.69 24 GLY B CA 1
ATOM 2711 C C . GLY B 1 24 ? 16.797 -15.234 5.02 1 80.69 24 GLY B C 1
ATOM 2712 O O . GLY B 1 24 ? 16.469 -16.25 5.652 1 80.69 24 GLY B O 1
ATOM 2713 N N . PRO B 1 25 ? 18.094 -14.898 4.965 1 81.5 25 PRO B N 1
ATOM 2714 C CA . PRO B 1 25 ? 18.625 -13.68 4.355 1 81.5 25 PRO B CA 1
ATOM 2715 C C . PRO B 1 25 ? 18.766 -13.789 2.838 1 81.5 25 PRO B C 1
ATOM 2717 O O . PRO B 1 25 ? 19 -14.883 2.316 1 81.5 25 PRO B O 1
ATOM 2720 N N . PHE B 1 26 ? 18.531 -12.656 2.254 1 86.19 26 PHE B N 1
ATOM 2721 C CA . PHE B 1 26 ? 18.906 -12.438 0.857 1 86.19 26 PHE B CA 1
ATOM 2722 C C . PHE B 1 26 ? 20.016 -11.398 0.741 1 86.19 26 PHE B C 1
ATOM 2724 O O . PHE B 1 26 ? 20.344 -10.727 1.72 1 86.19 26 PHE B O 1
ATOM 2731 N N . PHE B 1 27 ? 20.625 -11.391 -0.397 1 84.38 27 PHE B N 1
ATOM 2732 C CA . PHE B 1 27 ? 21.75 -10.461 -0.526 1 84.38 27 PHE B CA 1
ATOM 2733 C C . PHE B 1 27 ? 21.531 -9.516 -1.701 1 84.38 27 PHE B C 1
ATOM 2735 O O . PHE B 1 27 ? 21.109 -9.945 -2.781 1 84.38 27 PHE B O 1
ATOM 2742 N N . ILE B 1 28 ? 21.703 -8.25 -1.386 1 83.94 28 ILE B N 1
ATOM 2743 C CA . ILE B 1 28 ? 21.594 -7.234 -2.43 1 83.94 28 ILE B CA 1
ATOM 2744 C C . ILE B 1 28 ? 22.938 -6.539 -2.621 1 83.94 28 ILE B C 1
ATOM 2746 O O . ILE B 1 28 ? 23.797 -6.562 -1.729 1 83.94 28 ILE B O 1
ATOM 2750 N N . LYS B 1 29 ? 23.047 -5.961 -3.764 1 79.44 29 LYS B N 1
ATOM 2751 C CA . LYS B 1 29 ? 24.234 -5.16 -4.047 1 79.44 29 LYS B CA 1
ATOM 2752 C C . LYS B 1 29 ? 24.203 -3.85 -3.268 1 79.44 29 LYS B C 1
ATOM 2754 O O . LYS B 1 29 ? 23.234 -3.098 -3.332 1 79.44 29 LYS B O 1
ATOM 2759 N N . TYR B 1 30 ? 25.234 -3.719 -2.396 1 71 30 TYR B N 1
ATOM 2760 C CA . TYR B 1 30 ? 25.328 -2.504 -1.596 1 71 30 TYR B CA 1
ATOM 2761 C C . TYR B 1 30 ? 26.781 -2.027 -1.512 1 71 30 TYR B C 1
ATOM 2763 O O . TYR B 1 30 ? 27.625 -2.684 -0.896 1 71 30 TYR B O 1
ATOM 2771 N N . GLN B 1 31 ? 26.969 -0.817 -1.976 1 66.75 31 GLN B N 1
ATOM 2772 C CA . GLN B 1 31 ? 28.281 -0.171 -1.877 1 66.75 31 GLN B CA 1
ATOM 2773 C C . GLN B 1 31 ? 29.406 -1.141 -2.236 1 66.75 31 GLN B C 1
ATOM 2775 O O . GLN B 1 31 ? 30.375 -1.265 -1.499 1 66.75 31 GLN B O 1
ATOM 2780 N N . GLY B 1 32 ? 29.172 -1.847 -3.318 1 67.31 32 GLY B N 1
ATOM 2781 C CA . GLY B 1 32 ? 30.203 -2.754 -3.787 1 67.31 32 GLY B CA 1
ATOM 2782 C C . GLY B 1 32 ? 30.281 -4.039 -2.984 1 67.31 32 GLY B C 1
ATOM 2783 O O . GLY B 1 32 ? 31.047 -4.938 -3.312 1 67.31 32 GLY B O 1
ATOM 2784 N N . GLN B 1 33 ? 29.516 -4.086 -1.921 1 75.44 33 GLN B N 1
ATOM 2785 C CA . GLN B 1 33 ? 29.469 -5.285 -1.092 1 75.44 33 GLN B CA 1
ATOM 2786 C C . GLN B 1 33 ? 28.062 -5.902 -1.093 1 75.44 33 GLN B C 1
ATOM 2788 O O . GLN B 1 33 ? 27.156 -5.383 -1.738 1 75.44 33 GLN B O 1
ATOM 2793 N N . ARG B 1 34 ? 28.094 -7.082 -0.563 1 77.25 34 ARG B N 1
ATOM 2794 C CA . ARG B 1 34 ? 26.797 -7.734 -0.37 1 77.25 34 ARG B CA 1
ATOM 2795 C C . ARG B 1 34 ? 26.234 -7.438 1.016 1 77.25 34 ARG B C 1
ATOM 2797 O O . ARG B 1 34 ? 26.969 -7.496 2.012 1 77.25 34 ARG B O 1
ATOM 2804 N N . LYS B 1 35 ? 25.062 -6.883 1.002 1 81.31 35 LYS B N 1
ATOM 2805 C CA . LYS B 1 35 ? 24.375 -6.621 2.26 1 81.31 35 LYS B CA 1
ATOM 2806 C C . LYS B 1 35 ? 23.172 -7.559 2.438 1 81.31 35 LYS B C 1
ATOM 2808 O O . LYS B 1 35 ? 22.406 -7.773 1.501 1 81.31 35 LYS B O 1
ATOM 2813 N N . GLY B 1 36 ? 23.141 -8.109 3.539 1 82.38 36 GLY B N 1
ATOM 2814 C CA . GLY B 1 36 ? 22.031 -8.992 3.848 1 82.38 36 GLY B CA 1
ATOM 2815 C C . GLY B 1 36 ? 20.734 -8.242 4.082 1 82.38 36 GLY B C 1
ATOM 2816 O O . GLY B 1 36 ? 20.719 -7.176 4.703 1 82.38 36 GLY B O 1
ATOM 2817 N N . ILE B 1 37 ? 19.594 -8.727 3.369 1 84.81 37 ILE B N 1
ATOM 2818 C CA . ILE B 1 37 ? 18.281 -8.141 3.57 1 84.81 37 ILE B CA 1
ATOM 2819 C C . ILE B 1 37 ? 17.266 -9.25 3.852 1 84.81 37 ILE B C 1
ATOM 2821 O O . ILE B 1 37 ? 17.484 -10.406 3.502 1 84.81 37 ILE B O 1
ATOM 2825 N N . TYR B 1 38 ? 16.203 -8.789 4.543 1 83.56 38 TYR B N 1
ATOM 2826 C CA . TYR B 1 38 ? 15.102 -9.688 4.859 1 83.56 38 TYR B CA 1
ATOM 2827 C C . TYR B 1 38 ? 13.773 -9.109 4.379 1 83.56 38 TYR B C 1
ATOM 2829 O O . TYR B 1 38 ? 13.617 -7.891 4.281 1 83.56 38 TYR B O 1
ATOM 2837 N N . HIS B 1 39 ? 12.953 -9.977 3.977 1 87.06 39 HIS B N 1
ATOM 2838 C CA . HIS B 1 39 ? 11.625 -9.477 3.672 1 87.06 39 HIS B CA 1
ATOM 2839 C C . HIS B 1 39 ? 10.633 -9.836 4.773 1 87.06 39 HIS B C 1
ATOM 2841 O O . HIS B 1 39 ? 10.695 -10.938 5.332 1 87.06 39 HIS B O 1
ATOM 2847 N N . LYS B 1 40 ? 9.93 -8.922 5.199 1 88.38 40 LYS B N 1
ATOM 2848 C CA . LYS B 1 40 ? 8.859 -9.086 6.184 1 88.38 40 LYS B CA 1
ATOM 2849 C C . LYS B 1 40 ? 7.523 -9.367 5.508 1 88.38 40 LYS B C 1
ATOM 2851 O O . LYS B 1 40 ? 7.176 -8.719 4.516 1 88.38 40 LYS B O 1
ATOM 2856 N N . ILE B 1 41 ? 6.879 -10.367 6.027 1 91.31 41 ILE B N 1
ATOM 2857 C CA . ILE B 1 41 ? 5.582 -10.766 5.488 1 91.31 41 ILE B CA 1
ATOM 2858 C C . ILE B 1 41 ? 4.488 -10.5 6.523 1 91.31 41 ILE B C 1
ATOM 2860 O O . ILE B 1 41 ? 4.535 -11.023 7.637 1 91.31 41 ILE B O 1
ATOM 2864 N N . TYR B 1 42 ? 3.578 -9.602 6.199 1 92.88 42 TYR B N 1
ATOM 2865 C CA . TYR B 1 42 ? 2.379 -9.367 6.996 1 92.88 42 TYR B CA 1
ATOM 2866 C C . TYR B 1 42 ? 1.174 -10.078 6.391 1 92.88 42 TYR B C 1
ATOM 2868 O O . TYR B 1 42 ? 0.891 -9.93 5.199 1 92.88 42 TYR B O 1
ATOM 2876 N N . VAL B 1 43 ? 0.508 -10.891 7.168 1 91.75 43 VAL B N 1
ATOM 2877 C CA . VAL B 1 43 ? -0.669 -11.602 6.688 1 91.75 43 VAL B CA 1
ATOM 2878 C C . VAL B 1 43 ? -1.899 -11.164 7.48 1 91.75 43 VAL B C 1
ATOM 2880 O O . VAL B 1 43 ? -1.907 -11.227 8.711 1 91.75 43 VAL B O 1
ATOM 2883 N N . CYS B 1 44 ? -2.871 -10.695 6.785 1 93 44 CYS B N 1
ATOM 2884 C CA . CYS B 1 44 ? -4.129 -10.359 7.441 1 93 44 CYS B CA 1
ATOM 2885 C C . CYS B 1 44 ? -4.867 -11.617 7.887 1 93 44 CYS B C 1
ATOM 2887 O O . CYS B 1 44 ? -5.176 -12.477 7.066 1 93 44 CYS B O 1
ATOM 2889 N N . MET B 1 45 ? -5.246 -11.688 9.078 1 86.38 45 MET B N 1
ATOM 2890 C CA . MET B 1 45 ? -5.852 -12.898 9.625 1 86.38 45 MET B CA 1
ATOM 2891 C C . MET B 1 45 ? -7.324 -12.984 9.25 1 86.38 45 MET B C 1
ATOM 2893 O O . MET B 1 45 ? -7.941 -14.047 9.383 1 86.38 45 MET B O 1
ATOM 2897 N N . VAL B 1 46 ? -7.871 -11.938 8.773 1 86.06 46 VAL B N 1
ATOM 2898 C CA . VAL B 1 46 ? -9.297 -11.906 8.469 1 86.06 46 VAL B CA 1
ATOM 2899 C C . VAL B 1 46 ? -9.508 -12.094 6.965 1 86.06 46 VAL B C 1
ATOM 2901 O O . VAL B 1 46 ? -10.289 -12.945 6.543 1 86.06 46 VAL B O 1
ATOM 2904 N N . THR B 1 47 ? -8.758 -11.43 6.152 1 89.5 47 THR B N 1
ATOM 2905 C CA . THR B 1 47 ? -9 -11.414 4.715 1 89.5 47 THR B CA 1
ATOM 2906 C C . THR B 1 47 ? -7.988 -12.297 3.986 1 89.5 47 THR B C 1
ATOM 2908 O O . THR B 1 47 ? -8.125 -12.547 2.787 1 89.5 47 THR B O 1
ATOM 2911 N N . LYS B 1 48 ? -6.887 -12.68 4.598 1 88.69 48 LYS B N 1
ATOM 2912 C CA . LYS B 1 48 ? -5.797 -13.484 4.055 1 88.69 48 LYS B CA 1
ATOM 2913 C C . LYS B 1 48 ? -4.941 -12.672 3.088 1 88.69 48 LYS B C 1
ATOM 2915 O O . LYS B 1 48 ? -4.133 -13.227 2.348 1 88.69 48 LYS B O 1
ATOM 2920 N N . ALA B 1 49 ? -5.125 -11.398 3.096 1 94.06 49 ALA B N 1
ATOM 2921 C CA . ALA B 1 49 ? -4.281 -10.516 2.287 1 94.06 49 ALA B CA 1
ATOM 2922 C C . ALA B 1 49 ? -2.85 -10.5 2.818 1 94.06 49 ALA B C 1
ATOM 2924 O O . ALA B 1 49 ? -2.615 -10.766 3.998 1 94.06 49 ALA B O 1
ATOM 2925 N N . VAL B 1 50 ? -1.998 -10.203 1.926 1 95 50 VAL B N 1
ATOM 2926 C CA . VAL B 1 50 ? -0.585 -10.195 2.291 1 95 50 VAL B CA 1
ATOM 2927 C C . VAL B 1 50 ? 0.026 -8.828 1.974 1 95 50 VAL B C 1
ATOM 2929 O O . VAL B 1 50 ? -0.36 -8.18 0.999 1 95 50 VAL B O 1
ATOM 2932 N N . HIS B 1 51 ? 0.868 -8.336 2.83 1 96.69 51 HIS B N 1
ATOM 2933 C CA . HIS B 1 51 ? 1.714 -7.168 2.613 1 96.69 51 HIS B CA 1
ATOM 2934 C C . HIS B 1 51 ? 3.188 -7.516 2.801 1 96.69 51 HIS B C 1
ATOM 2936 O O . HIS B 1 51 ? 3.57 -8.086 3.822 1 96.69 51 HIS B O 1
ATOM 2942 N N . LEU B 1 52 ? 3.996 -7.25 1.775 1 95.31 52 LEU B N 1
ATOM 2943 C CA . LEU B 1 52 ? 5.414 -7.586 1.82 1 95.31 52 LEU B CA 1
ATOM 2944 C C . LEU B 1 52 ? 6.27 -6.328 1.954 1 95.31 52 LEU B C 1
ATOM 2946 O O . LEU B 1 52 ? 5.965 -5.301 1.344 1 95.31 52 LEU B O 1
ATOM 2950 N N . ASP B 1 53 ? 7.25 -6.391 2.74 1 94.75 53 ASP B N 1
ATOM 2951 C CA . ASP B 1 53 ? 8.188 -5.285 2.945 1 94.75 53 ASP B CA 1
ATOM 2952 C C . ASP B 1 53 ? 9.609 -5.801 3.158 1 94.75 53 ASP B C 1
ATOM 2954 O O . ASP B 1 53 ? 9.836 -7.012 3.203 1 94.75 53 ASP B O 1
ATOM 2958 N N . ILE B 1 54 ? 10.602 -4.863 3.146 1 91.56 54 ILE B N 1
ATOM 2959 C CA . ILE B 1 54 ? 12.016 -5.215 3.244 1 91.56 54 ILE B CA 1
ATOM 2960 C C . ILE B 1 54 ? 12.609 -4.598 4.508 1 91.56 54 ILE B C 1
ATOM 2962 O O . ILE B 1 54 ? 12.297 -3.459 4.859 1 91.56 54 ILE B O 1
ATOM 2966 N N . VAL B 1 55 ? 13.422 -5.328 5.164 1 86.19 55 VAL B N 1
ATOM 2967 C CA . VAL B 1 55 ? 14.203 -4.824 6.289 1 86.19 55 VAL B CA 1
ATOM 2968 C C . VAL B 1 55 ? 15.672 -5.191 6.105 1 86.19 55 VAL B C 1
ATOM 2970 O O . VAL B 1 55 ? 16 -6.348 5.828 1 86.19 55 VAL B O 1
ATOM 2973 N N . SER B 1 56 ? 16.562 -4.195 6.148 1 77.62 56 SER B N 1
ATOM 2974 C CA . SER B 1 56 ? 17.984 -4.422 5.859 1 77.62 56 SER B CA 1
ATOM 2975 C C . SER B 1 56 ? 18.734 -4.832 7.113 1 77.62 56 SER B C 1
ATOM 2977 O O . SER B 1 56 ? 19.844 -5.367 7.027 1 77.62 56 SER B O 1
ATOM 2979 N N . ASP B 1 57 ? 18.25 -4.383 8.258 1 75.38 57 ASP B N 1
ATOM 2980 C CA . ASP B 1 57 ? 18.984 -4.699 9.477 1 75.38 57 ASP B CA 1
ATOM 2981 C C . ASP B 1 57 ? 18.078 -5.371 10.508 1 75.38 57 ASP B C 1
ATOM 2983 O O . ASP B 1 5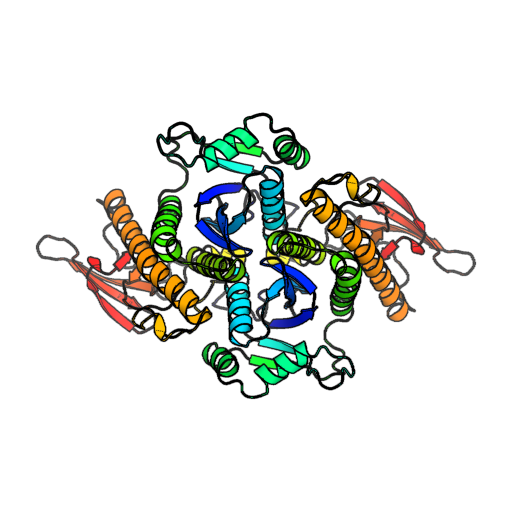7 ? 16.844 -5.289 10.414 1 75.38 57 ASP B O 1
ATOM 2987 N N . GLN B 1 58 ? 18.703 -6.148 11.273 1 70.94 58 GLN B N 1
ATOM 2988 C CA . GLN B 1 58 ? 17.922 -6.934 12.227 1 70.94 58 GLN B CA 1
ATOM 2989 C C . GLN B 1 58 ? 17.859 -6.23 13.578 1 70.94 58 GLN B C 1
ATOM 2991 O O . GLN B 1 58 ? 17.812 -6.887 14.625 1 70.94 58 GLN B O 1
ATOM 2996 N N . THR B 1 59 ? 17.906 -4.953 13.539 1 77.38 59 THR B N 1
ATOM 2997 C CA . THR B 1 59 ? 17.797 -4.207 14.789 1 77.38 59 THR B CA 1
ATOM 2998 C C . THR B 1 59 ? 16.328 -3.904 15.102 1 77.38 59 THR B C 1
ATOM 3000 O O . THR B 1 59 ? 15.477 -3.928 14.211 1 77.38 59 THR B O 1
ATOM 3003 N N . SER B 1 60 ? 16.031 -3.674 16.328 1 81 60 SER B N 1
ATOM 3004 C CA . SER B 1 60 ? 14.688 -3.309 16.766 1 81 60 SER B CA 1
ATOM 3005 C C . SER B 1 60 ? 14.227 -2.023 16.078 1 81 60 SER B C 1
ATOM 3007 O O . SER B 1 60 ? 13.047 -1.891 15.734 1 81 60 SER B O 1
ATOM 3009 N N . GLU B 1 61 ? 15.141 -1.138 15.891 1 83 61 GLU B N 1
ATOM 3010 C CA . GLU B 1 61 ? 14.797 0.142 15.281 1 83 61 GLU B CA 1
ATOM 3011 C C . GLU B 1 61 ? 14.391 -0.036 13.82 1 83 61 GLU B C 1
ATOM 3013 O O . GLU B 1 61 ? 13.445 0.602 13.352 1 83 61 GLU B O 1
ATOM 3018 N N . ALA B 1 62 ? 15.164 -0.899 13.188 1 84.62 62 ALA B N 1
ATOM 3019 C CA . ALA B 1 62 ? 14.828 -1.184 11.789 1 84.62 62 ALA B CA 1
ATOM 3020 C C . ALA B 1 62 ? 13.477 -1.882 11.68 1 84.62 62 ALA B C 1
ATOM 3022 O O . ALA B 1 62 ? 12.703 -1.611 10.758 1 84.62 62 ALA B O 1
ATOM 3023 N N . PHE B 1 63 ? 13.25 -2.697 12.633 1 84.94 63 PHE B N 1
ATOM 3024 C CA . PHE B 1 63 ? 11.977 -3.396 12.656 1 84.94 63 PHE B CA 1
ATOM 3025 C C . PHE B 1 63 ? 10.828 -2.418 12.898 1 84.94 63 PHE B C 1
ATOM 3027 O O . PHE B 1 63 ? 9.789 -2.492 12.227 1 84.94 63 PHE B O 1
ATOM 3034 N N . ILE B 1 64 ? 11.023 -1.564 13.789 1 88.12 64 ILE B N 1
ATOM 3035 C CA . ILE B 1 64 ? 10.008 -0.565 14.102 1 88.12 64 ILE B CA 1
ATOM 3036 C C . ILE B 1 64 ? 9.766 0.318 12.875 1 88.12 64 ILE B C 1
ATOM 3038 O O . ILE B 1 64 ? 8.617 0.638 12.555 1 88.12 64 ILE B O 1
ATOM 3042 N N . ALA B 1 65 ? 10.852 0.657 12.219 1 90.38 65 ALA B N 1
ATOM 3043 C CA . ALA B 1 65 ? 10.719 1.446 10.992 1 90.38 65 ALA B CA 1
ATOM 3044 C C . ALA B 1 65 ? 9.898 0.704 9.945 1 90.38 65 ALA B C 1
ATOM 3046 O O . ALA B 1 65 ? 9.078 1.308 9.25 1 90.38 65 ALA B O 1
ATOM 3047 N N . CYS B 1 66 ? 10.125 -0.542 9.867 1 92 66 CYS B N 1
ATOM 3048 C CA . CYS B 1 66 ? 9.375 -1.375 8.938 1 92 66 CYS B CA 1
ATOM 3049 C C . CYS B 1 66 ? 7.898 -1.43 9.32 1 92 66 CYS B C 1
ATOM 3051 O O . CYS B 1 66 ? 7.027 -1.337 8.453 1 92 66 CYS B O 1
ATOM 3053 N N . LEU B 1 67 ? 7.621 -1.544 10.594 1 91.19 67 LEU B N 1
ATOM 3054 C CA . LEU B 1 67 ? 6.246 -1.552 11.086 1 91.19 67 LEU B CA 1
ATOM 3055 C C . LEU B 1 67 ? 5.559 -0.225 10.789 1 91.19 67 LEU B C 1
ATOM 3057 O O . LEU B 1 67 ? 4.383 -0.202 10.406 1 91.19 67 LEU B O 1
ATOM 3061 N N . LYS B 1 68 ? 6.293 0.816 10.969 1 93.25 68 LYS B N 1
ATOM 3062 C CA . LYS B 1 68 ? 5.738 2.139 10.703 1 93.25 68 LYS B CA 1
ATOM 3063 C C . LYS B 1 68 ? 5.367 2.291 9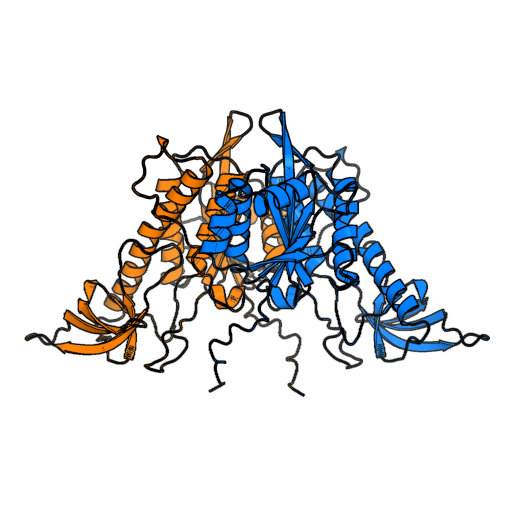.227 1 93.25 68 LYS B C 1
ATOM 3065 O O . LYS B 1 68 ? 4.348 2.896 8.898 1 93.25 68 LYS B O 1
ATOM 3070 N N . ARG B 1 69 ? 6.219 1.74 8.328 1 95.31 69 ARG B N 1
ATOM 3071 C CA . ARG B 1 69 ? 5.871 1.739 6.914 1 95.31 69 ARG B CA 1
ATOM 3072 C C . ARG B 1 69 ? 4.57 0.979 6.672 1 95.31 69 ARG B C 1
ATOM 3074 O O . ARG B 1 69 ? 3.689 1.456 5.953 1 95.31 69 ARG B O 1
ATOM 3081 N N . PHE B 1 70 ? 4.5 -0.127 7.316 1 95.75 70 PHE B N 1
ATOM 3082 C CA . PHE B 1 70 ? 3.324 -0.977 7.176 1 95.75 70 PHE B CA 1
ATOM 3083 C C . PHE B 1 70 ? 2.074 -0.259 7.672 1 95.75 70 PHE B C 1
ATOM 3085 O O . PHE B 1 70 ? 1.06 -0.215 6.973 1 95.75 70 PHE B O 1
ATOM 3092 N N . PHE B 1 71 ? 2.115 0.388 8.797 1 95.88 71 PHE B N 1
ATOM 3093 C CA . PHE B 1 71 ? 0.985 1.091 9.391 1 95.88 71 PHE B CA 1
ATOM 3094 C C . PHE B 1 71 ? 0.58 2.287 8.539 1 95.88 71 PHE B C 1
ATOM 3096 O O . PHE B 1 71 ? -0.602 2.631 8.461 1 95.88 71 PHE B O 1
ATOM 3103 N N . SER B 1 72 ? 1.493 2.883 7.918 1 96.31 72 SER B N 1
ATOM 3104 C CA . SER B 1 72 ? 1.222 4.078 7.125 1 96.31 72 SER B CA 1
ATOM 3105 C C . SER B 1 72 ? 0.398 3.744 5.887 1 96.31 72 SER B C 1
ATOM 3107 O O . SER B 1 72 ? -0.302 4.605 5.352 1 96.31 72 SER B O 1
ATOM 3109 N N . ARG B 1 73 ? 0.449 2.506 5.449 1 96.31 73 ARG B N 1
ATOM 3110 C CA . ARG B 1 73 ? -0.25 2.154 4.219 1 96.31 73 ARG B CA 1
ATOM 3111 C C . ARG B 1 73 ? -1.455 1.266 4.508 1 96.31 73 ARG B C 1
ATOM 3113 O O . ARG B 1 73 ? -2.453 1.307 3.783 1 96.31 73 ARG B O 1
ATOM 3120 N N . ARG B 1 74 ? -1.304 0.453 5.562 1 97.06 74 ARG B N 1
ATOM 3121 C CA . ARG B 1 74 ? -2.342 -0.545 5.793 1 97.06 74 ARG B CA 1
ATOM 3122 C C . ARG B 1 74 ? -3.102 -0.26 7.086 1 97.06 74 ARG B C 1
ATOM 3124 O O . ARG B 1 74 ? -4.082 -0.938 7.398 1 97.06 74 ARG B O 1
ATOM 3131 N N . GLY B 1 75 ? -2.68 0.712 7.812 1 95.06 75 GLY B N 1
ATOM 3132 C CA . GLY B 1 75 ? -3.309 1.039 9.086 1 95.06 75 GLY B CA 1
ATOM 3133 C C . GLY B 1 75 ? -2.713 0.28 10.258 1 95.06 75 GLY B C 1
ATOM 3134 O O . GLY B 1 75 ? -2.184 -0.82 10.086 1 95.06 75 GLY B O 1
ATOM 3135 N N . LYS B 1 76 ? -2.863 0.896 11.375 1 93.75 76 LYS B N 1
ATOM 3136 C CA . LYS B 1 76 ? -2.32 0.307 12.594 1 93.75 76 LYS B CA 1
ATOM 3137 C C . LYS B 1 76 ? -3.053 -0.982 12.961 1 93.75 76 LYS B C 1
ATOM 3139 O O . LYS B 1 76 ? -4.281 -1.04 12.906 1 93.75 76 LYS B O 1
ATOM 3144 N N . SER B 1 77 ? -2.275 -2.018 13.328 1 93.25 77 SER B N 1
ATOM 3145 C CA . SER B 1 77 ? -2.844 -3.279 13.789 1 93.25 77 SER B CA 1
ATOM 3146 C C . SER B 1 77 ? -3.178 -3.227 15.273 1 93.25 77 SER B C 1
ATOM 3148 O O . SER B 1 77 ? -2.422 -2.658 16.062 1 93.25 77 SER B O 1
ATOM 3150 N N . GLN B 1 78 ? -4.227 -3.795 15.602 1 92.44 78 GLN B N 1
ATOM 3151 C CA . GLN B 1 78 ? -4.555 -3.943 17.016 1 92.44 78 GLN B CA 1
ATOM 3152 C C . GLN B 1 78 ? -3.877 -5.172 17.609 1 92.44 78 GLN B C 1
ATOM 3154 O O . GLN B 1 78 ? -3.445 -5.152 18.766 1 92.44 78 GLN B O 1
ATOM 3159 N N . MET B 1 79 ? -3.861 -6.211 16.812 1 90.94 79 MET B N 1
ATOM 3160 C CA . MET B 1 79 ? -3.266 -7.473 17.25 1 90.94 79 MET B CA 1
ATOM 3161 C C . MET B 1 79 ? -2.246 -7.969 16.234 1 90.94 79 MET B C 1
ATOM 3163 O O . MET B 1 79 ? -2.5 -7.941 15.023 1 90.94 79 MET B O 1
ATOM 3167 N N . ILE B 1 80 ? -1.152 -8.359 16.75 1 88.56 80 ILE B N 1
ATOM 3168 C CA . ILE B 1 80 ? -0.102 -8.914 15.914 1 88.56 80 ILE B CA 1
ATOM 3169 C C . ILE B 1 80 ? 0.288 -10.305 16.422 1 88.56 80 ILE B C 1
ATOM 3171 O O . ILE B 1 80 ? 0.479 -10.492 17.625 1 88.56 80 ILE B O 1
ATOM 3175 N N . PHE B 1 81 ? 0.338 -11.234 15.508 1 84.12 81 PHE B N 1
ATOM 3176 C CA . PHE B 1 81 ? 0.722 -12.602 15.82 1 84.12 81 PHE B CA 1
ATOM 3177 C C . PHE B 1 81 ? 2.055 -12.953 15.172 1 84.12 81 PHE B C 1
ATOM 3179 O O . PHE B 1 81 ? 2.314 -12.578 14.031 1 84.12 81 PHE B O 1
ATOM 3186 N N . SER B 1 82 ? 2.904 -13.562 15.914 1 79.25 82 SER B N 1
ATOM 3187 C CA . SER B 1 82 ? 4.129 -14.102 15.328 1 79.25 82 SER B CA 1
ATOM 3188 C C . SER B 1 82 ? 4.441 -15.484 15.883 1 79.25 82 SER B C 1
ATOM 3190 O O . SER B 1 82 ? 3.938 -15.867 16.938 1 79.25 82 SER B O 1
ATOM 3192 N N . ASP B 1 83 ? 5.047 -16.344 15.07 1 68.5 83 ASP B N 1
ATOM 3193 C CA . ASP B 1 83 ? 5.414 -17.688 15.516 1 68.5 83 ASP B CA 1
ATOM 3194 C C . ASP B 1 83 ? 6.41 -17.625 16.672 1 68.5 83 ASP B C 1
ATOM 3196 O O . ASP B 1 83 ? 7.184 -16.672 16.781 1 68.5 83 ASP B O 1
ATOM 3200 N N . ASN B 1 84 ? 6.172 -18.5 17.781 1 58.38 84 ASN B N 1
ATOM 3201 C CA . ASN B 1 84 ? 7.004 -18.531 18.984 1 58.38 84 ASN B CA 1
ATOM 3202 C C . ASN B 1 84 ? 8.375 -19.141 18.688 1 58.38 84 ASN B C 1
ATOM 3204 O O . ASN B 1 84 ? 9.266 -19.109 19.531 1 58.38 84 ASN B O 1
ATOM 3208 N N . GLY B 1 85 ? 8.914 -19.031 17.562 1 51.06 85 GLY B N 1
ATOM 3209 C CA . GLY B 1 85 ? 10.258 -19.453 17.219 1 51.06 85 GLY B CA 1
ATOM 3210 C C . GLY B 1 85 ? 10.656 -20.766 17.859 1 51.06 85 GLY B C 1
ATOM 3211 O O . GLY B 1 85 ? 11.742 -21.297 17.609 1 51.06 85 GLY B O 1
ATOM 3212 N N . LYS B 1 86 ? 10.148 -21.297 19.031 1 44.97 86 LYS B N 1
ATOM 3213 C CA . LYS B 1 86 ? 10.727 -22.375 19.812 1 44.97 86 LYS B CA 1
ATOM 3214 C C . LYS B 1 86 ? 10.836 -23.656 18.969 1 44.97 86 LYS B C 1
ATOM 3216 O O . LYS B 1 86 ? 11.789 -24.422 19.141 1 44.97 86 LYS B O 1
ATOM 3221 N N . ASN B 1 87 ? 9.789 -24.234 18.531 1 38.16 87 ASN B N 1
ATOM 3222 C CA . ASN B 1 87 ? 9.898 -25.578 17.953 1 38.16 87 ASN B CA 1
ATOM 3223 C C . ASN B 1 87 ? 10.68 -25.547 16.641 1 38.16 87 ASN B C 1
ATOM 3225 O O . ASN B 1 87 ? 10.734 -26.562 15.938 1 38.16 87 ASN B O 1
ATOM 3229 N N . PHE B 1 88 ? 10.727 -24.453 16.047 1 36.97 88 PHE B N 1
ATOM 3230 C CA . PHE B 1 88 ? 11.445 -24.609 14.781 1 36.97 88 PHE B CA 1
ATOM 3231 C C . PHE B 1 88 ? 12.938 -24.797 15.031 1 36.97 88 PHE B C 1
ATOM 3233 O O . PHE B 1 88 ? 13.625 -23.859 15.438 1 36.97 88 PHE B O 1
ATOM 3240 N N . VAL B 1 89 ? 13.312 -25.953 15.266 1 39.03 89 VAL B N 1
ATOM 3241 C CA . VAL B 1 89 ? 14.703 -26.406 15.234 1 39.03 89 VAL B CA 1
ATOM 3242 C C . VAL B 1 89 ? 15.523 -25.484 14.328 1 39.03 89 VAL B C 1
ATOM 3244 O O . VAL B 1 89 ? 16.625 -25.078 14.68 1 39.03 89 VAL B O 1
ATOM 3247 N N . SER B 1 90 ? 15.18 -25.516 13.031 1 36.97 90 SER B N 1
ATOM 3248 C CA . SER B 1 90 ? 15.852 -24.703 12.016 1 36.97 90 SER B CA 1
ATOM 3249 C C . SER B 1 90 ? 15.32 -23.266 12.008 1 36.97 90 SER B C 1
ATOM 3251 O O . SER B 1 90 ? 15.492 -22.547 11.031 1 36.97 90 SER B O 1
ATOM 3253 N N . ALA B 1 91 ? 14.391 -22.938 12.648 1 41.34 91 ALA B N 1
ATOM 3254 C CA . ALA B 1 91 ? 13.828 -21.578 12.703 1 41.34 91 ALA B CA 1
ATOM 3255 C C . ALA B 1 91 ? 14.93 -20.531 12.734 1 41.34 91 ALA B C 1
ATOM 3257 O O . ALA B 1 91 ? 15.914 -20.672 13.461 1 41.34 91 ALA B O 1
ATOM 3258 N N . ASN B 1 92 ? 14.805 -19.609 11.703 1 50.03 92 ASN B N 1
ATOM 3259 C CA . ASN B 1 92 ? 15.742 -18.578 11.289 1 50.03 92 ASN B CA 1
ATOM 3260 C C . ASN B 1 92 ? 16.125 -17.672 12.445 1 50.03 92 ASN B C 1
ATOM 3262 O O . ASN B 1 92 ? 15.297 -17.375 13.312 1 50.03 92 ASN B O 1
ATOM 3266 N N . SER B 1 93 ? 17.359 -17.828 12.812 1 53.59 93 SER B N 1
ATOM 3267 C CA . SER B 1 93 ? 18.047 -16.891 13.703 1 53.59 93 SER B CA 1
ATOM 3268 C C . SER B 1 93 ? 17.344 -15.547 13.758 1 53.59 93 SER B C 1
ATOM 3270 O O . SER B 1 93 ? 17.297 -14.906 14.812 1 53.59 93 SER B O 1
ATOM 3272 N N . GLU B 1 94 ? 16.578 -15.445 12.75 1 52.5 94 GLU B N 1
ATOM 3273 C CA . GLU B 1 94 ? 16.031 -14.102 12.648 1 52.5 94 GLU B CA 1
ATOM 3274 C C . GLU B 1 94 ? 14.758 -13.953 13.469 1 52.5 94 GLU B C 1
ATOM 3276 O O . GLU B 1 94 ? 14.562 -12.945 14.148 1 52.5 94 GLU B O 1
ATOM 3281 N N . LEU B 1 95 ? 13.922 -15 13.352 1 54.06 95 LEU B N 1
ATOM 3282 C CA . LEU B 1 95 ? 12.719 -14.969 14.172 1 54.06 95 LEU B CA 1
ATOM 3283 C C . LEU B 1 95 ? 13.078 -15.023 15.656 1 54.06 95 LEU B C 1
ATOM 3285 O O . LEU B 1 95 ? 12.445 -14.352 16.469 1 54.06 95 LEU B O 1
ATOM 3289 N N . LYS B 1 96 ? 14.078 -15.875 15.859 1 57.28 96 LYS B N 1
ATOM 3290 C CA . LYS B 1 96 ? 14.562 -15.914 17.234 1 57.28 96 LYS B CA 1
ATOM 3291 C C . LYS B 1 96 ? 14.984 -14.523 17.719 1 57.28 96 LYS B C 1
ATOM 3293 O O . LYS B 1 96 ? 14.695 -14.141 18.859 1 57.28 96 LYS B O 1
ATOM 3298 N N . ARG B 1 97 ? 15.594 -13.977 16.781 1 57.38 97 ARG B N 1
ATOM 3299 C CA . ARG B 1 97 ? 16.062 -12.641 17.141 1 57.38 97 ARG B CA 1
ATOM 3300 C C . ARG B 1 97 ? 14.883 -11.688 17.312 1 57.38 97 ARG B C 1
ATOM 3302 O O . ARG B 1 97 ? 14.875 -10.867 18.234 1 57.38 97 ARG B O 1
ATOM 3309 N N . LEU B 1 98 ? 13.953 -11.906 16.469 1 57.19 98 LEU B N 1
ATOM 3310 C CA . LEU B 1 98 ? 12.758 -11.078 16.641 1 57.19 98 LEU B CA 1
ATOM 3311 C C . LEU B 1 98 ? 12.094 -11.359 17.984 1 57.19 98 LEU B C 1
ATOM 3313 O O . LEU B 1 98 ? 11.688 -10.43 18.688 1 57.19 98 LEU B O 1
ATOM 3317 N N . ILE B 1 99 ? 12.039 -12.648 18.188 1 57.12 99 ILE B N 1
ATOM 3318 C CA . ILE B 1 99 ? 11.445 -13.078 19.453 1 57.12 99 ILE B CA 1
ATOM 3319 C C . ILE B 1 99 ? 12.25 -12.531 20.625 1 57.12 99 ILE B C 1
ATOM 3321 O O . ILE B 1 99 ? 11.688 -12.062 21.609 1 57.12 99 ILE B O 1
ATOM 3325 N N . LEU B 1 100 ? 13.492 -12.727 20.281 1 57.56 100 LEU B N 1
ATOM 3326 C CA . LEU B 1 100 ? 14.359 -12.203 21.344 1 57.56 100 LEU B CA 1
ATOM 3327 C C . LEU B 1 100 ? 14.164 -10.703 21.516 1 57.56 100 LEU B C 1
ATOM 3329 O O . LEU B 1 100 ? 14.141 -10.195 22.625 1 57.56 100 LEU B O 1
ATOM 3333 N N . ILE B 1 101 ? 14.047 -10.172 20.422 1 55.81 101 ILE B N 1
ATOM 3334 C CA . ILE B 1 101 ? 13.875 -8.727 20.453 1 55.81 101 ILE B CA 1
ATOM 3335 C C . ILE B 1 101 ? 12.547 -8.367 21.109 1 55.81 101 ILE B C 1
ATOM 3337 O O . ILE B 1 101 ? 12.477 -7.445 21.922 1 55.81 101 ILE B O 1
ATOM 3341 N N . VAL B 1 102 ? 11.578 -9.164 20.719 1 56.12 102 VAL B N 1
ATOM 3342 C CA . VAL B 1 102 ? 10.258 -8.883 21.266 1 56.12 102 VAL B CA 1
ATOM 3343 C C . VAL B 1 102 ? 10.18 -9.391 22.703 1 56.12 102 VAL B C 1
ATOM 3345 O O . VAL B 1 102 ? 9.562 -8.758 23.562 1 56.12 102 VAL B O 1
ATOM 3348 N N . SER B 1 103 ? 10.656 -10.641 22.797 1 52.78 103 SER B N 1
ATOM 3349 C CA . SER B 1 103 ? 10.578 -11.25 24.109 1 52.78 103 SER B CA 1
ATOM 3350 C C . SER B 1 103 ? 11.555 -10.602 25.078 1 52.78 103 SER B C 1
ATOM 3352 O O . SER B 1 103 ? 11.273 -10.492 26.281 1 52.78 103 SER B O 1
ATOM 3354 N N . LYS B 1 104 ? 12.938 -10.672 24.516 1 48.19 104 LYS B N 1
ATOM 3355 C CA . LYS B 1 104 ? 13.945 -10.242 25.484 1 48.19 104 LYS B CA 1
ATOM 3356 C C . LYS B 1 104 ? 13.812 -8.758 25.797 1 48.19 104 LYS B C 1
ATOM 3358 O O . LYS B 1 104 ? 14.68 -8.18 26.469 1 48.19 104 LYS B O 1
ATOM 3363 N N . HIS B 1 105 ? 12.781 -8.297 26.047 1 48.59 105 HIS B N 1
ATOM 3364 C CA . HIS B 1 105 ? 12.578 -6.969 26.609 1 48.59 105 HIS B CA 1
ATOM 3365 C C . HIS B 1 105 ? 13.391 -5.922 25.844 1 48.59 105 HIS B C 1
ATOM 3367 O O . HIS B 1 105 ? 14.055 -5.086 26.453 1 48.59 105 HIS B O 1
ATOM 3373 N N . ASP B 1 106 ? 13.734 -6.27 24.672 1 57.34 106 ASP B N 1
ATOM 3374 C CA . ASP B 1 106 ? 14.273 -5.074 24.031 1 57.34 106 ASP B CA 1
ATOM 3375 C C . ASP B 1 106 ? 13.359 -3.871 24.25 1 57.34 106 ASP B C 1
ATOM 3377 O O . ASP B 1 106 ? 12.188 -3.891 23.859 1 57.34 106 ASP B O 1
ATOM 3381 N N . ASP B 1 107 ? 13.836 -3.135 25.078 1 69.12 107 ASP B N 1
ATOM 3382 C CA . ASP B 1 107 ? 13.125 -2.006 25.672 1 69.12 107 ASP B CA 1
ATOM 3383 C C . ASP B 1 107 ? 12.531 -1.099 24.594 1 69.12 107 ASP B C 1
ATOM 3385 O O . ASP B 1 107 ? 11.406 -0.617 24.734 1 69.12 107 ASP B O 1
ATOM 3389 N N . CYS B 1 108 ? 13.195 -1.245 23.359 1 77.38 108 CYS B N 1
ATOM 3390 C CA . CYS B 1 108 ? 12.734 -0.275 22.375 1 77.38 108 CYS B CA 1
ATOM 3391 C C . CYS B 1 108 ? 11.461 -0.751 21.688 1 77.38 108 CYS B C 1
ATOM 3393 O O . CYS B 1 108 ? 10.484 -0.008 21.609 1 77.38 108 CYS B O 1
ATOM 3395 N N . LEU B 1 109 ? 11.422 -1.993 21.266 1 77.88 109 LEU B N 1
ATOM 3396 C CA . LEU B 1 109 ? 10.258 -2.539 20.578 1 77.88 109 LEU B CA 1
ATOM 3397 C C . LEU B 1 109 ? 9.094 -2.723 21.547 1 77.88 109 LEU B C 1
ATOM 3399 O O . LEU B 1 109 ? 7.949 -2.396 21.219 1 77.88 109 LEU B O 1
ATOM 3403 N N . SER B 1 110 ? 9.422 -3.26 22.656 1 76.88 110 SER B N 1
ATOM 3404 C CA . SER B 1 110 ? 8.391 -3.463 23.656 1 76.88 110 SER B CA 1
ATOM 3405 C C . SER B 1 110 ? 7.723 -2.146 24.047 1 76.88 110 SER B C 1
ATOM 3407 O O . SER B 1 110 ? 6.5 -2.082 24.172 1 76.88 110 SER B O 1
ATOM 3409 N N . ASN B 1 111 ? 8.539 -1.182 24.203 1 79.69 111 ASN B N 1
ATOM 3410 C CA . ASN B 1 111 ? 8.008 0.139 24.516 1 79.69 111 ASN B CA 1
ATOM 3411 C C . ASN B 1 111 ? 7.125 0.673 23.391 1 79.69 111 ASN B C 1
ATOM 3413 O O . ASN B 1 111 ? 6.055 1.232 23.641 1 79.69 111 ASN B O 1
ATOM 3417 N N . PHE B 1 112 ? 7.605 0.411 22.25 1 82.44 112 PHE B N 1
ATOM 3418 C CA . PHE B 1 112 ? 6.844 0.862 21.094 1 82.44 112 PHE B CA 1
ATOM 3419 C C . PHE B 1 112 ? 5.48 0.179 21.047 1 82.44 112 PHE B C 1
ATOM 3421 O O . PHE B 1 112 ? 4.453 0.841 20.891 1 82.44 112 PHE B O 1
ATOM 3428 N N . ILE B 1 113 ? 5.469 -1.04 21.203 1 82.12 113 ILE B N 1
ATOM 3429 C CA . ILE B 1 113 ? 4.254 -1.844 21.125 1 82.12 113 ILE B CA 1
ATOM 3430 C C . ILE B 1 113 ? 3.293 -1.44 22.234 1 82.12 113 ILE B C 1
ATOM 3432 O O . ILE B 1 113 ? 2.094 -1.282 22 1 82.12 113 ILE B O 1
ATOM 3436 N N . SER B 1 114 ? 3.797 -1.255 23.328 1 81.81 114 SER B N 1
ATOM 3437 C CA . SER B 1 114 ? 2.986 -0.852 24.469 1 81.81 114 SER B CA 1
ATOM 3438 C C . SER B 1 114 ? 2.389 0.536 24.266 1 81.81 114 SER B C 1
ATOM 3440 O O . SER B 1 114 ? 1.199 0.748 24.516 1 81.81 114 SER B O 1
ATOM 3442 N N . GLU B 1 115 ? 3.174 1.416 23.812 1 82.38 115 GLU B N 1
ATOM 3443 C CA . GLU B 1 115 ? 2.732 2.789 23.594 1 82.38 115 GLU B CA 1
ATOM 3444 C C . GLU B 1 115 ? 1.647 2.855 22.516 1 82.38 115 GLU B C 1
ATOM 3446 O O . GLU B 1 115 ? 0.727 3.67 22.609 1 82.38 115 GLU B O 1
ATOM 3451 N N . GLU B 1 116 ? 1.766 1.945 21.562 1 87.06 116 GLU B N 1
ATOM 3452 C CA . GLU B 1 116 ? 0.806 1.934 20.469 1 87.06 116 GLU B CA 1
ATOM 3453 C C . GLU B 1 116 ? -0.452 1.153 20.844 1 87.06 116 GLU B C 1
ATOM 3455 O O . GLU B 1 116 ? -1.443 1.177 20.109 1 87.06 116 GLU B O 1
ATOM 3460 N N . GLY B 1 117 ? -0.403 0.478 21.938 1 85.56 117 GLY B N 1
ATOM 3461 C CA . GLY B 1 117 ? -1.545 -0.315 22.359 1 85.56 117 GLY B CA 1
ATOM 3462 C C . GLY B 1 117 ? -1.759 -1.558 21.516 1 85.56 117 GLY B C 1
ATOM 3463 O O . GLY B 1 117 ? -2.898 -1.96 21.281 1 85.56 117 GLY B O 1
ATOM 3464 N N . ILE B 1 118 ? -0.704 -2.055 20.969 1 88 118 ILE B N 1
ATOM 3465 C CA . ILE B 1 118 ? -0.773 -3.244 20.125 1 88 118 ILE B CA 1
ATOM 3466 C C . ILE B 1 118 ? -0.636 -4.496 21 1 88 118 ILE B C 1
ATOM 3468 O O . ILE B 1 118 ? 0.233 -4.562 21.875 1 88 118 ILE B O 1
ATOM 3472 N N . GLN B 1 119 ? -1.477 -5.414 20.828 1 87.19 119 GLN B N 1
ATOM 3473 C CA . GLN B 1 119 ? -1.345 -6.715 21.469 1 87.19 119 GLN B CA 1
ATOM 3474 C C . GLN B 1 119 ? -0.53 -7.676 20.609 1 87.19 119 GLN B C 1
ATOM 3476 O O . GLN B 1 119 ? -0.939 -8.023 19.5 1 87.19 119 GLN B O 1
ATOM 3481 N N . TRP B 1 120 ? 0.558 -8.016 21.125 1 84.25 120 TRP B N 1
ATOM 3482 C CA . TRP B 1 120 ? 1.417 -8.961 20.422 1 84.25 120 TRP B CA 1
ATOM 3483 C C . TRP B 1 120 ? 1.312 -10.352 21.016 1 84.25 120 TRP B C 1
ATOM 3485 O O . TRP B 1 120 ? 1.55 -10.539 22.219 1 84.25 120 TRP B O 1
ATOM 3495 N N . LYS B 1 121 ? 0.957 -11.305 20.266 1 79.25 121 LYS B N 1
ATOM 3496 C CA . LYS B 1 121 ? 0.787 -12.672 20.734 1 79.25 121 LYS B CA 1
ATOM 3497 C C . LYS B 1 121 ? 1.684 -13.633 19.953 1 79.25 121 LYS B C 1
ATOM 3499 O O . LYS B 1 121 ? 1.831 -13.508 18.75 1 79.25 121 LYS B O 1
ATOM 3504 N N . PHE B 1 122 ? 2.264 -14.5 20.703 1 73.94 122 PHE B N 1
ATOM 3505 C CA . PHE B 1 122 ? 3.076 -15.539 20.078 1 73.94 122 PHE B CA 1
ATOM 3506 C C . PHE B 1 122 ? 2.264 -16.812 19.891 1 73.94 122 PHE B C 1
ATOM 3508 O O . PHE B 1 122 ? 1.548 -17.25 20.797 1 73.94 122 PHE B O 1
ATOM 3515 N N . LEU B 1 123 ? 2.178 -17.219 18.641 1 68.69 123 LEU B N 1
ATOM 3516 C CA . LEU B 1 123 ? 1.407 -18.422 18.359 1 68.69 123 LEU B CA 1
ATOM 3517 C C . LEU B 1 123 ? 2.172 -19.672 18.797 1 68.69 123 LEU B C 1
ATOM 3519 O O . LEU B 1 123 ? 3.373 -19.781 18.547 1 68.69 123 LEU B O 1
ATOM 3523 N N . PRO B 1 124 ? 1.439 -20.578 19.562 1 60 124 PRO B N 1
ATOM 3524 C CA . PRO B 1 124 ? 2.088 -21.844 19.922 1 60 124 PRO B CA 1
ATOM 3525 C C . PRO B 1 124 ? 2.367 -22.734 18.719 1 60 124 PRO B C 1
ATOM 3527 O O . PRO B 1 124 ? 1.718 -22.594 17.688 1 60 124 PRO B O 1
ATOM 3530 N N . PRO B 1 125 ? 3.6 -23.438 18.641 1 53.94 125 PRO B N 1
ATOM 3531 C CA . PRO B 1 125 ? 4.02 -24.266 17.516 1 53.94 125 PRO B CA 1
ATOM 3532 C C . PRO B 1 125 ? 2.865 -25.062 16.891 1 53.94 125 PRO B C 1
ATOM 3534 O O . PRO B 1 125 ? 2.852 -25.297 15.688 1 53.94 125 PRO B O 1
ATOM 3537 N N . ARG B 1 126 ? 1.966 -25.703 17.641 1 49 126 ARG B N 1
ATOM 3538 C CA . ARG B 1 126 ? 0.919 -26.594 17.141 1 49 126 ARG B CA 1
ATOM 3539 C C . ARG B 1 126 ? -0.377 -25.828 16.906 1 49 126 ARG B C 1
ATOM 3541 O O . ARG B 1 126 ? -1.455 -26.422 16.844 1 49 126 ARG B O 1
ATOM 3548 N N . ALA B 1 127 ? -0.24 -24.641 16.875 1 48.41 127 ALA B N 1
ATOM 3549 C CA . ALA B 1 127 ? -1.557 -24.031 16.703 1 48.41 127 ALA B CA 1
ATOM 3550 C C . ALA B 1 127 ? -2.08 -24.25 15.289 1 48.41 127 ALA B C 1
ATOM 3552 O O . ALA B 1 127 ? -1.545 -23.672 14.328 1 48.41 127 ALA B O 1
ATOM 3553 N N . PRO B 1 128 ? -2.781 -25.234 15.055 1 45.09 128 PRO B N 1
ATOM 3554 C CA . PRO B 1 128 ? -3.398 -25.641 13.789 1 45.09 128 PRO B CA 1
ATOM 3555 C C . PRO B 1 128 ? -4.039 -24.469 13.047 1 45.09 128 PRO B C 1
ATOM 3557 O O . PRO B 1 128 ? -4.281 -24.562 11.836 1 45.09 128 PRO B O 1
ATOM 3560 N N . ASN B 1 129 ? -4.426 -23.453 13.836 1 44.47 129 ASN B N 1
ATOM 3561 C CA . ASN B 1 129 ? -5.492 -22.625 13.273 1 44.47 129 ASN B CA 1
ATOM 3562 C C . ASN B 1 129 ? -4.949 -21.609 12.273 1 44.47 129 ASN B C 1
ATOM 3564 O O . ASN B 1 129 ? -5.664 -20.688 11.867 1 44.47 129 ASN B O 1
ATOM 3568 N N . PHE B 1 130 ? -3.715 -21.281 12.32 1 50.09 130 PHE B N 1
ATOM 3569 C CA . PHE B 1 130 ? -3.529 -20.328 11.242 1 50.09 130 PHE B CA 1
ATOM 3570 C C . PHE B 1 130 ? -3.84 -20.969 9.891 1 50.09 130 PHE B C 1
ATOM 3572 O O . PHE B 1 130 ? -3.303 -22.031 9.562 1 50.09 130 PHE B O 1
ATOM 3579 N N . GLY B 1 131 ? -4.988 -20.797 9.375 1 53.06 131 GLY B N 1
ATOM 3580 C CA . GLY B 1 131 ? -5.688 -21.234 8.172 1 53.06 131 GLY B CA 1
ATOM 3581 C C . GLY B 1 131 ? -4.766 -21.875 7.141 1 53.06 131 GLY B C 1
ATOM 3582 O O . GLY B 1 131 ? -3.697 -21.328 6.848 1 53.06 131 GLY B O 1
ATOM 3583 N N . GLY B 1 132 ? -4.832 -23.188 6.93 1 57.75 132 GLY B N 1
ATOM 3584 C CA . GLY B 1 132 ? -4.172 -24.203 6.117 1 57.75 132 GLY B CA 1
ATOM 3585 C C . GLY B 1 132 ? -3.736 -23.688 4.758 1 57.75 132 GLY B C 1
ATOM 3586 O O . GLY B 1 132 ? -2.562 -23.781 4.398 1 57.75 132 GLY B O 1
ATOM 3587 N N . LEU B 1 133 ? -4.609 -23.078 4.102 1 57.69 133 LEU B N 1
ATOM 3588 C CA . LEU B 1 133 ? -4.301 -22.734 2.715 1 57.69 133 LEU B CA 1
ATOM 3589 C C . LEU B 1 133 ? -3.375 -21.531 2.639 1 57.69 133 LEU B C 1
ATOM 3591 O O . LEU B 1 133 ? -2.439 -21.5 1.836 1 57.69 133 LEU B O 1
ATOM 3595 N N . TRP B 1 134 ? -3.477 -20.594 3.551 1 62.44 134 TRP B N 1
ATOM 3596 C CA . TRP B 1 134 ? -2.689 -19.375 3.457 1 62.44 134 TRP B CA 1
ATOM 3597 C C . TRP B 1 134 ? -1.266 -19.594 3.951 1 62.44 134 TRP B C 1
ATOM 3599 O O . TRP B 1 134 ? -0.308 -19.094 3.361 1 62.44 134 TRP B O 1
ATOM 3609 N N . GLU B 1 135 ? -1.15 -20.328 4.887 1 68.75 135 GLU B N 1
ATOM 3610 C CA . GLU B 1 135 ? 0.18 -20.688 5.367 1 68.75 135 GLU B CA 1
ATOM 3611 C C . GLU B 1 135 ? 0.968 -21.438 4.297 1 68.75 135 GLU B C 1
ATOM 3613 O O . GLU B 1 135 ? 2.16 -21.188 4.105 1 68.75 135 GLU B O 1
ATOM 3618 N N . ALA B 1 136 ? 0.137 -22.203 3.613 1 68.75 136 ALA B N 1
ATOM 3619 C CA . ALA B 1 136 ? 0.774 -22.969 2.539 1 68.75 136 ALA B CA 1
ATOM 3620 C C . ALA B 1 136 ? 1.197 -22.047 1.397 1 68.75 136 ALA B C 1
ATOM 3622 O O . ALA B 1 136 ? 2.264 -22.234 0.806 1 68.75 136 ALA B O 1
ATOM 3623 N N . GLY B 1 137 ? 0.374 -21.047 1.196 1 73.25 137 GLY B N 1
ATOM 3624 C CA . GLY B 1 137 ? 0.691 -20.078 0.157 1 73.25 137 GLY B CA 1
ATOM 3625 C C . GLY B 1 137 ? 1.927 -19.25 0.465 1 73.25 137 GLY B C 1
ATOM 3626 O O . GLY B 1 137 ? 2.795 -19.078 -0.393 1 73.25 137 GLY B O 1
ATOM 3627 N N . VAL B 1 138 ? 2.025 -18.844 1.646 1 79.31 138 VAL B N 1
ATOM 3628 C CA . VAL B 1 138 ? 3.162 -18.047 2.066 1 79.31 138 VAL B CA 1
ATOM 3629 C C . VAL B 1 138 ? 4.426 -18.906 2.105 1 79.31 138 VAL B C 1
ATOM 3631 O O . VAL B 1 138 ? 5.496 -18.469 1.678 1 79.31 138 VAL B O 1
ATOM 3634 N N . LYS B 1 139 ? 4.219 -20.125 2.535 1 81.44 139 LYS B N 1
ATOM 3635 C CA . LYS B 1 139 ? 5.352 -21.047 2.582 1 81.44 139 LYS B CA 1
ATOM 3636 C C . LYS B 1 139 ? 5.883 -21.344 1.181 1 81.44 139 LYS B C 1
ATOM 3638 O O . LYS B 1 139 ? 7.094 -21.312 0.955 1 81.44 139 LYS B O 1
ATOM 3643 N N . SER B 1 140 ? 4.969 -21.641 0.363 1 86 140 SER B N 1
ATOM 3644 C CA . SER B 1 140 ? 5.348 -21.938 -1.016 1 86 140 SER B CA 1
ATOM 3645 C C . SER B 1 140 ? 6.02 -20.734 -1.669 1 86 140 SER B C 1
ATOM 3647 O O . SER B 1 140 ? 7.016 -20.875 -2.383 1 86 140 SER B O 1
ATOM 3649 N N . PHE B 1 141 ? 5.504 -19.578 -1.407 1 87.19 141 PHE B N 1
ATOM 3650 C CA . PHE B 1 141 ? 6.113 -18.375 -1.943 1 87.19 141 PHE B CA 1
ATOM 3651 C C . PHE B 1 141 ? 7.543 -18.219 -1.435 1 87.19 141 PHE B C 1
ATOM 3653 O O . PHE B 1 141 ? 8.453 -17.938 -2.211 1 87.19 141 PHE B O 1
ATOM 3660 N N . LYS B 1 142 ? 7.715 -18.375 -0.17 1 86.06 142 LYS B N 1
ATOM 3661 C CA . LYS B 1 142 ? 9.047 -18.25 0.415 1 86.06 142 LYS B CA 1
ATOM 3662 C C . LYS B 1 142 ? 10.023 -19.219 -0.238 1 86.06 142 LYS B C 1
ATOM 3664 O O . LYS B 1 142 ? 11.164 -18.859 -0.544 1 86.06 142 LYS B O 1
ATOM 3669 N N . PHE B 1 143 ? 9.531 -20.406 -0.502 1 88.12 143 PHE B N 1
ATOM 3670 C CA . PHE B 1 143 ? 10.344 -21.453 -1.098 1 88.12 143 PHE B CA 1
ATOM 3671 C C . PHE B 1 143 ? 10.789 -21.078 -2.502 1 88.12 143 PHE B C 1
ATOM 3673 O O . PHE B 1 143 ? 11.984 -21.094 -2.807 1 88.12 143 PHE B O 1
ATOM 3680 N N . HIS B 1 144 ? 9.898 -20.672 -3.287 1 90.06 144 HIS B N 1
ATOM 3681 C CA . HIS B 1 144 ? 10.211 -20.344 -4.672 1 90.06 144 HIS B CA 1
ATOM 3682 C C . HIS B 1 144 ? 11.008 -19.047 -4.758 1 90.06 144 HIS B C 1
ATOM 3684 O O . HIS B 1 144 ? 11.883 -18.906 -5.613 1 90.06 144 HIS B O 1
ATOM 3690 N N . PHE B 1 145 ? 10.688 -18.125 -3.854 1 91.38 145 PHE B N 1
ATOM 3691 C CA . PHE B 1 145 ? 11.406 -16.859 -3.828 1 91.38 145 PHE B CA 1
ATOM 3692 C C . PHE B 1 145 ? 12.883 -17.078 -3.551 1 91.38 145 PHE B C 1
ATOM 3694 O O . PHE B 1 145 ? 13.742 -16.531 -4.25 1 91.38 145 PHE B O 1
ATOM 3701 N N . LYS B 1 146 ? 13.172 -17.891 -2.617 1 88.81 146 LYS B N 1
ATOM 3702 C CA . LYS B 1 146 ? 14.555 -18.188 -2.254 1 88.81 146 LYS B CA 1
ATOM 3703 C C . LYS B 1 146 ? 15.305 -18.844 -3.414 1 88.81 146 LYS B C 1
ATOM 3705 O O . LYS B 1 146 ? 16.453 -18.516 -3.678 1 88.81 146 LYS B O 1
ATOM 3710 N N . ARG B 1 147 ? 14.672 -19.688 -4.121 1 89.44 147 ARG B N 1
ATOM 3711 C CA . ARG B 1 147 ? 15.305 -20.438 -5.195 1 89.44 147 ARG B CA 1
ATOM 3712 C C . ARG B 1 147 ? 15.555 -19.562 -6.414 1 89.44 147 ARG B C 1
ATOM 3714 O O . ARG B 1 147 ? 16.578 -19.688 -7.086 1 89.44 147 ARG B O 1
ATOM 3721 N N . VAL B 1 148 ? 14.648 -18.688 -6.652 1 89.94 148 VAL B N 1
ATOM 3722 C CA . VAL B 1 148 ? 14.727 -17.891 -7.875 1 89.94 148 VAL B CA 1
ATOM 3723 C C . VAL B 1 148 ? 15.578 -16.641 -7.625 1 89.94 148 VAL B C 1
ATOM 3725 O O . VAL B 1 148 ? 16.438 -16.297 -8.445 1 89.94 148 VAL B O 1
ATOM 3728 N N . VAL B 1 149 ? 15.383 -15.961 -6.496 1 88.12 149 VAL B N 1
ATOM 3729 C CA . VAL B 1 149 ? 15.992 -14.664 -6.238 1 88.12 149 VAL B CA 1
ATOM 3730 C C . VAL B 1 149 ? 17.281 -14.844 -5.453 1 88.12 149 VAL B C 1
ATOM 3732 O O . VAL B 1 149 ? 18.188 -13.992 -5.512 1 88.12 149 VAL B O 1
ATOM 3735 N N . GLY B 1 150 ? 17.484 -15.867 -4.711 1 81.06 150 GLY B N 1
ATOM 3736 C CA . GLY B 1 150 ? 18.609 -16.094 -3.82 1 81.06 150 GLY B CA 1
ATOM 3737 C C . GLY B 1 150 ? 19.953 -16.047 -4.535 1 81.06 150 GLY B C 1
ATOM 3738 O O . GLY B 1 150 ? 20.969 -15.68 -3.949 1 81.06 150 GLY B O 1
ATOM 3739 N N . VAL B 1 151 ? 19.953 -16.344 -5.77 1 76.94 151 VAL B N 1
ATOM 3740 C CA . VAL B 1 151 ? 21.219 -16.453 -6.484 1 76.94 151 VAL B CA 1
ATOM 3741 C C . VAL B 1 151 ? 21.5 -15.156 -7.246 1 76.94 151 VAL B C 1
ATOM 3743 O O . VAL B 1 151 ? 22.609 -14.945 -7.738 1 76.94 151 VAL B O 1
ATOM 3746 N N . SER B 1 152 ? 20.625 -14.266 -7.203 1 81 152 SER B N 1
ATOM 3747 C CA . SER B 1 152 ? 20.734 -13.07 -8.039 1 81 152 SER B CA 1
ATOM 3748 C C . SER B 1 152 ? 21.328 -11.906 -7.254 1 81 152 SER B C 1
ATOM 3750 O O . SER B 1 152 ? 21.203 -11.844 -6.027 1 81 152 SER B O 1
ATOM 3752 N N . LYS B 1 153 ? 22.062 -11.117 -7.941 1 84.12 153 LYS B N 1
ATOM 3753 C CA . LYS B 1 153 ? 22.609 -9.883 -7.387 1 84.12 153 LYS B CA 1
ATOM 3754 C C . LYS B 1 153 ? 21.734 -8.68 -7.73 1 84.12 153 LYS B C 1
ATOM 3756 O O . LYS B 1 153 ? 21.984 -7.977 -8.711 1 84.12 153 LYS B O 1
ATOM 3761 N N . LEU B 1 154 ? 20.828 -8.43 -6.879 1 88.88 154 LEU B N 1
ATOM 3762 C C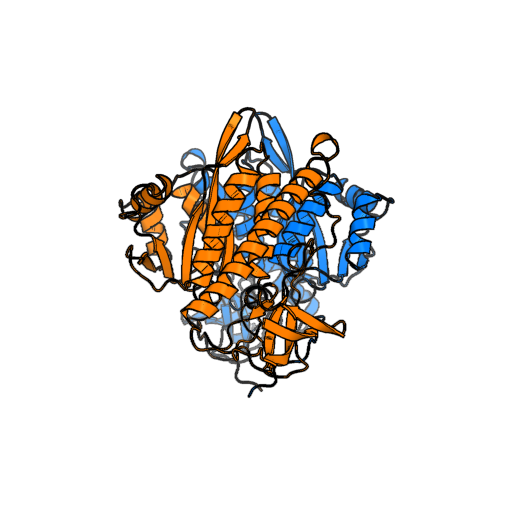A . LEU B 1 154 ? 19.844 -7.383 -7.16 1 88.88 154 LEU B CA 1
ATOM 3763 C C . LEU B 1 154 ? 20.156 -6.117 -6.367 1 88.88 154 LEU B C 1
ATOM 3765 O O . LEU B 1 154 ? 20.766 -6.188 -5.301 1 88.88 154 LEU B O 1
ATOM 3769 N N . THR B 1 155 ? 19.859 -4.977 -6.973 1 87.56 155 THR B N 1
ATOM 3770 C CA . THR B 1 155 ? 19.844 -3.742 -6.191 1 87.56 155 THR B CA 1
ATOM 3771 C C . THR B 1 155 ? 18.625 -3.699 -5.277 1 87.56 155 THR B C 1
ATOM 3773 O O . THR B 1 155 ? 17.703 -4.5 -5.426 1 87.56 155 THR B O 1
ATOM 3776 N N . TYR B 1 156 ? 18.609 -2.771 -4.312 1 88.06 156 TYR B N 1
ATOM 3777 C CA . TYR B 1 156 ? 17.484 -2.602 -3.41 1 88.06 156 TYR B CA 1
ATOM 3778 C C . TYR B 1 156 ? 16.203 -2.352 -4.191 1 88.06 156 TYR B C 1
ATOM 3780 O O . TYR B 1 156 ? 15.164 -2.949 -3.898 1 88.06 156 TYR B O 1
ATOM 3788 N N . GLU B 1 157 ? 16.281 -1.525 -5.195 1 89.5 157 GLU B N 1
ATOM 3789 C CA . GLU B 1 157 ? 15.094 -1.157 -5.969 1 89.5 157 GLU B CA 1
ATOM 3790 C C . GLU B 1 157 ? 14.562 -2.35 -6.754 1 89.5 157 GLU B C 1
ATOM 3792 O O . GLU B 1 157 ? 13.344 -2.531 -6.863 1 89.5 157 GLU B O 1
ATOM 3797 N N . GLU B 1 158 ? 15.492 -3.104 -7.348 1 90.88 158 GLU B N 1
ATOM 3798 C CA . GLU B 1 158 ? 15.07 -4.297 -8.078 1 90.88 158 GLU B CA 1
ATOM 3799 C C . GLU B 1 158 ? 14.383 -5.297 -7.145 1 90.88 158 GLU B C 1
ATOM 3801 O O . GLU B 1 158 ? 13.328 -5.84 -7.477 1 90.88 158 GLU B O 1
ATOM 3806 N N . PHE B 1 159 ? 15.016 -5.48 -6.047 1 91.69 159 PHE B N 1
ATOM 3807 C CA . PHE B 1 159 ? 14.469 -6.395 -5.051 1 91.69 159 PHE B CA 1
ATOM 3808 C C . PHE B 1 159 ? 13.094 -5.926 -4.594 1 91.69 159 PHE B C 1
ATOM 3810 O O . PHE B 1 159 ? 12.148 -6.723 -4.527 1 91.69 159 PHE B O 1
ATOM 3817 N N . TYR B 1 160 ? 13.023 -4.719 -4.355 1 92.38 160 TYR B N 1
ATOM 3818 C CA . TYR B 1 160 ? 11.781 -4.082 -3.93 1 92.38 160 TYR B CA 1
ATOM 3819 C C . TYR B 1 160 ? 10.703 -4.227 -4.996 1 92.38 160 TYR B C 1
ATOM 3821 O O . TYR B 1 160 ? 9.539 -4.473 -4.68 1 92.38 160 TYR B O 1
ATOM 3829 N N . THR B 1 161 ? 11 -4.086 -6.184 1 93.62 161 THR B N 1
ATOM 3830 C CA . THR B 1 161 ? 10.07 -4.215 -7.301 1 93.62 161 THR B CA 1
ATOM 3831 C C . THR B 1 161 ? 9.523 -5.637 -7.383 1 93.62 161 THR B C 1
ATOM 3833 O O . THR B 1 161 ? 8.312 -5.836 -7.547 1 93.62 161 THR B O 1
ATOM 3836 N N . ILE B 1 162 ? 10.406 -6.582 -7.238 1 94.19 162 ILE B N 1
ATOM 3837 C CA . ILE B 1 162 ? 10 -7.98 -7.273 1 94.19 162 ILE B CA 1
ATOM 3838 C C . ILE B 1 162 ? 9.008 -8.258 -6.145 1 94.19 162 ILE B C 1
ATOM 3840 O O . ILE B 1 162 ? 7.949 -8.852 -6.371 1 94.19 162 ILE B O 1
ATOM 3844 N N . LEU B 1 163 ? 9.258 -7.758 -5 1 94.12 163 LEU B N 1
ATOM 3845 C CA . LEU B 1 163 ? 8.422 -8.016 -3.836 1 94.12 163 LEU B CA 1
ATOM 3846 C C . LEU B 1 163 ? 7.027 -7.422 -4.027 1 94.12 163 LEU B C 1
ATOM 3848 O O . LEU B 1 163 ? 6.027 -8.047 -3.68 1 94.12 163 LEU B O 1
ATOM 3852 N N . HIS B 1 164 ? 6.98 -6.227 -4.535 1 95.75 164 HIS B N 1
ATOM 3853 C CA . HIS B 1 164 ? 5.695 -5.574 -4.754 1 95.75 164 HIS B CA 1
ATOM 3854 C C . HIS B 1 164 ? 4.84 -6.359 -5.742 1 95.75 164 HIS B C 1
ATOM 3856 O O . HIS B 1 164 ? 3.645 -6.559 -5.512 1 95.75 164 HIS B O 1
ATOM 3862 N N . GLN B 1 165 ? 5.461 -6.801 -6.793 1 95.38 165 GLN B N 1
ATOM 3863 C CA . GLN B 1 165 ? 4.695 -7.531 -7.797 1 95.38 165 GLN B CA 1
ATOM 3864 C C . GLN B 1 165 ? 4.258 -8.898 -7.273 1 95.38 165 GLN B C 1
ATOM 3866 O O . GLN B 1 165 ? 3.156 -9.359 -7.574 1 95.38 165 GLN B O 1
ATOM 3871 N N . ILE B 1 166 ? 5.145 -9.484 -6.512 1 94.75 166 ILE B N 1
ATOM 3872 C CA . ILE B 1 166 ? 4.766 -10.75 -5.895 1 94.75 166 ILE B CA 1
ATOM 3873 C C . ILE B 1 166 ? 3.602 -10.531 -4.93 1 94.75 166 ILE B C 1
ATOM 3875 O O . ILE B 1 166 ? 2.693 -11.359 -4.84 1 94.75 166 ILE B O 1
ATOM 3879 N N . GLU B 1 167 ? 3.656 -9.453 -4.176 1 96.19 167 GLU B N 1
ATOM 3880 C CA . GLU B 1 167 ? 2.537 -9.094 -3.309 1 96.19 167 GLU B CA 1
ATOM 3881 C C . GLU B 1 167 ? 1.23 -9.031 -4.094 1 96.19 167 GLU B C 1
ATOM 3883 O O . GLU B 1 167 ? 0.209 -9.562 -3.654 1 96.19 167 GLU B O 1
ATOM 3888 N N . GLY B 1 168 ? 1.286 -8.391 -5.238 1 96.31 168 GLY B N 1
ATOM 3889 C CA . GLY B 1 168 ? 0.116 -8.336 -6.098 1 96.31 168 GLY B CA 1
ATOM 3890 C C . GLY B 1 168 ? -0.366 -9.711 -6.531 1 96.31 168 GLY B C 1
ATOM 3891 O O . GLY B 1 168 ? -1.57 -9.977 -6.543 1 96.31 168 GLY B O 1
ATOM 3892 N N . ILE B 1 169 ? 0.568 -10.523 -6.863 1 94.75 169 ILE B N 1
ATOM 3893 C CA . ILE B 1 169 ? 0.27 -11.891 -7.281 1 94.75 169 ILE B CA 1
ATOM 3894 C C . ILE B 1 169 ? -0.438 -12.633 -6.152 1 94.75 169 ILE B C 1
ATOM 3896 O O . ILE B 1 169 ? -1.497 -13.227 -6.363 1 94.75 169 ILE B O 1
ATOM 3900 N N . LEU B 1 170 ? 0.093 -12.586 -4.98 1 94.06 170 LEU B N 1
ATOM 3901 C CA . LEU B 1 170 ? -0.468 -13.289 -3.836 1 94.06 170 LEU B CA 1
ATOM 3902 C C . LEU B 1 170 ? -1.869 -12.781 -3.514 1 94.06 170 LEU B C 1
ATOM 3904 O O . LEU B 1 170 ? -2.746 -13.555 -3.131 1 94.06 170 LEU B O 1
ATOM 3908 N N . ASN B 1 171 ? -2.062 -11.516 -3.707 1 95.56 171 ASN B N 1
ATOM 3909 C CA . ASN B 1 171 ? -3.346 -10.906 -3.359 1 95.56 171 ASN B CA 1
ATOM 3910 C C . ASN B 1 171 ? -4.355 -11.047 -4.492 1 95.56 171 ASN B C 1
ATOM 3912 O O . ASN B 1 171 ? -5.512 -10.641 -4.355 1 95.56 171 ASN B O 1
ATOM 3916 N N . SER B 1 172 ? -3.939 -11.602 -5.602 1 94.94 172 SER B N 1
ATOM 3917 C CA . SER B 1 172 ? -4.84 -11.828 -6.727 1 94.94 172 SER B CA 1
ATOM 3918 C C . SER B 1 172 ? -5.477 -13.219 -6.652 1 94.94 172 SER B C 1
ATOM 3920 O O . SER B 1 172 ? -6.41 -13.516 -7.402 1 94.94 172 SER B O 1
ATOM 3922 N N . ARG B 1 173 ? -5.047 -14.055 -5.816 1 92 173 ARG B N 1
ATOM 3923 C CA . ARG B 1 173 ? -5.465 -15.453 -5.793 1 92 173 ARG B CA 1
ATOM 3924 C C . ARG B 1 173 ? -6.949 -15.57 -5.465 1 92 173 ARG B C 1
ATOM 3926 O O . ARG B 1 173 ? -7.449 -14.898 -4.559 1 92 173 ARG B O 1
ATOM 3933 N N . PRO B 1 174 ? -7.652 -16.453 -6.168 1 91.69 174 PRO B N 1
ATOM 3934 C CA . PRO B 1 174 ? -9.07 -16.672 -5.887 1 91.69 174 PRO B CA 1
ATOM 3935 C C . PRO B 1 174 ? -9.312 -17.391 -4.562 1 91.69 174 PRO B C 1
ATOM 3937 O O . PRO B 1 174 ? -8.633 -18.375 -4.262 1 91.69 174 PRO B O 1
ATOM 3940 N N . LEU B 1 175 ? -10.266 -16.875 -3.797 1 87.69 175 LEU B N 1
ATOM 3941 C CA . LEU B 1 175 ? -10.578 -17.469 -2.502 1 87.69 175 LEU B CA 1
ATOM 3942 C C . LEU B 1 175 ? -11.891 -18.234 -2.561 1 87.69 175 LEU B C 1
ATOM 3944 O O . LEU B 1 175 ? -11.93 -19.438 -2.254 1 87.69 175 LEU B O 1
ATOM 3948 N N . THR B 1 176 ? -12.992 -17.578 -2.955 1 88.62 176 THR B N 1
ATOM 3949 C CA . THR B 1 176 ? -14.328 -18.156 -2.994 1 88.62 176 THR B CA 1
ATOM 3950 C C . THR B 1 176 ? -15.188 -17.453 -4.043 1 88.62 176 THR B C 1
ATOM 3952 O O . THR B 1 176 ? -14.969 -16.281 -4.355 1 88.62 176 THR B O 1
ATOM 3955 N N . PRO B 1 177 ? -16.125 -18.25 -4.516 1 89 177 PRO B N 1
ATOM 3956 C CA . PRO B 1 177 ? -17.047 -17.594 -5.461 1 89 177 PRO B CA 1
ATOM 3957 C C . PRO B 1 177 ? -17.859 -16.469 -4.816 1 89 177 PRO B C 1
ATOM 3959 O O . PRO B 1 177 ? -18.219 -16.562 -3.641 1 89 177 PRO B O 1
ATOM 3962 N N . LEU B 1 178 ? -18.062 -15.422 -5.539 1 86.25 178 LEU B N 1
ATOM 3963 C CA . LEU B 1 178 ? -18.859 -14.305 -5.043 1 86.25 178 LEU B CA 1
ATOM 3964 C C . LEU B 1 178 ? -20.344 -14.664 -5.027 1 86.25 178 LEU B C 1
ATOM 3966 O O . LEU B 1 178 ? -21.109 -14.133 -4.215 1 86.25 178 LEU B O 1
ATOM 3970 N N . SER B 1 179 ? -20.719 -15.492 -6.004 1 83 179 SER B N 1
ATOM 3971 C CA . SER B 1 179 ? -22.125 -15.891 -6.082 1 83 179 SER B CA 1
ATOM 3972 C C . SER B 1 179 ? -22.266 -17.359 -6.488 1 83 179 SER B C 1
ATOM 3974 O O . SER B 1 179 ? -21.297 -17.969 -6.961 1 83 179 SER B O 1
ATOM 3976 N N . SER B 1 180 ? -23.469 -17.875 -6.277 1 82 180 SER B N 1
ATOM 3977 C CA . SER B 1 180 ? -23.75 -19.25 -6.668 1 82 180 SER B CA 1
ATOM 3978 C C . SER B 1 180 ? -24.359 -19.312 -8.062 1 82 180 SER B C 1
ATOM 3980 O O . SER B 1 180 ? -24.641 -20.406 -8.578 1 82 180 SER B O 1
ATOM 3982 N N . ASP B 1 181 ? -24.453 -18.141 -8.609 1 86.56 181 ASP B N 1
ATOM 3983 C CA . ASP B 1 181 ? -25 -18.078 -9.961 1 86.56 181 ASP B CA 1
ATOM 3984 C C . ASP B 1 181 ? -24.094 -18.766 -10.961 1 86.56 181 ASP B C 1
ATOM 3986 O O . ASP B 1 181 ? -22.891 -18.484 -11.016 1 86.56 181 ASP B O 1
ATOM 3990 N N . MET B 1 182 ? -24.781 -19.594 -11.812 1 85.19 182 MET B N 1
ATOM 3991 C CA . MET B 1 182 ? -24.031 -20.422 -12.766 1 85.19 182 MET B CA 1
ATOM 3992 C C . MET B 1 182 ? -23.344 -19.547 -13.812 1 85.19 182 MET B C 1
ATOM 3994 O O . MET B 1 182 ? -22.312 -19.922 -14.367 1 85.19 182 MET B O 1
ATOM 3998 N N . ASP B 1 183 ? -23.828 -18.375 -13.969 1 86.81 183 ASP B N 1
ATOM 3999 C CA . ASP B 1 183 ? -23.297 -17.516 -15.031 1 86.81 183 ASP B CA 1
ATOM 4000 C C . ASP B 1 183 ? -22.312 -16.5 -14.477 1 86.81 183 ASP B C 1
ATOM 4002 O O . ASP B 1 183 ? -21.656 -15.781 -15.234 1 86.81 183 ASP B O 1
ATOM 4006 N N . ASP B 1 184 ? -22.188 -16.578 -13.203 1 88.25 184 ASP B N 1
ATOM 4007 C CA . ASP B 1 184 ? -21.266 -15.648 -12.555 1 88.25 184 ASP B CA 1
ATOM 4008 C C . ASP B 1 184 ? -19.953 -16.328 -12.211 1 88.25 184 ASP B C 1
ATOM 4010 O O . ASP B 1 184 ? -19.906 -17.219 -11.352 1 88.25 184 ASP B O 1
ATOM 4014 N N . LEU B 1 185 ? -18.953 -15.922 -12.883 1 91.81 185 LEU B N 1
ATOM 4015 C CA . LEU B 1 185 ? -17.641 -16.531 -12.664 1 91.81 185 LEU B CA 1
ATOM 4016 C C . LEU B 1 185 ? -16.75 -15.625 -11.82 1 91.81 185 LEU B C 1
ATOM 4018 O O . LEU B 1 185 ? -15.539 -15.836 -11.758 1 91.81 185 LEU B O 1
ATOM 4022 N N . GLU B 1 186 ? -17.328 -14.625 -11.148 1 90.12 186 GLU B N 1
ATOM 4023 C CA . GLU B 1 186 ? -16.547 -13.719 -10.312 1 90.12 186 GLU B CA 1
ATOM 4024 C C . GLU B 1 186 ? -16.172 -14.375 -8.992 1 90.12 186 GLU B C 1
ATOM 4026 O O . GLU B 1 186 ? -16.953 -15.141 -8.43 1 90.12 186 GLU B O 1
ATOM 4031 N N . VAL B 1 187 ? -15.023 -14.086 -8.555 1 92.69 187 VAL B N 1
ATOM 4032 C CA . VAL B 1 187 ? -14.5 -14.68 -7.328 1 92.69 187 VAL B CA 1
ATOM 4033 C C . VAL B 1 187 ? -14.008 -13.578 -6.391 1 92.69 187 VAL B C 1
ATOM 4035 O O . VAL B 1 187 ? -13.648 -12.484 -6.836 1 92.69 187 VAL B O 1
ATOM 4038 N N . LEU B 1 188 ? -14.086 -13.875 -5.172 1 92.5 188 LEU B N 1
ATOM 4039 C CA . LEU B 1 188 ? -13.5 -13.008 -4.16 1 92.5 188 LEU B CA 1
ATOM 4040 C C . LEU B 1 188 ? -12 -13.266 -4.016 1 92.5 188 LEU B C 1
ATOM 4042 O O . LEU B 1 188 ? -11.57 -14.422 -3.979 1 92.5 188 LEU B O 1
ATOM 4046 N N . THR B 1 189 ? -11.25 -12.258 -4.051 1 93.69 189 THR B N 1
ATOM 4047 C CA . THR B 1 189 ? -9.812 -12.312 -3.824 1 93.69 189 THR B CA 1
ATOM 4048 C C . THR B 1 189 ? -9.406 -11.391 -2.678 1 93.69 189 THR B C 1
ATOM 4050 O O . THR B 1 189 ? -10.164 -10.484 -2.312 1 93.69 189 THR B O 1
ATOM 4053 N N . PRO B 1 190 ? -8.227 -11.633 -2.057 1 93.5 190 PRO B N 1
ATOM 4054 C CA . PRO B 1 190 ? -7.754 -10.664 -1.058 1 93.5 190 PRO B CA 1
ATOM 4055 C C . PRO B 1 190 ? -7.691 -9.242 -1.598 1 93.5 190 PRO B C 1
ATOM 4057 O O . PRO B 1 190 ? -7.91 -8.281 -0.851 1 93.5 190 PRO B O 1
ATOM 4060 N N . GLY B 1 191 ? -7.422 -9.094 -2.881 1 94.31 191 GLY B N 1
ATOM 4061 C CA . GLY B 1 191 ? -7.379 -7.785 -3.512 1 94.31 191 GLY B CA 1
ATOM 4062 C C . GLY B 1 191 ? -8.664 -7 -3.348 1 94.31 191 GLY B C 1
ATOM 4063 O O . GLY B 1 191 ? -8.641 -5.777 -3.211 1 94.31 191 GLY B O 1
ATOM 4064 N N . HIS B 1 192 ? -9.797 -7.676 -3.334 1 93.88 192 HIS B N 1
ATOM 4065 C CA . HIS B 1 192 ? -11.078 -7.016 -3.154 1 93.88 192 HIS B CA 1
ATOM 4066 C C . HIS B 1 192 ? -11.141 -6.277 -1.819 1 93.88 192 HIS B C 1
ATOM 4068 O O . HIS B 1 192 ? -11.727 -5.195 -1.729 1 93.88 192 HIS B O 1
ATOM 4074 N N . PHE B 1 193 ? -10.5 -6.887 -0.864 1 92.75 193 PHE B N 1
ATOM 4075 C CA . PHE B 1 193 ? -10.547 -6.305 0.472 1 92.75 193 PHE B CA 1
ATOM 4076 C C . PHE B 1 193 ? -9.555 -5.152 0.596 1 92.75 193 PHE B C 1
ATOM 4078 O O . PHE B 1 193 ? -9.711 -4.289 1.462 1 92.75 193 PHE B O 1
ATOM 4085 N N . LEU B 1 194 ? -8.57 -5.16 -0.242 1 94.75 194 LEU B N 1
ATOM 4086 C CA . LEU B 1 194 ? -7.512 -4.164 -0.138 1 94.75 194 LEU B CA 1
ATOM 4087 C C . LEU B 1 194 ? -7.844 -2.932 -0.975 1 94.75 194 LEU B C 1
ATOM 4089 O O . LEU B 1 194 ? -7.613 -1.802 -0.54 1 94.75 194 LEU B O 1
ATOM 4093 N N . ILE B 1 195 ? -8.414 -3.146 -2.174 1 94.06 195 ILE B N 1
ATOM 4094 C CA . ILE B 1 195 ? -8.562 -2 -3.064 1 94.06 195 ILE B CA 1
ATOM 4095 C C . ILE B 1 195 ? -9.969 -1.975 -3.65 1 94.06 195 ILE B C 1
ATOM 4097 O O . ILE B 1 195 ? -10.266 -1.166 -4.531 1 94.06 195 ILE B O 1
ATOM 4101 N N . GLY B 1 196 ? -10.828 -2.855 -3.264 1 90.5 196 GLY B N 1
ATOM 4102 C CA . GLY B 1 196 ? -12.219 -2.857 -3.689 1 90.5 196 GLY B CA 1
ATOM 4103 C C . GLY B 1 196 ? -12.438 -3.58 -5.004 1 90.5 196 GLY B C 1
ATOM 4104 O O . GLY B 1 196 ? -13.57 -3.684 -5.48 1 90.5 196 GLY B O 1
ATOM 4105 N N . ARG B 1 197 ? -11.398 -4.027 -5.578 1 91.75 197 ARG B N 1
ATOM 4106 C CA . ARG B 1 197 ? -11.438 -4.75 -6.848 1 91.75 197 ARG B CA 1
ATOM 4107 C C . ARG B 1 197 ? -10.258 -5.711 -6.961 1 91.75 197 ARG B C 1
ATOM 4109 O O . ARG B 1 197 ? -9.336 -5.672 -6.148 1 91.75 197 ARG B O 1
ATOM 4116 N N . PRO B 1 198 ? -10.312 -6.656 -7.91 1 91.94 198 PRO B N 1
ATOM 4117 C CA . PRO B 1 198 ? -9.195 -7.602 -8.023 1 91.94 198 PRO B CA 1
ATOM 4118 C C . PRO B 1 198 ? -7.926 -6.961 -8.57 1 91.94 198 PRO B C 1
ATOM 4120 O O . PRO B 1 198 ? -8 -6.031 -9.375 1 91.94 198 PRO B O 1
ATOM 4123 N N . ILE B 1 199 ? -6.844 -7.418 -8.047 1 93.81 199 ILE B N 1
ATOM 4124 C CA . ILE B 1 199 ? -5.562 -7.082 -8.664 1 93.81 199 ILE B CA 1
ATOM 4125 C C . ILE B 1 199 ? -5.398 -7.855 -9.969 1 93.81 199 ILE B C 1
ATOM 4127 O O . ILE B 1 199 ? -5.496 -9.086 -9.984 1 93.81 199 ILE B O 1
ATOM 4131 N N . THR B 1 200 ? -5.121 -7.141 -11.031 1 88.75 200 THR B N 1
ATOM 4132 C CA . THR B 1 200 ? -5.141 -7.785 -12.336 1 88.75 200 THR B CA 1
ATOM 4133 C C . THR B 1 200 ? -3.736 -7.836 -12.938 1 88.75 200 THR B C 1
ATOM 4135 O O . THR B 1 200 ? -2.85 -7.094 -12.508 1 88.75 200 THR B O 1
ATOM 4138 N N . ALA B 1 201 ? -3.695 -8.688 -13.852 1 79.88 201 ALA B N 1
ATOM 4139 C CA . ALA B 1 201 ? -2.422 -8.945 -14.516 1 79.88 201 ALA B CA 1
ATOM 4140 C C . ALA B 1 201 ? -1.998 -7.762 -15.375 1 79.88 201 ALA B C 1
ATOM 4142 O O . ALA B 1 201 ? -2.844 -7.035 -15.906 1 79.88 201 ALA B O 1
ATOM 4143 N N . ILE B 1 202 ? -0.695 -7.582 -15.422 1 82.62 202 ILE B N 1
ATOM 4144 C CA . ILE B 1 202 ? -0.114 -6.676 -16.406 1 82.62 202 ILE B CA 1
ATOM 4145 C C . ILE B 1 202 ? 0.299 -7.461 -17.656 1 82.62 202 ILE B C 1
ATOM 4147 O O . ILE B 1 202 ? 0.825 -8.57 -17.547 1 82.62 202 ILE B O 1
ATOM 4151 N N . ALA B 1 203 ? -0.027 -6.871 -18.75 1 79.25 203 ALA B N 1
ATOM 4152 C CA . ALA B 1 203 ? 0.339 -7.512 -20 1 79.25 203 ALA B CA 1
ATOM 4153 C C . ALA B 1 203 ? 1.848 -7.457 -20.234 1 79.25 203 ALA B C 1
ATOM 4155 O O . ALA B 1 203 ? 2.439 -6.375 -20.25 1 79.25 203 ALA B O 1
ATOM 4156 N N . GLU B 1 204 ? 2.494 -8.578 -20.141 1 82.19 204 GLU B N 1
ATOM 4157 C CA . GLU B 1 204 ? 3.928 -8.656 -20.406 1 82.19 204 GLU B CA 1
ATOM 4158 C C . GLU B 1 204 ? 4.273 -9.938 -21.156 1 82.19 204 GLU B C 1
ATOM 4160 O O . GLU B 1 204 ? 3.607 -10.961 -21 1 82.19 204 GLU B O 1
ATOM 4165 N N . PRO B 1 205 ? 5.211 -9.742 -22.047 1 83 205 PRO B N 1
ATOM 4166 C CA . PRO B 1 205 ? 5.629 -10.961 -22.75 1 83 205 PRO B CA 1
ATOM 4167 C C . PRO B 1 205 ? 6.215 -12.008 -21.812 1 83 205 PRO B C 1
ATOM 4169 O O . PRO B 1 205 ? 6.727 -11.672 -20.734 1 83 205 PRO B O 1
ATOM 4172 N N . ASN B 1 206 ? 6.078 -13.211 -22.219 1 87.19 206 ASN B N 1
ATOM 4173 C CA . ASN B 1 206 ? 6.691 -14.305 -21.469 1 87.19 206 ASN B CA 1
ATOM 4174 C C . ASN B 1 206 ? 8.211 -14.328 -21.656 1 87.19 206 ASN B C 1
ATOM 4176 O O . ASN B 1 206 ? 8.703 -14.57 -22.766 1 87.19 206 ASN B O 1
ATOM 4180 N N . LEU B 1 207 ? 8.914 -14.125 -20.641 1 90.81 207 LEU B N 1
ATOM 4181 C CA . LEU B 1 207 ? 10.367 -14.023 -20.719 1 90.81 207 LEU B CA 1
ATOM 4182 C C . LEU B 1 207 ? 11.039 -15.258 -20.125 1 90.81 207 LEU B C 1
ATOM 4184 O O . LEU B 1 207 ? 12.266 -15.359 -20.094 1 90.81 207 LEU B O 1
ATOM 4188 N N . THR B 1 208 ? 10.305 -16.203 -19.672 1 88.31 208 THR B N 1
ATOM 4189 C CA . THR B 1 208 ? 10.836 -17.344 -18.922 1 88.31 208 THR B CA 1
ATOM 4190 C C . THR B 1 208 ? 11.773 -18.172 -19.797 1 88.31 208 THR B C 1
ATOM 4192 O O . THR B 1 208 ? 12.695 -18.812 -19.297 1 88.31 208 THR B O 1
ATOM 4195 N N . ASN B 1 209 ? 11.602 -18.094 -21.109 1 88.69 209 ASN B N 1
ATOM 4196 C CA . ASN B 1 209 ? 12.414 -18.891 -22.016 1 88.69 209 ASN B CA 1
ATOM 4197 C C . ASN B 1 209 ? 13.508 -18.062 -22.672 1 88.69 209 ASN B C 1
ATOM 4199 O O . ASN B 1 209 ? 14.234 -18.562 -23.531 1 88.69 209 ASN B O 1
ATOM 4203 N N . VAL B 1 210 ? 13.633 -16.875 -22.281 1 90.56 210 VAL B N 1
ATOM 4204 C CA . VAL B 1 210 ? 14.648 -16 -22.875 1 90.56 210 VAL B CA 1
ATOM 4205 C C . VAL B 1 210 ? 15.93 -16.078 -22.047 1 90.56 210 VAL B C 1
ATOM 4207 O O . VAL B 1 210 ? 15.891 -16.047 -20.812 1 90.56 210 VAL B O 1
ATOM 4210 N N . GLU B 1 211 ? 16.953 -16.219 -22.688 1 90.88 211 GLU B N 1
ATOM 4211 C CA . GLU B 1 211 ? 18.25 -16.297 -22 1 90.88 211 GLU B CA 1
ATOM 4212 C C . GLU B 1 211 ? 18.562 -15 -21.281 1 90.88 211 GLU B C 1
ATOM 4214 O O . GLU B 1 211 ? 18.281 -13.914 -21.797 1 90.88 211 GLU B O 1
ATOM 4219 N N . ASN B 1 212 ? 19.156 -15.078 -20.141 1 87.12 212 ASN B N 1
ATOM 4220 C CA . ASN B 1 212 ? 19.422 -13.938 -19.281 1 87.12 212 ASN B CA 1
ATOM 4221 C C . ASN B 1 212 ? 20.312 -12.906 -19.984 1 87.12 212 ASN B C 1
ATOM 4223 O O . ASN B 1 212 ? 20.172 -11.703 -19.75 1 87.12 212 ASN B O 1
ATOM 4227 N N . ASN B 1 213 ? 21.203 -13.352 -20.781 1 88.25 213 ASN B N 1
ATOM 4228 C CA . ASN B 1 213 ? 22.156 -12.461 -21.438 1 88.25 213 ASN B CA 1
ATOM 4229 C C . ASN B 1 213 ? 21.469 -11.57 -22.469 1 88.25 213 ASN B C 1
ATOM 4231 O O . ASN B 1 213 ? 22.047 -10.586 -22.922 1 88.25 213 ASN B O 1
ATOM 4235 N N . ARG B 1 214 ? 20.297 -11.836 -22.797 1 88.38 214 ARG B N 1
ATOM 4236 C CA . ARG B 1 214 ? 19.547 -11.062 -23.781 1 88.38 214 ARG B CA 1
ATOM 4237 C C . ARG B 1 214 ? 18.578 -10.102 -23.094 1 88.38 214 ARG B C 1
ATOM 4239 O O . ARG B 1 214 ? 17.844 -9.375 -23.766 1 88.38 214 ARG B O 1
ATOM 4246 N N . LEU B 1 215 ? 18.578 -10.156 -21.812 1 88.19 215 LEU B N 1
ATOM 4247 C CA . LEU B 1 215 ? 17.609 -9.367 -21.047 1 88.19 215 LEU B CA 1
ATOM 4248 C C . LEU B 1 215 ? 18.297 -8.195 -20.359 1 88.19 215 LEU B C 1
ATOM 4250 O O . LEU B 1 215 ? 19.422 -8.32 -19.875 1 88.19 215 LEU B O 1
ATOM 4254 N N . ASN B 1 216 ? 17.609 -7.113 -20.469 1 84.38 216 ASN B N 1
ATOM 4255 C CA . ASN B 1 216 ? 18.078 -6.012 -19.641 1 84.38 216 ASN B CA 1
ATOM 4256 C C . ASN B 1 216 ? 17.703 -6.219 -18.172 1 84.38 216 ASN B C 1
ATOM 4258 O O . ASN B 1 216 ? 17.109 -7.242 -17.812 1 84.38 216 ASN B O 1
ATOM 4262 N N . LEU B 1 217 ? 18.031 -5.305 -17.328 1 83.62 217 LEU B N 1
ATOM 4263 C CA . LEU B 1 217 ? 17.906 -5.441 -15.891 1 83.62 217 LEU B CA 1
ATOM 4264 C C . LEU B 1 217 ? 16.438 -5.625 -15.492 1 83.62 217 LEU B C 1
ATOM 4266 O O . LEU B 1 217 ? 16.109 -6.535 -14.734 1 83.62 217 LEU B O 1
ATOM 4270 N N . TRP B 1 218 ? 15.594 -4.895 -16.047 1 84 218 TRP B N 1
ATOM 4271 C CA . TRP B 1 218 ? 14.188 -4.934 -15.641 1 84 218 TRP B CA 1
ATOM 4272 C C . TRP B 1 218 ? 13.484 -6.137 -16.266 1 84 218 TRP B C 1
ATOM 4274 O O . TRP B 1 218 ? 12.562 -6.699 -15.664 1 84 218 TRP B O 1
ATOM 4284 N N . GLN B 1 219 ? 13.992 -6.547 -17.391 1 88.31 219 GLN B N 1
ATOM 4285 C CA . GLN B 1 219 ? 13.484 -7.777 -17.984 1 88.31 219 GLN B CA 1
ATOM 4286 C C . GLN B 1 219 ? 13.883 -8.992 -17.156 1 88.31 219 GLN B C 1
ATOM 4288 O O . GLN B 1 219 ? 13.117 -9.953 -17.047 1 88.31 219 GLN B O 1
ATOM 4293 N N . LYS B 1 220 ? 15.047 -8.883 -16.656 1 91.31 220 LYS B N 1
ATOM 4294 C CA . LYS B 1 220 ? 15.484 -9.953 -15.766 1 91.31 220 LYS B CA 1
ATOM 4295 C C . LYS B 1 220 ? 14.594 -10.047 -14.531 1 91.31 220 LYS B C 1
ATOM 4297 O O . LYS B 1 220 ? 14.25 -11.141 -14.086 1 91.31 220 LYS B O 1
ATOM 4302 N N . THR B 1 221 ? 14.227 -8.898 -13.961 1 92 221 THR B N 1
ATOM 4303 C CA . THR B 1 221 ? 13.32 -8.859 -12.82 1 92 221 THR B CA 1
ATOM 4304 C C . THR B 1 221 ? 11.969 -9.469 -13.195 1 92 221 THR B C 1
ATOM 4306 O O . THR B 1 221 ? 11.422 -10.281 -12.445 1 92 221 THR B O 1
ATOM 4309 N N . SER B 1 222 ? 11.5 -9.125 -14.375 1 92.19 222 SER B N 1
ATOM 4310 C CA . SER B 1 222 ? 10.227 -9.672 -14.852 1 92.19 222 SER B CA 1
ATOM 4311 C C . SER B 1 222 ? 10.305 -11.18 -15.023 1 92.19 222 SER B C 1
ATOM 4313 O O . SER B 1 222 ? 9.359 -11.898 -14.688 1 92.19 222 SER B O 1
ATOM 4315 N N . LYS B 1 223 ? 11.414 -11.594 -15.562 1 93.25 223 LYS B N 1
ATOM 4316 C CA . LYS B 1 223 ? 11.617 -13.031 -15.742 1 93.25 223 LYS B CA 1
ATOM 4317 C C . LYS B 1 223 ? 11.57 -13.766 -14.406 1 93.25 223 LYS B C 1
ATOM 4319 O O . LYS B 1 223 ? 10.945 -14.828 -14.305 1 93.25 223 LYS B O 1
ATOM 4324 N N . MET B 1 224 ? 12.18 -13.234 -13.398 1 94.19 224 MET B N 1
ATOM 4325 C CA . MET B 1 224 ? 12.18 -13.844 -12.07 1 94.19 224 MET B CA 1
ATOM 4326 C C . MET B 1 224 ? 10.758 -13.922 -11.516 1 94.19 224 MET B C 1
ATOM 4328 O O . MET B 1 224 ? 10.359 -14.945 -10.961 1 94.19 224 MET B O 1
ATOM 4332 N N . ILE B 1 225 ? 10.008 -12.836 -11.688 1 94.69 225 ILE B N 1
ATOM 4333 C CA . ILE B 1 225 ? 8.633 -12.773 -11.195 1 94.69 225 ILE B CA 1
ATOM 4334 C C . ILE B 1 225 ? 7.785 -13.836 -11.891 1 94.69 225 ILE B C 1
ATOM 4336 O O . ILE B 1 225 ? 7.016 -14.547 -11.25 1 94.69 225 ILE B O 1
ATOM 4340 N N . GLN B 1 226 ? 7.973 -13.938 -13.188 1 94.12 226 GLN B N 1
ATOM 4341 C CA . GLN B 1 226 ? 7.223 -14.906 -13.969 1 94.12 226 GLN B CA 1
ATOM 4342 C C . GLN B 1 226 ? 7.574 -16.344 -13.562 1 94.12 226 GLN B C 1
ATOM 4344 O O . GLN B 1 226 ? 6.703 -17.203 -13.508 1 94.12 226 GLN B O 1
ATOM 4349 N N . ALA B 1 227 ? 8.828 -16.531 -13.297 1 93.44 227 ALA B N 1
ATOM 4350 C CA . ALA B 1 227 ? 9.266 -17.844 -12.844 1 93.44 227 ALA B CA 1
ATOM 4351 C C . ALA B 1 227 ? 8.625 -18.203 -11.508 1 93.44 227 ALA B C 1
ATOM 4353 O O . ALA B 1 227 ? 8.148 -19.328 -11.32 1 93.44 227 ALA B O 1
ATOM 4354 N N . ILE B 1 228 ? 8.57 -17.297 -10.586 1 93.44 228 ILE B N 1
ATOM 4355 C CA . ILE B 1 228 ? 7.969 -17.516 -9.273 1 93.44 228 ILE B CA 1
ATOM 4356 C C . ILE B 1 228 ? 6.465 -17.75 -9.43 1 93.44 228 ILE B C 1
ATOM 4358 O O . ILE B 1 228 ? 5.906 -18.656 -8.82 1 93.44 228 ILE B O 1
ATOM 4362 N N . TRP B 1 229 ? 5.891 -16.953 -10.281 1 94.06 229 TRP B N 1
ATOM 4363 C CA . TRP B 1 229 ? 4.457 -17.078 -10.531 1 94.06 229 TRP B CA 1
ATOM 4364 C C . TRP B 1 229 ? 4.109 -18.469 -11.047 1 94.06 229 TRP B C 1
ATOM 4366 O O . TRP B 1 229 ? 3.209 -19.125 -10.523 1 94.06 229 TRP B O 1
ATOM 4376 N N . LYS B 1 230 ? 4.82 -18.906 -11.992 1 92.44 230 LYS B N 1
ATOM 4377 C CA . LYS B 1 230 ? 4.551 -20.203 -12.617 1 92.44 230 LYS B CA 1
ATOM 4378 C C . LYS B 1 230 ? 4.617 -21.328 -11.586 1 92.44 230 LYS B C 1
ATOM 4380 O O . LYS B 1 230 ? 3.703 -22.141 -11.492 1 92.44 230 LYS B O 1
ATOM 4385 N N . LYS B 1 231 ? 5.59 -21.281 -10.789 1 92.56 231 LYS B N 1
ATOM 4386 C CA . LYS B 1 231 ? 5.781 -22.328 -9.781 1 92.56 231 LYS B CA 1
ATOM 4387 C C . LYS B 1 231 ? 4.773 -22.188 -8.648 1 92.56 231 LYS B C 1
ATOM 4389 O O . LYS B 1 231 ? 4.195 -23.188 -8.195 1 92.56 231 LYS B O 1
ATOM 4394 N N . TRP B 1 232 ? 4.59 -21 -8.219 1 92.62 232 TRP B N 1
ATOM 4395 C CA . TRP B 1 232 ? 3.686 -20.75 -7.098 1 92.62 232 TRP B CA 1
ATOM 4396 C C . TRP B 1 232 ? 2.242 -21.062 -7.48 1 92.62 232 TRP B C 1
ATOM 4398 O O . TRP B 1 232 ? 1.497 -21.656 -6.695 1 92.62 232 TRP B O 1
ATOM 4408 N N . GLN B 1 233 ? 1.843 -20.641 -8.641 1 92.38 233 GLN B N 1
ATOM 4409 C CA . GLN B 1 233 ? 0.492 -20.906 -9.125 1 92.38 233 GLN B CA 1
ATOM 4410 C C . GLN B 1 233 ? 0.208 -22.406 -9.141 1 92.38 233 GLN B C 1
ATOM 4412 O O . GLN B 1 233 ? -0.858 -22.844 -8.711 1 92.38 233 GLN B O 1
ATOM 4417 N N . ASN B 1 234 ? 1.166 -23.141 -9.609 1 90.19 234 ASN B N 1
ATOM 4418 C CA . ASN B 1 234 ? 1.026 -24.594 -9.656 1 90.19 234 ASN B CA 1
ATOM 4419 C C . ASN B 1 234 ? 0.892 -25.188 -8.258 1 90.19 234 ASN B C 1
ATOM 4421 O O . ASN B 1 234 ? 0.07 -26.078 -8.039 1 90.19 234 ASN B O 1
ATOM 4425 N N . ASN B 1 235 ? 1.665 -24.719 -7.395 1 88.62 235 ASN B N 1
ATOM 4426 C CA . ASN B 1 235 ? 1.586 -25.188 -6.012 1 88.62 235 ASN B CA 1
ATOM 4427 C C . ASN B 1 235 ? 0.239 -24.844 -5.383 1 88.62 235 ASN B C 1
ATOM 4429 O O . ASN B 1 235 ? -0.348 -25.672 -4.68 1 88.62 235 ASN B O 1
ATOM 4433 N N . TYR B 1 236 ? -0.208 -23.703 -5.641 1 88.06 236 TYR B N 1
ATOM 4434 C CA . TYR B 1 236 ? -1.489 -23.266 -5.09 1 88.06 236 TYR B CA 1
ATOM 4435 C C . TYR B 1 236 ? -2.625 -24.156 -5.602 1 88.06 236 TYR B C 1
ATOM 4437 O O . TYR B 1 236 ? -3.461 -24.609 -4.82 1 88.06 236 TYR B O 1
ATOM 4445 N N . LEU B 1 237 ? -2.607 -24.375 -6.84 1 88.81 237 LEU B N 1
ATOM 4446 C CA . LEU B 1 237 ? -3.643 -25.203 -7.453 1 88.81 237 LEU B CA 1
ATOM 4447 C C . LEU B 1 237 ? -3.582 -26.641 -6.922 1 88.81 237 LEU B C 1
ATOM 4449 O O . LEU B 1 237 ? -4.621 -27.25 -6.656 1 88.81 237 LEU B O 1
ATOM 4453 N N . SER B 1 238 ? -2.393 -27.094 -6.754 1 86.94 238 SER B N 1
ATOM 4454 C CA . SER B 1 238 ? -2.217 -28.438 -6.219 1 86.94 238 SER B CA 1
ATOM 4455 C C . SER B 1 238 ? -2.725 -28.531 -4.785 1 86.94 238 SER B C 1
ATOM 4457 O O . SER B 1 238 ? -3.34 -29.531 -4.402 1 86.94 238 SER B O 1
ATOM 4459 N N . THR B 1 239 ? -2.434 -27.547 -4.035 1 84.31 239 THR B N 1
ATOM 4460 C CA . THR B 1 239 ? -2.896 -27.5 -2.652 1 84.31 239 THR B CA 1
ATOM 4461 C C . THR B 1 239 ? -4.422 -27.453 -2.594 1 84.31 239 THR B C 1
ATOM 4463 O O . THR B 1 239 ? -5.035 -28.109 -1.744 1 84.31 239 THR B O 1
ATOM 4466 N N . LEU B 1 240 ? -5.008 -26.719 -3.459 1 83.44 240 LEU B N 1
ATOM 4467 C CA . LEU B 1 240 ? -6.461 -26.641 -3.535 1 83.44 240 LEU B CA 1
ATOM 4468 C C . LEU B 1 240 ? -7.059 -28 -3.885 1 83.44 240 LEU B C 1
ATOM 4470 O O . LEU B 1 240 ? -8.109 -28.375 -3.354 1 83.44 240 LEU B O 1
ATOM 4474 N N . GLN B 1 241 ? -6.406 -28.703 -4.691 1 81.88 241 GLN B N 1
ATOM 4475 C CA . GLN B 1 241 ? -6.867 -30.031 -5.105 1 81.88 241 GLN B CA 1
ATOM 4476 C C . GLN B 1 241 ? -6.777 -31.031 -3.957 1 81.88 241 GLN B C 1
ATOM 4478 O O . GLN B 1 241 ? -7.684 -31.828 -3.76 1 81.88 241 GLN B O 1
ATOM 4483 N N . GLN B 1 242 ? -5.68 -30.938 -3.23 1 76.44 242 GLN B N 1
ATOM 4484 C CA . GLN B 1 242 ? -5.438 -31.875 -2.146 1 76.44 242 GLN B CA 1
ATOM 4485 C C . GLN B 1 242 ? -6.395 -31.641 -0.981 1 76.44 242 GLN B C 1
ATOM 4487 O O . GLN B 1 242 ? -6.875 -32.594 -0.359 1 76.44 242 GLN B O 1
ATOM 4492 N N . ARG B 1 243 ? -6.492 -30.484 -0.618 1 65.81 243 ARG B N 1
ATOM 4493 C CA . ARG B 1 243 ? -7.414 -30.172 0.471 1 65.81 243 ARG B CA 1
ATOM 4494 C C . ARG B 1 243 ? -8.805 -30.734 0.194 1 65.81 243 ARG B C 1
ATOM 4496 O O . ARG B 1 243 ? -9.469 -31.234 1.104 1 65.81 243 ARG B O 1
ATOM 4503 N N . ASN B 1 244 ? -9.125 -30.531 -0.971 1 54.59 244 ASN B N 1
ATOM 4504 C CA . ASN B 1 244 ? -10.414 -31.094 -1.353 1 54.59 244 ASN B CA 1
ATOM 4505 C C . ASN B 1 244 ? -10.406 -32.625 -1.318 1 54.59 244 ASN B C 1
ATOM 4507 O O . ASN B 1 244 ? -11.414 -33.25 -0.994 1 54.59 244 ASN B O 1
ATOM 4511 N N . LYS B 1 245 ? -9.227 -33.125 -1.573 1 52.38 245 LYS B N 1
ATOM 4512 C CA . LYS B 1 245 ? -9.133 -34.594 -1.513 1 52.38 245 LYS B CA 1
ATOM 4513 C C . LYS B 1 245 ? -9.281 -35.094 -0.08 1 52.38 245 LYS B C 1
ATOM 4515 O O . LYS B 1 245 ? -9.961 -36.094 0.165 1 52.38 245 LYS B O 1
ATOM 4520 N N . TRP B 1 246 ? -8.531 -34.469 0.864 1 49.19 246 TRP B N 1
ATOM 4521 C CA . TRP B 1 246 ? -8.57 -34.906 2.254 1 49.19 246 TRP B CA 1
ATOM 4522 C C . TRP B 1 246 ? -9.891 -34.531 2.914 1 49.19 246 TRP B C 1
ATOM 4524 O O . TRP B 1 246 ? -10.414 -35.281 3.742 1 49.19 246 TRP B O 1
ATOM 4534 N N . MET B 1 247 ? -10.078 -33.281 2.715 1 46.66 247 MET B N 1
ATOM 4535 C CA . MET B 1 247 ? -11.375 -32.875 3.273 1 46.66 247 MET B CA 1
ATOM 4536 C C . MET B 1 247 ? -12.508 -33.656 2.586 1 46.66 247 MET B C 1
ATOM 4538 O O . MET B 1 247 ? -13.578 -33.812 3.168 1 46.66 247 MET B O 1
ATOM 4542 N N . ILE B 1 248 ? -12.352 -33.844 1.14 1 46.12 248 ILE B N 1
ATOM 4543 C CA . ILE B 1 248 ? -13.422 -34.406 0.326 1 46.12 248 ILE B CA 1
ATOM 4544 C C . ILE B 1 248 ? -13.219 -35.906 0.175 1 46.12 248 ILE B C 1
ATOM 4546 O O . ILE B 1 248 ? -12.469 -36.344 -0.699 1 46.12 248 ILE B O 1
ATOM 4550 N N . LYS B 1 249 ? -12.516 -36.75 0.817 1 46.53 249 LYS B N 1
ATOM 4551 C CA . LYS B 1 249 ? -13.047 -38.094 0.524 1 46.53 249 LYS B CA 1
ATOM 4552 C C . LYS B 1 249 ? -14.406 -38 -0.155 1 46.53 249 LYS B C 1
ATOM 4554 O O . LYS B 1 249 ? -14.758 -38.844 -0.98 1 46.53 249 LYS B O 1
ATOM 4559 N N . LYS B 1 250 ? -15.242 -37.031 0.394 1 47.31 250 LYS B N 1
ATOM 4560 C CA . LYS B 1 250 ? -16.688 -37.031 0.189 1 47.31 250 LYS B CA 1
ATOM 4561 C C . LYS B 1 250 ? -17.078 -36.031 -0.902 1 47.31 250 LYS B C 1
ATOM 4563 O O . LYS B 1 250 ? -18.203 -36.062 -1.404 1 47.31 250 LYS B O 1
ATOM 4568 N N . GLN B 1 251 ? -16.281 -34.812 -1.084 1 53.53 251 GLN B N 1
ATOM 4569 C CA . GLN B 1 251 ? -17.078 -33.875 -1.853 1 53.53 251 GLN B CA 1
ATOM 4570 C C . GLN B 1 251 ? -16.922 -34.094 -3.352 1 53.53 251 GLN B C 1
ATOM 4572 O O . GLN B 1 251 ? -15.828 -33.969 -3.898 1 53.53 251 GLN B O 1
ATOM 4577 N N . ILE B 1 252 ? -17.688 -34.938 -3.893 1 66.19 252 ILE B N 1
ATOM 4578 C CA . ILE B 1 252 ? -17.953 -35.219 -5.301 1 66.19 252 ILE B CA 1
ATOM 4579 C C . ILE B 1 252 ? -18.203 -33.906 -6.035 1 66.19 252 ILE B C 1
ATOM 4581 O O . ILE B 1 252 ? -18.984 -33.062 -5.582 1 66.19 252 ILE B O 1
ATOM 4585 N N . LEU B 1 253 ? -17.203 -33.562 -6.965 1 83.88 253 LEU B N 1
ATOM 4586 C CA . LEU B 1 253 ? -17.453 -32.438 -7.875 1 83.88 253 LEU B CA 1
ATOM 4587 C C . LEU B 1 253 ? -18.891 -32.438 -8.359 1 83.88 253 LEU B C 1
ATOM 4589 O O . LEU B 1 253 ? -19.422 -33.5 -8.703 1 83.88 253 LEU B O 1
ATOM 4593 N N . LYS B 1 254 ? -19.531 -31.391 -8.125 1 87.12 254 LYS B N 1
ATOM 4594 C CA . LYS B 1 254 ? -20.922 -31.281 -8.531 1 87.12 254 LYS B CA 1
ATOM 4595 C C . LYS B 1 254 ? -21.109 -30.156 -9.555 1 87.12 254 LYS B C 1
ATOM 4597 O O . LYS B 1 254 ? -20.281 -29.25 -9.648 1 87.12 254 LYS B O 1
ATOM 4602 N N . VAL B 1 255 ? -22.203 -30.375 -10.227 1 91.88 255 VAL B N 1
ATOM 4603 C CA . VAL B 1 255 ? -22.594 -29.328 -11.148 1 91.88 255 VAL B CA 1
ATOM 4604 C C . VAL B 1 255 ? -22.812 -28.016 -10.383 1 91.88 255 VAL B C 1
ATOM 4606 O O . VAL B 1 255 ? -23.438 -28.016 -9.312 1 91.88 255 VAL B O 1
ATOM 4609 N N . GLY B 1 256 ? -22.141 -26.938 -10.852 1 91.31 256 GLY B N 1
ATOM 4610 C CA . GLY B 1 256 ? -22.281 -25.656 -10.203 1 91.31 256 GLY B CA 1
ATOM 4611 C C . GLY B 1 256 ? -21.031 -25.234 -9.453 1 91.31 256 GLY B C 1
ATOM 4612 O O . GLY B 1 256 ? -20.875 -24.047 -9.117 1 91.31 256 GLY B O 1
ATOM 4613 N N . ASP B 1 257 ? -20.203 -26.203 -9.211 1 91 257 ASP B N 1
ATOM 4614 C CA . ASP B 1 257 ? -18.969 -25.891 -8.5 1 91 257 ASP B CA 1
ATOM 4615 C C . ASP B 1 257 ? -18.062 -24.984 -9.328 1 91 257 ASP B C 1
ATOM 4617 O O . ASP B 1 257 ? -17.891 -25.219 -10.531 1 91 257 ASP B O 1
ATOM 4621 N N . MET B 1 258 ? -17.609 -23.953 -8.648 1 93.88 258 MET B N 1
ATOM 4622 C CA . MET B 1 258 ? -16.594 -23.125 -9.305 1 93.88 258 MET B CA 1
ATOM 4623 C C . MET B 1 258 ? -15.219 -23.766 -9.211 1 93.88 258 MET B C 1
ATOM 4625 O O . MET B 1 258 ? -14.82 -24.25 -8.148 1 93.88 258 MET B O 1
ATOM 4629 N N . VAL B 1 259 ? -14.547 -23.781 -10.352 1 93.75 259 VAL B N 1
ATOM 4630 C CA . VAL B 1 259 ? -13.25 -24.438 -10.375 1 93.75 259 VAL B CA 1
ATOM 4631 C C . VAL B 1 259 ? -12.227 -23.547 -11.07 1 93.75 259 VAL B C 1
ATOM 4633 O O . VAL B 1 259 ? -12.594 -22.688 -11.875 1 93.75 259 VAL B O 1
ATOM 4636 N N . LEU B 1 260 ? -10.977 -23.688 -10.625 1 94.75 260 LEU B N 1
ATOM 4637 C CA . LEU B 1 260 ? -9.844 -23.125 -11.352 1 94.75 260 LEU B CA 1
ATOM 4638 C C . LEU B 1 260 ? -9.297 -24.125 -12.359 1 94.75 260 LEU B C 1
ATOM 4640 O O . LEU B 1 260 ? -9.164 -25.312 -12.047 1 94.75 260 LEU B O 1
ATOM 4644 N N . ILE B 1 261 ? -9.062 -23.672 -13.531 1 93.56 261 ILE B N 1
ATOM 4645 C CA . ILE B 1 261 ? -8.547 -24.531 -14.586 1 93.56 261 ILE B CA 1
ATOM 4646 C C . ILE B 1 261 ? -7.031 -24.344 -14.703 1 93.56 261 ILE B C 1
ATOM 4648 O O . ILE B 1 261 ? -6.547 -23.219 -14.828 1 93.56 261 ILE B O 1
ATOM 4652 N N . LYS B 1 262 ? -6.324 -25.453 -14.648 1 91.69 262 LYS B N 1
ATOM 4653 C CA . LYS B 1 262 ? -4.871 -25.422 -14.781 1 91.69 262 LYS B CA 1
ATOM 4654 C C . LYS B 1 262 ? -4.457 -25.188 -16.234 1 91.69 262 LYS B C 1
ATOM 4656 O O . LYS B 1 262 ? -4.777 -25.984 -17.109 1 91.69 262 LYS B O 1
ATOM 4661 N N . GLU B 1 263 ? -3.986 -24.016 -16.531 1 87.62 263 GLU B N 1
ATOM 4662 C CA . GLU B 1 263 ? -3.447 -23.672 -17.844 1 87.62 263 GLU B CA 1
ATOM 4663 C C . GLU B 1 263 ? -1.99 -23.234 -17.75 1 87.62 263 GLU B C 1
ATOM 4665 O O . GLU B 1 263 ? -1.604 -22.578 -16.781 1 87.62 263 GLU B O 1
ATOM 4670 N N . GLU B 1 264 ? -1.29 -23.625 -18.766 1 82.75 264 GLU B N 1
ATOM 4671 C CA . GLU B 1 264 ? 0.125 -23.266 -18.781 1 82.75 264 GLU B CA 1
ATOM 4672 C C . GLU B 1 264 ? 0.336 -21.859 -19.344 1 82.75 264 GLU B C 1
ATOM 4674 O O . GLU B 1 264 ? -0.47 -21.375 -20.141 1 82.75 264 GLU B O 1
ATOM 4679 N N . ASN B 1 265 ? 1.319 -21.203 -18.891 1 82.12 265 ASN B N 1
ATOM 4680 C CA . ASN B 1 265 ? 1.848 -19.953 -19.438 1 82.12 265 ASN B CA 1
ATOM 4681 C C . ASN B 1 265 ? 0.849 -18.812 -19.297 1 82.12 265 ASN B C 1
ATOM 4683 O O . ASN B 1 265 ? 0.647 -18.031 -20.234 1 82.12 265 ASN B O 1
ATOM 4687 N N . LEU B 1 266 ? 0.083 -18.828 -18.266 1 88.12 266 LEU B N 1
ATOM 4688 C CA . LEU B 1 266 ? -0.77 -17.688 -17.953 1 88.12 266 LEU B CA 1
ATOM 4689 C C . LEU B 1 266 ? 0.055 -16.516 -17.422 1 88.12 266 LEU B C 1
ATOM 4691 O O . LEU B 1 266 ? 1.017 -16.719 -16.672 1 88.12 266 LEU B O 1
ATOM 4695 N N . PRO B 1 267 ? -0.297 -15.336 -17.891 1 89.38 267 PRO B N 1
ATOM 4696 C CA . PRO B 1 267 ? 0.375 -14.18 -17.297 1 89.38 267 PRO B CA 1
ATOM 4697 C C . PRO B 1 267 ? 0.148 -14.078 -15.781 1 89.38 267 PRO B C 1
ATOM 4699 O O . PRO B 1 267 ? -0.788 -14.68 -15.258 1 89.38 267 PRO B O 1
ATOM 4702 N N . CYS B 1 268 ? 1.031 -13.328 -15.125 1 91.88 268 CYS B N 1
ATOM 4703 C CA . CYS B 1 268 ? 0.928 -13.156 -13.68 1 91.88 268 CYS B CA 1
ATOM 4704 C C . CYS B 1 268 ? -0.445 -12.617 -13.289 1 91.88 268 CYS B C 1
ATOM 4706 O O . CYS B 1 268 ? -0.987 -11.742 -13.961 1 91.88 268 CYS B O 1
ATOM 4708 N N . CYS B 1 269 ? -1.026 -13.117 -12.203 1 92.62 269 CYS B N 1
ATOM 4709 C CA . CYS B 1 269 ? -2.275 -12.68 -11.586 1 92.62 269 CYS B CA 1
ATOM 4710 C C . CYS B 1 269 ? -3.475 -13.125 -12.422 1 92.62 269 CYS B C 1
ATOM 4712 O O . CYS B 1 269 ? -4.609 -12.734 -12.133 1 92.62 269 CYS B O 1
ATOM 4714 N N . LYS B 1 270 ? -3.25 -13.906 -13.484 1 91.62 270 LYS B N 1
ATOM 4715 C CA . LYS B 1 270 ? -4.371 -14.383 -14.289 1 91.62 270 LYS B CA 1
ATOM 4716 C C . LYS B 1 270 ? -4.781 -15.797 -13.875 1 91.62 270 LYS B C 1
ATOM 4718 O O . LYS B 1 270 ? -3.943 -16.703 -13.805 1 91.62 270 LYS B O 1
ATOM 4723 N N . TRP B 1 271 ? -6.035 -15.961 -13.641 1 92.81 271 TRP B N 1
ATOM 4724 C CA . TRP B 1 271 ? -6.637 -17.234 -13.25 1 92.81 271 TRP B CA 1
ATOM 4725 C C . TRP B 1 271 ? -7.793 -17.594 -14.18 1 92.81 271 TRP B C 1
ATOM 4727 O O . TRP B 1 271 ? -8.594 -16.734 -14.547 1 92.81 271 TRP B O 1
ATOM 4737 N N . ILE B 1 272 ? -7.828 -18.766 -14.609 1 93 272 ILE B N 1
ATOM 4738 C CA . ILE B 1 272 ? -8.938 -19.219 -15.438 1 93 272 ILE B CA 1
ATOM 4739 C C . ILE B 1 272 ? -9.984 -19.922 -14.57 1 93 272 ILE B C 1
ATOM 4741 O O . ILE B 1 272 ? -9.711 -20.953 -13.961 1 93 272 ILE B O 1
ATOM 4745 N N . LEU B 1 273 ? -11.109 -19.266 -14.625 1 94.94 273 LEU B N 1
ATOM 4746 C CA . LEU B 1 273 ? -12.203 -19.75 -13.781 1 94.94 273 LEU B CA 1
ATOM 4747 C C . LEU B 1 273 ? -13.305 -20.375 -14.633 1 94.94 273 LEU B C 1
ATOM 4749 O O . LEU B 1 273 ? -13.469 -20.016 -15.797 1 94.94 273 LEU B O 1
ATOM 4753 N N . GLY B 1 274 ? -13.969 -21.312 -14.039 1 94.56 274 GLY B N 1
ATOM 4754 C CA . GLY B 1 274 ? -15.109 -21.953 -14.68 1 94.56 274 GLY B CA 1
ATOM 4755 C C . GLY B 1 274 ? -16.062 -22.609 -13.695 1 94.56 274 GLY B C 1
ATOM 4756 O O . GLY B 1 274 ? -15.75 -22.719 -12.508 1 94.56 274 GLY B O 1
ATOM 4757 N N . ARG B 1 275 ? -17.172 -22.969 -14.234 1 95.44 275 ARG B N 1
ATOM 4758 C CA . ARG B 1 275 ? -18.172 -23.703 -13.477 1 95.44 275 ARG B CA 1
ATOM 4759 C C . ARG B 1 275 ? -18.453 -25.062 -14.109 1 95.44 275 ARG B C 1
ATOM 4761 O O . ARG B 1 275 ? -18.562 -25.172 -15.336 1 95.44 275 ARG B O 1
ATOM 4768 N N . ILE B 1 276 ? -18.562 -26.016 -13.273 1 94.31 276 ILE B N 1
ATOM 4769 C CA . ILE B 1 276 ? -18.859 -27.344 -13.773 1 94.31 276 ILE B CA 1
ATOM 4770 C C . ILE B 1 276 ? -20.312 -27.391 -14.266 1 94.31 276 ILE B C 1
ATOM 4772 O O . ILE B 1 276 ? -21.234 -27.031 -13.539 1 94.31 276 ILE B O 1
ATOM 4776 N N . VAL B 1 277 ? -20.469 -27.812 -15.453 1 95.31 277 VAL B N 1
ATOM 4777 C CA . VAL B 1 277 ? -21.828 -27.875 -16.016 1 95.31 277 VAL B CA 1
ATOM 4778 C C . VAL B 1 277 ? -22.25 -29.328 -16.188 1 95.31 277 VAL B C 1
ATOM 4780 O O . VAL B 1 277 ? -23.438 -29.625 -16.219 1 95.31 277 VAL B O 1
ATOM 4783 N N . ASP B 1 278 ? -21.234 -30.203 -16.406 1 94.31 278 ASP B N 1
ATOM 4784 C CA . ASP B 1 278 ? -21.516 -31.625 -16.547 1 94.31 278 ASP B CA 1
ATOM 4785 C C . ASP B 1 278 ? -20.438 -32.469 -15.875 1 94.31 278 ASP B C 1
ATOM 4787 O O . ASP B 1 278 ? -19.25 -32.125 -15.93 1 94.31 278 ASP B O 1
ATOM 4791 N N . VAL B 1 279 ? -20.953 -33.5 -15.242 1 92.88 279 VAL B N 1
ATOM 4792 C CA . VAL B 1 279 ? -20.047 -34.469 -14.633 1 92.88 279 VAL B CA 1
ATOM 4793 C C . VAL B 1 279 ? -20.219 -35.844 -15.281 1 92.88 279 VAL B C 1
ATOM 4795 O O . VAL B 1 279 ? -21.344 -36.312 -15.445 1 92.88 279 VAL B O 1
ATOM 4798 N N . PHE B 1 280 ? -19.109 -36.438 -15.711 1 91.31 280 PHE B N 1
ATOM 4799 C CA . PHE B 1 280 ? -19.156 -37.75 -16.359 1 91.31 280 PHE B CA 1
ATOM 4800 C C . PHE B 1 280 ? -18.656 -38.844 -15.422 1 91.31 280 PHE B C 1
ATOM 4802 O O . PHE B 1 280 ? -17.484 -38.844 -15.031 1 91.31 280 PHE B O 1
ATOM 4809 N N . TYR B 1 281 ? -19.5 -39.75 -15.141 1 86.69 281 TYR B N 1
ATOM 4810 C CA . TYR B 1 281 ? -19.125 -40.844 -14.258 1 86.69 281 TYR B CA 1
ATOM 4811 C C . TYR B 1 281 ? -18.562 -42.031 -15.047 1 86.69 281 TYR B C 1
ATOM 4813 O O . TYR B 1 281 ? -19.078 -42.375 -16.109 1 86.69 281 TYR B O 1
ATOM 4821 N N . GLY B 1 282 ? -17.406 -42.469 -14.562 1 83.12 282 GLY B N 1
ATOM 4822 C CA . GLY B 1 282 ? -16.875 -43.688 -15.164 1 83.12 282 GLY B CA 1
ATOM 4823 C C . GLY B 1 282 ? -17.609 -44.938 -14.727 1 83.12 282 GLY B C 1
ATOM 4824 O O . GLY B 1 282 ? -18.562 -44.875 -13.953 1 83.12 282 GLY B O 1
ATOM 4825 N N . LYS B 1 283 ? -17.156 -46.062 -15.242 1 86.88 283 LYS B N 1
ATOM 4826 C CA . LYS B 1 283 ? -17.734 -47.344 -14.898 1 86.88 283 LYS B CA 1
ATOM 4827 C C . LYS B 1 283 ? -17.625 -47.625 -13.398 1 86.88 283 LYS B C 1
ATOM 4829 O O . LYS B 1 283 ? -18.453 -48.312 -12.82 1 86.88 283 LYS B O 1
ATOM 4834 N N . ASP B 1 284 ? -16.656 -47.156 -12.797 1 84.88 284 ASP B N 1
ATOM 4835 C CA . ASP B 1 284 ? -16.422 -47.344 -11.375 1 84.88 284 ASP B CA 1
ATOM 4836 C C . ASP B 1 284 ? -17.078 -46.219 -10.562 1 84.88 284 ASP B C 1
ATOM 4838 O O . ASP B 1 284 ? -16.844 -46.094 -9.359 1 84.88 284 ASP B O 1
ATOM 4842 N N . ASN B 1 285 ? -17.875 -45.344 -11.125 1 82.38 285 ASN B N 1
ATOM 4843 C CA . ASN B 1 285 ? -18.609 -44.25 -10.492 1 82.38 285 ASN B CA 1
ATOM 4844 C C . ASN B 1 285 ? -17.672 -43.156 -9.992 1 82.38 285 ASN B C 1
ATOM 4846 O O . ASN B 1 285 ? -17.984 -42.469 -9.008 1 82.38 285 ASN B O 1
ATOM 4850 N N . VAL B 1 286 ? -16.531 -43.25 -10.609 1 83.12 286 VAL B N 1
ATOM 4851 C CA . VAL B 1 286 ? -15.578 -42.188 -10.258 1 83.12 286 VAL B CA 1
ATOM 4852 C C . VAL B 1 286 ? -15.562 -41.125 -11.352 1 83.12 286 VAL B C 1
ATOM 4854 O O . VAL B 1 286 ? -15.594 -41.438 -12.539 1 83.12 286 VAL B O 1
ATOM 4857 N N . VAL B 1 287 ? -15.633 -39.906 -10.953 1 85.62 287 VAL B N 1
ATOM 4858 C CA . VAL B 1 287 ? -15.617 -38.781 -11.891 1 85.62 287 VAL B CA 1
ATOM 4859 C C . VAL B 1 287 ? -14.188 -38.5 -12.352 1 85.62 287 VAL B C 1
ATOM 4861 O O . VAL B 1 287 ? -13.289 -38.312 -11.531 1 85.62 287 VAL B O 1
ATOM 4864 N N . ARG B 1 288 ? -13.922 -38.625 -13.672 1 87.56 288 ARG B N 1
ATOM 4865 C CA . ARG B 1 288 ? -12.586 -38.375 -14.195 1 87.56 288 ARG B CA 1
ATOM 4866 C C . ARG B 1 288 ? -12.586 -37.156 -15.141 1 87.56 288 ARG B C 1
ATOM 4868 O O . ARG B 1 288 ? -11.539 -36.562 -15.375 1 87.56 288 ARG B O 1
ATOM 4875 N N . VAL B 1 289 ? -13.766 -36.906 -15.672 1 93.12 289 VAL B N 1
ATOM 4876 C CA . VAL B 1 289 ? -13.875 -35.844 -16.656 1 93.12 289 VAL B CA 1
ATOM 4877 C C . VAL B 1 289 ? -15.117 -35 -16.359 1 93.12 289 VAL B C 1
ATOM 4879 O O . VAL B 1 289 ? -16.125 -35.531 -15.898 1 93.12 289 VAL B O 1
ATOM 4882 N N . VAL B 1 290 ? -14.953 -33.719 -16.625 1 94.56 290 VAL B N 1
ATOM 4883 C CA . VAL B 1 290 ? -16.078 -32.781 -16.422 1 94.56 290 VAL B CA 1
ATOM 4884 C C . VAL B 1 290 ? -16.109 -31.781 -17.562 1 94.56 290 VAL B C 1
ATOM 4886 O O . VAL B 1 290 ? -15.102 -31.531 -18.219 1 94.56 290 VAL B O 1
ATOM 4889 N N . ASN B 1 291 ? -17.344 -31.344 -17.797 1 96.31 291 ASN B N 1
ATOM 4890 C CA . ASN B 1 291 ? -17.484 -30.141 -18.625 1 96.31 291 ASN B CA 1
ATOM 4891 C C . ASN B 1 291 ? -17.516 -28.875 -17.781 1 96.31 291 ASN B C 1
ATOM 4893 O O . ASN B 1 291 ? -18.281 -28.781 -16.812 1 96.31 291 ASN B O 1
ATOM 4897 N N . VAL B 1 292 ? -16.625 -27.953 -18.156 1 95.88 292 VAL B N 1
ATOM 4898 C CA . VAL B 1 292 ? -16.516 -26.703 -17.406 1 95.88 292 VAL B CA 1
ATOM 4899 C C . VAL B 1 292 ? -16.875 -25.531 -18.312 1 95.88 292 VAL B C 1
ATOM 4901 O O . VAL B 1 292 ? -16.328 -25.391 -19.406 1 95.88 292 VAL B O 1
ATOM 4904 N N . LYS B 1 293 ? -17.812 -24.703 -17.812 1 96.19 293 LYS B N 1
ATOM 4905 C CA . LYS B 1 293 ? -18.188 -23.469 -18.516 1 96.19 293 LYS B CA 1
ATOM 4906 C C . LYS B 1 293 ? -17.266 -22.312 -18.109 1 96.19 293 LYS B C 1
ATOM 4908 O O . LYS B 1 293 ? -17.188 -21.969 -16.922 1 96.19 293 LYS B O 1
ATOM 4913 N N . THR B 1 294 ? -16.609 -21.797 -19.078 1 94.25 294 THR B N 1
ATOM 4914 C CA . THR B 1 294 ? -15.758 -20.641 -18.859 1 94.25 294 THR B CA 1
ATOM 4915 C C . THR B 1 294 ? -16.297 -19.422 -19.609 1 94.25 294 THR B C 1
ATOM 4917 O O . THR B 1 294 ? -17.359 -19.484 -20.219 1 94.25 294 THR B O 1
ATOM 4920 N N . HIS B 1 295 ? -15.57 -18.266 -19.453 1 88.81 295 HIS B N 1
ATOM 4921 C CA . HIS B 1 295 ? -15.969 -17.062 -20.188 1 88.81 295 HIS B CA 1
ATOM 4922 C C . HIS B 1 295 ? -15.859 -17.266 -21.703 1 88.81 295 HIS B C 1
ATOM 4924 O O . HIS B 1 295 ? -16.594 -16.641 -22.469 1 88.81 295 HIS B O 1
ATOM 4930 N N . SER B 1 296 ? -14.984 -18.172 -22.094 1 89.19 296 SER B N 1
ATOM 4931 C CA . SER B 1 296 ? -14.703 -18.391 -23.516 1 89.19 296 SER B CA 1
ATOM 4932 C C . SER B 1 296 ? -15.484 -19.578 -24.062 1 89.19 296 SER B C 1
ATOM 4934 O O . SER B 1 296 ? -15.359 -19.906 -25.25 1 89.19 296 SER B O 1
ATOM 4936 N N . GLY B 1 297 ? -16.234 -20.25 -23.25 1 91.38 297 GLY B N 1
ATOM 4937 C CA . GLY B 1 297 ? -17.016 -21.391 -23.703 1 91.38 297 GLY B CA 1
ATOM 4938 C C . GLY B 1 297 ? -16.953 -22.578 -22.766 1 91.38 297 GLY B C 1
ATOM 4939 O O . GLY B 1 297 ? -16.5 -22.453 -21.625 1 91.38 297 GLY B O 1
ATOM 4940 N N . ILE B 1 298 ? -17.484 -23.703 -23.297 1 94.56 298 ILE B N 1
ATOM 4941 C CA . ILE B 1 298 ? -17.531 -24.922 -22.5 1 94.56 298 ILE B CA 1
ATOM 4942 C C . ILE B 1 298 ? -16.406 -25.875 -22.953 1 94.56 298 ILE B C 1
ATOM 4944 O O . ILE B 1 298 ? -16.25 -26.125 -24.156 1 94.56 298 ILE B O 1
ATOM 4948 N N . TYR B 1 299 ? -15.664 -26.391 -22 1 94.19 299 TYR B N 1
ATOM 4949 C CA . TYR B 1 299 ? -14.531 -27.25 -22.312 1 94.19 299 TYR B CA 1
ATOM 4950 C C . TYR B 1 299 ? -14.57 -28.516 -21.469 1 94.19 299 TYR B C 1
ATOM 4952 O O . TYR B 1 299 ? -14.898 -28.469 -20.281 1 94.19 299 TYR B O 1
ATOM 4960 N N . LYS B 1 300 ? -14.211 -29.562 -22.172 1 94.75 300 LYS B N 1
ATOM 4961 C CA . LYS B 1 300 ? -14.039 -30.828 -21.453 1 94.75 300 LYS B CA 1
ATOM 4962 C C . LYS B 1 300 ? -12.656 -30.922 -20.828 1 94.75 300 LYS B C 1
ATOM 4964 O O . LYS B 1 300 ? -11.641 -30.703 -21.5 1 94.75 300 LYS B O 1
ATOM 4969 N N . ARG B 1 301 ? -12.633 -31.094 -19.5 1 93.69 301 ARG B N 1
ATOM 4970 C CA . ARG B 1 301 ? -11.359 -31.141 -18.797 1 93.69 301 ARG B CA 1
ATOM 4971 C C . ARG B 1 301 ? -11.297 -32.344 -17.859 1 93.69 301 ARG B C 1
ATOM 4973 O O . ARG B 1 301 ? -12.312 -32.75 -17.297 1 93.69 301 ARG B O 1
ATOM 4980 N N . SER B 1 302 ? -10.078 -32.906 -17.781 1 92.06 302 SER B N 1
ATOM 4981 C CA . SER B 1 302 ? -9.828 -33.906 -16.766 1 92.06 302 SER B CA 1
ATOM 4982 C C . SER B 1 302 ? -9.828 -33.312 -15.359 1 92.06 302 SER B C 1
ATOM 4984 O O . SER B 1 302 ? -9.477 -32.125 -15.188 1 92.06 302 SER B O 1
ATOM 4986 N N . ILE B 1 303 ? -10.18 -34.062 -14.391 1 88.75 303 ILE B N 1
ATOM 4987 C CA . ILE B 1 303 ? -10.258 -33.594 -13.008 1 88.75 303 ILE B CA 1
ATOM 4988 C C . ILE B 1 303 ? -8.859 -33.188 -12.523 1 88.75 303 ILE B C 1
ATOM 4990 O O . ILE B 1 303 ? -8.727 -32.344 -11.633 1 88.75 303 ILE B O 1
ATOM 4994 N N . SER B 1 304 ? -7.84 -33.781 -13.086 1 87.62 304 SER B N 1
ATOM 4995 C CA . SER B 1 304 ? -6.465 -33.469 -12.695 1 87.62 304 SER B CA 1
ATOM 4996 C C . SER B 1 304 ? -6.078 -32.062 -13.117 1 87.62 304 SER B C 1
ATOM 4998 O O . SER B 1 304 ? -5.094 -31.5 -12.609 1 87.62 304 SER B O 1
ATOM 5000 N N . LYS B 1 305 ? -6.91 -31.469 -13.992 1 92.12 305 LYS B N 1
ATOM 5001 C CA . LYS B 1 305 ? -6.566 -30.156 -14.531 1 92.12 305 LYS B CA 1
ATOM 5002 C C . LYS B 1 305 ? -7.457 -29.078 -13.945 1 92.12 305 LYS B C 1
ATOM 5004 O O . LYS B 1 305 ? -7.441 -27.922 -14.406 1 92.12 305 LYS B O 1
ATOM 5009 N N . ILE B 1 306 ? -8.273 -29.5 -12.992 1 92.31 306 ILE B N 1
ATOM 5010 C CA . ILE B 1 306 ? -9.133 -28.5 -12.383 1 92.31 306 ILE B CA 1
ATOM 5011 C C . ILE B 1 306 ? -8.984 -28.547 -10.859 1 92.31 306 ILE B C 1
ATOM 5013 O O . ILE B 1 306 ? -8.656 -29.594 -10.297 1 92.31 306 ILE B O 1
ATOM 5017 N N . ALA B 1 307 ? -9.148 -27.406 -10.25 1 91.69 307 ALA B N 1
ATOM 5018 C CA . ALA B 1 307 ? -9.117 -27.281 -8.797 1 91.69 307 ALA B CA 1
ATOM 5019 C C . ALA B 1 307 ? -10.359 -26.562 -8.273 1 91.69 307 ALA B C 1
ATOM 5021 O O . ALA B 1 307 ? -10.594 -25.406 -8.594 1 91.69 307 ALA B O 1
ATOM 5022 N N . PRO B 1 308 ? -11.164 -27.234 -7.516 1 89.5 308 PRO B N 1
ATOM 5023 C CA . PRO B 1 308 ? -12.375 -26.609 -6.992 1 89.5 308 PRO B CA 1
ATOM 5024 C C . PRO B 1 308 ? -12.078 -25.531 -5.953 1 89.5 308 PRO B C 1
ATOM 5026 O O . PRO B 1 308 ? -11.156 -25.688 -5.148 1 89.5 308 PRO B O 1
ATOM 5029 N N . LEU B 1 309 ? -12.781 -24.422 -6.008 1 88.81 309 LEU B N 1
ATOM 5030 C CA . LEU B 1 309 ? -12.68 -23.375 -4.996 1 88.81 309 LEU B CA 1
ATOM 5031 C C . LEU B 1 309 ? -13.578 -23.688 -3.803 1 88.81 309 LEU B C 1
ATOM 5033 O O . LEU B 1 309 ? -14.695 -24.188 -3.973 1 88.81 309 LEU B O 1
ATOM 5037 N N . PRO B 1 310 ? -13 -23.438 -2.648 1 75.5 310 PRO B N 1
ATOM 5038 C CA . PRO B 1 310 ? -13.828 -23.703 -1.469 1 75.5 310 PRO B CA 1
ATOM 5039 C C . PRO B 1 310 ? -15.055 -22.797 -1.397 1 75.5 310 PRO B C 1
ATOM 5041 O O . PRO B 1 310 ? -14.984 -21.625 -1.799 1 75.5 310 PRO B O 1
ATOM 5044 N N . LEU B 1 311 ? -16.297 -23.25 -1.273 1 63.84 311 LEU B N 1
ATOM 5045 C CA . LEU B 1 311 ? -17.484 -22.438 -1.083 1 63.84 311 LEU B CA 1
ATOM 5046 C C . LEU B 1 311 ? -17.406 -21.641 0.218 1 63.84 311 LEU B C 1
ATOM 5048 O O . LEU B 1 311 ? -17.656 -20.438 0.232 1 63.84 311 LEU B O 1
ATOM 5052 N N . GLU B 1 312 ? -17.703 -22.125 1.387 1 55.53 312 GLU B N 1
ATOM 5053 C CA . GLU B 1 312 ? -17.828 -21.438 2.666 1 55.53 312 GLU B CA 1
ATOM 5054 C C . GLU B 1 312 ? -16.641 -21.75 3.582 1 55.53 312 GLU B C 1
ATOM 5056 O O . GLU B 1 312 ? -16.219 -22.891 3.689 1 55.53 312 GLU B O 1
ATOM 5061 N N . ASN B 1 313 ? -15.492 -21.016 3.594 1 46.12 313 ASN B N 1
ATOM 5062 C CA . ASN B 1 313 ? -14.742 -21.297 4.816 1 46.12 313 ASN B CA 1
ATOM 5063 C C . ASN B 1 313 ? -15.297 -20.516 6.004 1 46.12 313 ASN B C 1
ATOM 5065 O O . ASN B 1 313 ? -15.617 -19.344 5.879 1 46.12 313 ASN B O 1
#

Solvent-accessible surface area (backbone atoms only — not comparable to full-atom values): 34096 Å² total; per-residue (Å²): 130,79,79,72,77,69,90,59,80,47,90,71,43,63,34,28,38,24,35,49,50,77,46,72,81,34,51,26,56,40,56,92,35,79,38,58,30,31,37,40,38,38,31,16,72,80,62,66,26,57,48,65,47,72,37,66,52,93,44,60,65,46,47,50,47,44,49,46,32,48,26,31,71,48,30,70,45,47,32,37,34,31,73,55,47,68,78,42,83,80,51,52,70,58,51,44,44,46,42,38,37,56,66,46,69,34,60,65,47,43,47,48,34,58,68,62,61,37,46,76,44,66,40,62,88,78,55,73,70,71,54,68,67,58,52,48,50,54,48,46,43,52,54,42,45,49,69,65,51,55,80,43,82,32,42,64,66,57,49,49,39,47,44,34,41,47,31,18,36,66,17,26,44,78,54,26,60,69,53,84,49,80,86,48,74,55,58,38,28,27,19,34,75,52,53,71,42,70,31,66,51,66,78,64,82,86,43,74,84,54,60,68,89,78,41,54,73,66,51,46,50,50,24,49,47,52,49,38,41,58,54,39,53,51,49,50,44,49,50,39,38,45,50,43,45,72,75,19,83,69,66,69,90,44,73,56,41,46,27,37,48,72,66,82,89,59,54,57,43,60,79,49,51,26,23,29,71,40,78,44,66,44,97,84,69,45,72,52,40,30,32,30,38,36,95,90,43,75,42,81,39,49,52,91,42,42,20,58,50,55,79,78,131,130,78,77,73,76,69,92,59,80,48,88,70,43,63,35,28,39,24,34,48,49,78,48,71,80,33,49,28,57,41,55,93,36,77,39,58,30,32,36,39,38,39,32,16,73,82,60,66,26,56,47,66,46,72,36,67,52,94,45,59,65,46,47,48,46,44,49,47,33,47,26,32,70,49,31,70,45,48,32,38,33,30,73,55,46,69,76,42,82,80,48,53,69,57,49,42,44,45,42,39,36,56,65,61,56,32,61,65,46,43,47,49,35,56,67,62,61,36,45,75,44,66,40,62,85,77,57,72,71,68,54,68,68,57,54,47,50,53,50,46,44,53,54,43,45,47,67,63,51,55,80,44,83,32,42,65,66,57,49,50,38,46,45,33,40,48,31,18,37,66,16,26,44,78,55,24,61,70,54,84,47,80,85,49,75,52,57,39,27,28,18,34,74,53,53,72,41,72,31,66,52,66,80,64,81,85,44,74,84,53,60,71,89,77,43,53,75,65,51,46,50,50,22,50,49,50,50,40,42,57,53,41,52,51,50,50,45,49,49,40,39,45,49,43,45,69,76,20,84,71,66,68,89,44,71,56,41,46,27,38,47,72,66,82,90,58,53,57,43,57,78,48,50,25,24,29,71,39,77,43,66,43,96,84,68,44,72,52,40,31,32,31,39,37,96,90,43,76,42,82,41,47,52,90,42,42,19,58,50,54,76,80,130

Radius of gyration: 25.93 Å; Cα contacts (8 Å, |Δi|>4): 1136; chains: 2; bounding box: 61×93×56 Å